Protein AF-A0A2I0TEZ6-F1 (afdb_monomer)

pLDDT: mean 75.36, std 12.77, range [30.42, 96.75]

Organism: NCBI:txid1758121

Foldseek 3Di:
DVPPLVVLVVVLVQLQDCVRQVPDWADFQDDPQGDIDTSNVCSVVSVLLDVLPDPVLLVQLVVVLVVLVVVLVVVVVVLVVVCVVVVVPPVPVVAVPPFWDVLLVVQFDDWDQDPPPRDTDGDHPDDPVVVVVLVVCVVVVLVVLLVVLVVVLVVLQVVLQVQLVVVSVVVVPDPPCPVVCVPDDSVVVSVVVSVVVLVVVLVVSLVVQLVVLLVSLVVVSDGGPLVSCLSSCVSSCVSNVCSVCVNVCCLAPPAQPQQDDVPDGDDDVVPTGGGHDHDDHDDCSRDVCVVVVVVVVVVVVVVVVVCCQVPPDDPDDDDDDSDPRCVSVVSVVVSVVSVVVSVVVVVVVVVVCVVDPPDDPVRVVVVVVVVVVVVVVVVVVVVVVVVVVVVVVVVVVVVVVVVVVVVVVVVVVVD

Secondary structure (DSSP, 8-state):
-TTHHHHHHHHHHHHH-TTTTTT-EEPPSSSSS---EEGGGGHHHHHHHHHHSSHHHHHHHHHHHHHHHHHHHHHHHHHHHHHHHTT-STHHHHHHHH-B-HHHHHH--EEEE-TTT-SEEEE----HHHHHHHHHHHHHHHHHHHHHHHHHHHHHHHHHHHHHHHHHHHTTT-TT-TTTTTT--HHHHHHHHHHHHHHHHHHHHHHHHHHHHHHHHHHH--SBHHHHHHHHHHHHHHHHHHHHHHHHHHHHHTTTTS-EETTEE-EETTTEEPP-------TTTS-TTHHHHHHHHHHHHHHHHHHIIIIISPPPPP---SS-THHHHHHHHHHHHHHHHHHHHHHHHHHHHHHS-SS-HHHHHHHHHHHHHHHHHHHHHHHHHHHHHHHHHHHHHHHHHHHHHHHHHHHHHH-

Structure (mmCIF, N/CA/C/O backbone):
data_AF-A0A2I0TEZ6-F1
#
_entry.id   AF-A0A2I0TEZ6-F1
#
loop_
_atom_site.group_PDB
_atom_site.id
_atom_site.type_symbol
_atom_site.label_atom_id
_atom_site.label_alt_id
_atom_site.label_comp_id
_atom_site.label_asym_id
_atom_site.label_entity_id
_atom_site.label_seq_id
_atom_site.pdbx_PDB_ins_code
_atom_site.Cartn_x
_atom_site.Cartn_y
_atom_site.Cartn_z
_atom_site.occupancy
_atom_site.B_iso_or_equiv
_atom_site.auth_seq_id
_atom_site.auth_comp_id
_atom_site.auth_asym_id
_atom_site.auth_atom_id
_atom_site.pdbx_PDB_model_num
ATOM 1 N N . MET A 1 1 ? 4.504 -18.136 -25.626 1.00 39.41 1 MET A N 1
ATOM 2 C CA . MET A 1 1 ? 4.531 -18.819 -24.311 1.00 39.41 1 MET A CA 1
ATOM 3 C C . MET A 1 1 ? 5.805 -19.628 -24.054 1.00 39.41 1 MET A C 1
ATOM 5 O O . MET A 1 1 ? 6.333 -19.492 -22.965 1.00 39.41 1 MET A O 1
ATOM 9 N N . LYS A 1 2 ? 6.341 -20.434 -24.994 1.00 30.42 2 LYS A N 1
ATOM 10 C CA . LYS A 1 2 ? 7.684 -21.059 -24.837 1.00 30.42 2 LYS A CA 1
ATOM 11 C C . LYS A 1 2 ? 8.853 -20.145 -25.248 1.00 30.42 2 LYS A C 1
ATOM 13 O O . LYS A 1 2 ? 9.979 -20.379 -24.837 1.00 30.42 2 LYS A O 1
ATOM 18 N N . THR A 1 3 ? 8.582 -19.123 -26.054 1.00 39.41 3 THR A N 1
ATOM 19 C CA . THR A 1 3 ? 9.558 -18.145 -26.561 1.00 39.41 3 THR A CA 1
ATOM 20 C C . THR A 1 3 ? 9.921 -17.075 -25.533 1.00 39.41 3 THR A C 1
ATOM 22 O O . THR A 1 3 ? 11.077 -16.682 -25.447 1.00 39.41 3 THR A O 1
ATOM 25 N N . ASP A 1 4 ? 8.972 -16.667 -24.692 1.00 44.84 4 ASP A N 1
ATOM 26 C CA . ASP A 1 4 ? 9.143 -15.486 -23.839 1.00 44.84 4 ASP A CA 1
ATOM 27 C C . ASP A 1 4 ? 10.112 -15.758 -22.674 1.00 44.84 4 ASP A C 1
ATOM 29 O O . ASP A 1 4 ? 10.991 -14.952 -22.401 1.00 44.84 4 ASP A O 1
ATOM 33 N N . THR A 1 5 ? 10.055 -16.940 -22.046 1.00 45.81 5 THR A N 1
ATOM 34 C CA . THR A 1 5 ? 10.984 -17.326 -20.960 1.00 45.81 5 THR A CA 1
ATOM 35 C C . THR A 1 5 ? 12.427 -17.510 -21.444 1.00 45.81 5 THR A C 1
ATOM 37 O O . THR A 1 5 ? 13.365 -17.312 -20.679 1.00 45.81 5 THR A O 1
ATOM 40 N N . VAL A 1 6 ? 12.617 -17.871 -22.718 1.00 49.09 6 VAL A N 1
ATOM 41 C CA . VAL A 1 6 ? 13.949 -18.008 -23.328 1.00 49.09 6 VAL A CA 1
ATOM 42 C C . VAL A 1 6 ? 14.551 -16.629 -23.617 1.00 49.09 6 VAL A C 1
ATOM 44 O O . VAL A 1 6 ? 15.747 -16.442 -23.422 1.00 49.09 6 VAL A O 1
ATOM 47 N N . GLN A 1 7 ? 13.725 -15.650 -23.999 1.00 49.97 7 GLN A N 1
ATOM 48 C CA . GLN A 1 7 ? 14.156 -14.296 -24.354 1.00 49.97 7 GLN A CA 1
ATOM 49 C C . GLN A 1 7 ? 14.719 -13.505 -23.155 1.00 49.97 7 GLN A C 1
ATOM 51 O O . GLN A 1 7 ? 15.742 -12.839 -23.287 1.00 49.97 7 GLN A O 1
ATOM 56 N N . TYR A 1 8 ? 14.101 -13.609 -21.971 1.00 53.34 8 TYR A N 1
ATOM 57 C CA . TYR A 1 8 ? 14.569 -12.902 -20.764 1.00 53.34 8 TYR A CA 1
ATOM 58 C C . TYR A 1 8 ? 15.867 -13.488 -20.185 1.00 53.34 8 TYR A C 1
ATOM 60 O O . TYR A 1 8 ? 16.736 -12.744 -19.730 1.00 53.34 8 TYR A O 1
ATOM 68 N N . PHE A 1 9 ? 16.038 -14.811 -20.261 1.00 58.56 9 PHE A N 1
ATOM 69 C CA . PHE A 1 9 ? 17.283 -15.476 -19.870 1.00 58.56 9 PHE A CA 1
ATOM 70 C C . PHE A 1 9 ? 18.438 -15.155 -20.832 1.00 58.56 9 PHE A C 1
ATOM 72 O O . PHE A 1 9 ? 19.590 -15.080 -20.406 1.00 58.56 9 PHE A O 1
ATOM 79 N N . LEU A 1 10 ? 18.135 -14.933 -22.117 1.00 66.62 10 LEU A N 1
ATOM 80 C CA . LEU A 1 10 ? 19.100 -14.425 -23.093 1.00 66.62 10 LEU A CA 1
ATOM 81 C C . LEU A 1 10 ? 19.558 -13.003 -22.745 1.00 66.62 10 LEU A C 1
ATOM 83 O O . LEU A 1 10 ? 20.757 -12.760 -22.741 1.00 66.62 10 LEU A O 1
ATOM 87 N N . LEU A 1 11 ? 18.644 -12.110 -22.350 1.00 71.69 11 LEU A N 1
ATOM 88 C CA . LEU A 1 11 ? 18.979 -10.716 -22.034 1.00 71.69 11 LEU A CA 1
ATOM 89 C C . LEU A 1 11 ? 19.955 -10.586 -20.853 1.00 71.69 11 LEU A C 1
ATOM 91 O O . LEU A 1 11 ? 20.944 -9.864 -20.946 1.00 71.69 11 LEU A O 1
ATOM 95 N N . SER A 1 12 ? 19.720 -11.304 -19.746 1.00 76.94 12 SER A N 1
ATOM 96 C CA . SER A 1 12 ? 20.651 -11.256 -18.605 1.00 76.94 12 SER A CA 1
ATOM 97 C C . SER A 1 12 ? 22.018 -11.845 -18.963 1.00 76.94 12 SER A C 1
ATOM 99 O O . SER A 1 12 ? 23.040 -11.347 -18.501 1.00 76.94 12 SER A O 1
ATOM 101 N N . LYS A 1 13 ? 22.054 -12.873 -19.822 1.00 81.19 13 LYS A N 1
ATOM 102 C CA . LYS A 1 13 ? 23.309 -13.444 -20.327 1.00 81.19 13 LYS A CA 1
ATOM 103 C C . LYS A 1 13 ? 24.059 -12.494 -21.252 1.00 81.19 13 LYS A C 1
ATOM 105 O O . LYS A 1 13 ? 25.275 -12.425 -21.152 1.00 81.19 13 LYS A O 1
ATOM 110 N N . GLU A 1 14 ? 23.358 -11.751 -22.103 1.00 83.44 14 GLU A N 1
ATOM 111 C CA . GLU A 1 14 ? 23.948 -10.725 -22.972 1.00 83.44 14 GLU A CA 1
ATOM 112 C C . GLU A 1 14 ? 24.551 -9.568 -22.160 1.00 83.44 14 GLU A C 1
ATOM 114 O O . GLU A 1 14 ? 25.626 -9.076 -22.502 1.00 83.44 14 GLU A O 1
ATOM 119 N N . ILE A 1 15 ? 23.907 -9.173 -21.053 1.00 82.88 15 ILE A N 1
ATOM 120 C CA . ILE A 1 15 ? 24.427 -8.152 -20.124 1.00 82.88 15 ILE A CA 1
ATOM 121 C C . ILE A 1 15 ? 25.719 -8.629 -19.446 1.00 82.88 15 ILE A C 1
ATOM 123 O O . ILE A 1 15 ? 26.658 -7.848 -19.308 1.00 82.88 15 ILE A O 1
ATOM 127 N N . CYS A 1 16 ? 25.769 -9.899 -19.040 1.00 85.06 16 CYS A N 1
ATOM 128 C CA . CYS A 1 16 ? 26.917 -10.498 -18.357 1.00 85.06 16 CYS A CA 1
ATOM 129 C C . CYS A 1 16 ? 28.063 -10.918 -19.293 1.00 85.06 16 CYS A C 1
ATOM 131 O O . CYS A 1 16 ? 29.166 -11.202 -18.822 1.00 85.06 16 CYS A O 1
ATOM 133 N N . ASP A 1 17 ? 27.824 -11.002 -20.605 1.00 87.69 17 ASP A N 1
ATOM 134 C CA . ASP A 1 17 ? 28.841 -11.421 -21.567 1.00 87.69 17 ASP A CA 1
ATOM 135 C C . ASP A 1 17 ? 29.902 -10.314 -21.744 1.00 87.69 17 ASP A C 1
ATOM 137 O O . ASP A 1 17 ? 29.575 -9.205 -22.185 1.00 87.69 17 ASP A O 1
ATOM 141 N N . PRO A 1 18 ? 31.191 -10.577 -21.450 1.00 87.19 18 PRO A N 1
ATOM 142 C CA . PRO A 1 18 ? 32.256 -9.598 -21.643 1.00 87.19 18 PRO A CA 1
ATOM 143 C C . PRO A 1 18 ? 32.417 -9.133 -23.095 1.00 87.19 18 PRO A C 1
ATOM 145 O O . PRO A 1 18 ? 32.870 -8.011 -23.308 1.00 87.19 18 PRO A O 1
ATOM 148 N N . ALA A 1 19 ? 32.055 -9.965 -24.076 1.00 87.38 19 ALA A N 1
ATOM 149 C CA . ALA A 1 19 ? 32.156 -9.631 -25.495 1.00 87.38 19 ALA A CA 1
ATOM 150 C C . ALA A 1 19 ? 30.988 -8.763 -25.994 1.00 87.38 19 ALA A C 1
ATOM 152 O O . ALA A 1 19 ? 31.121 -8.105 -27.018 1.00 87.38 19 ALA A O 1
ATOM 153 N N . ILE A 1 20 ? 29.854 -8.748 -25.283 1.00 85.00 20 ILE A N 1
ATOM 154 C CA . ILE A 1 20 ? 28.655 -7.986 -25.669 1.00 85.00 20 ILE A CA 1
ATOM 155 C C . ILE A 1 20 ? 28.424 -6.858 -24.657 1.00 85.00 20 ILE A C 1
ATOM 157 O O . ILE A 1 20 ? 28.676 -5.689 -24.946 1.00 85.00 20 ILE A O 1
ATOM 161 N N . GLY A 1 21 ? 28.020 -7.192 -23.429 1.00 82.50 21 GLY A N 1
ATOM 162 C CA . GLY A 1 21 ? 27.798 -6.229 -22.348 1.00 82.50 21 GLY A CA 1
ATOM 163 C C . GLY A 1 21 ? 29.066 -5.501 -21.888 1.00 82.50 21 GLY A C 1
ATOM 164 O O . GLY A 1 21 ? 28.985 -4.402 -21.334 1.00 82.50 21 GLY A O 1
ATOM 165 N N . GLY A 1 22 ? 30.251 -6.073 -22.120 1.00 85.50 22 GLY A N 1
ATOM 166 C CA . GLY A 1 22 ? 31.532 -5.425 -21.814 1.00 85.50 22 GLY A CA 1
ATOM 167 C C . GLY A 1 22 ? 31.963 -4.352 -22.822 1.00 85.50 22 GLY A C 1
ATOM 168 O O . GLY A 1 22 ? 32.727 -3.456 -22.445 1.00 85.50 22 GLY A O 1
ATOM 169 N N . GLU A 1 23 ? 31.469 -4.414 -24.062 1.00 89.31 23 GLU A N 1
ATOM 170 C CA . GLU A 1 23 ? 31.732 -3.422 -25.117 1.00 89.31 23 GLU A CA 1
ATOM 171 C C . GLU A 1 23 ? 30.743 -2.246 -25.081 1.00 89.31 23 GLU A C 1
ATOM 173 O O . GLU A 1 23 ? 31.069 -1.145 -25.529 1.00 89.31 23 GLU A O 1
ATOM 178 N N . ILE A 1 24 ? 29.554 -2.443 -24.502 1.00 87.56 24 ILE A N 1
ATOM 179 C CA . ILE A 1 24 ? 28.524 -1.406 -24.391 1.00 87.56 24 ILE A CA 1
ATOM 180 C C . ILE A 1 24 ? 28.882 -0.419 -23.269 1.00 87.56 24 ILE A C 1
ATOM 182 O O . ILE A 1 24 ? 28.867 -0.751 -22.078 1.00 87.56 24 ILE A O 1
ATOM 186 N N . ILE A 1 25 ? 29.173 0.822 -23.666 1.00 86.69 25 ILE A N 1
ATOM 187 C CA . ILE A 1 25 ? 29.480 1.941 -22.769 1.00 86.69 25 ILE A CA 1
ATOM 188 C C . ILE A 1 25 ? 28.219 2.785 -22.562 1.00 86.69 25 ILE A C 1
ATOM 190 O O . ILE A 1 25 ? 27.616 3.277 -23.514 1.00 86.69 25 ILE A O 1
ATOM 194 N N . MET A 1 26 ? 27.844 2.971 -21.301 1.00 83.56 26 MET A N 1
ATOM 195 C CA . MET A 1 26 ? 26.668 3.718 -20.874 1.00 83.56 26 MET A CA 1
ATOM 196 C C . MET A 1 26 ? 27.026 5.167 -20.537 1.00 83.56 26 MET A C 1
ATOM 198 O O . MET A 1 26 ? 28.130 5.474 -20.077 1.00 83.56 26 MET A O 1
ATOM 202 N N . CYS A 1 27 ? 26.066 6.070 -20.750 1.00 83.69 27 CYS A N 1
ATOM 203 C CA . CYS A 1 27 ? 26.224 7.483 -20.426 1.00 83.69 27 CYS A CA 1
ATOM 204 C C . CYS A 1 27 ? 26.381 7.711 -18.911 1.00 83.69 27 CYS A C 1
ATOM 206 O O . CYS A 1 27 ? 25.817 6.966 -18.099 1.00 83.69 27 CYS A O 1
ATOM 208 N N . PRO A 1 28 ? 27.104 8.773 -18.515 1.00 79.81 28 PRO A N 1
ATOM 209 C CA . PRO A 1 28 ? 27.238 9.149 -17.117 1.00 79.81 28 PRO A CA 1
ATOM 210 C C . PRO A 1 28 ? 25.883 9.524 -16.502 1.00 79.81 28 PRO A C 1
ATOM 212 O O . PRO A 1 28 ? 25.075 10.255 -17.085 1.00 79.81 28 PRO A O 1
ATOM 215 N N . LEU A 1 29 ? 25.659 9.052 -15.275 1.00 72.50 29 LEU A N 1
ATOM 216 C CA . LEU A 1 29 ? 24.417 9.256 -14.520 1.00 72.50 29 LEU A CA 1
ATOM 217 C C . LEU A 1 29 ? 24.323 10.644 -13.855 1.00 72.50 29 LEU A C 1
ATOM 219 O O . LEU A 1 29 ? 23.280 10.983 -13.297 1.00 72.50 29 LEU A O 1
ATOM 223 N N . CYS A 1 30 ? 25.376 11.462 -13.939 1.00 72.31 30 CYS A N 1
ATOM 224 C CA . CYS A 1 30 ? 25.409 12.813 -13.388 1.00 72.31 30 CYS A CA 1
ATOM 225 C C . CYS A 1 30 ? 25.976 13.844 -14.373 1.00 72.31 30 CYS A C 1
ATOM 227 O O . CYS A 1 30 ? 26.566 13.490 -15.392 1.00 72.31 30 CYS A O 1
ATOM 229 N N . ASP A 1 31 ? 25.727 15.126 -14.090 1.00 68.12 31 ASP A N 1
ATOM 230 C CA . ASP A 1 31 ? 26.044 16.236 -15.002 1.00 68.12 31 ASP A CA 1
ATOM 231 C C . ASP A 1 31 ? 27.494 16.716 -14.915 1.00 68.12 31 ASP A C 1
ATOM 233 O O . ASP A 1 31 ? 28.010 17.293 -15.870 1.00 68.12 31 ASP A O 1
ATOM 237 N N . ARG A 1 32 ? 28.148 16.513 -13.769 1.00 68.69 32 ARG A N 1
ATOM 238 C CA . ARG A 1 32 ? 29.547 16.883 -13.541 1.00 68.69 32 ARG A CA 1
ATOM 239 C C . ARG A 1 32 ? 30.248 15.725 -12.849 1.00 68.69 32 ARG A C 1
ATOM 241 O O . ARG A 1 32 ? 29.684 15.180 -11.911 1.00 68.69 32 ARG A O 1
ATOM 248 N N . GLU A 1 33 ? 31.445 15.387 -13.324 1.00 65.88 33 GLU A N 1
ATOM 249 C CA . GLU A 1 33 ? 32.362 14.437 -12.667 1.00 65.88 33 GLU A CA 1
ATOM 250 C C . GLU A 1 33 ? 31.819 13.003 -12.509 1.00 65.88 33 GLU A C 1
ATOM 252 O O . GLU A 1 33 ? 32.066 12.329 -11.516 1.00 65.88 33 GLU A O 1
ATOM 257 N N . CYS A 1 34 ? 31.108 12.502 -13.524 1.00 71.44 34 CYS A N 1
ATOM 258 C CA . CYS A 1 34 ? 30.817 11.072 -13.656 1.00 71.44 34 CYS A CA 1
ATOM 259 C C . CYS A 1 34 ? 31.596 10.469 -14.820 1.00 71.44 34 CYS A C 1
ATOM 261 O O . CYS A 1 34 ? 31.550 10.984 -15.939 1.00 71.44 34 CYS A O 1
ATOM 263 N N . GLU A 1 35 ? 32.238 9.330 -14.572 1.00 76.38 35 GLU A N 1
ATOM 264 C CA . GLU A 1 35 ? 32.833 8.517 -15.626 1.00 76.38 35 GLU A CA 1
ATOM 265 C C . GLU A 1 35 ? 31.766 7.734 -16.400 1.00 76.38 35 GLU A C 1
ATOM 267 O O . GLU A 1 35 ? 30.674 7.426 -15.906 1.00 76.38 35 GLU A O 1
ATOM 272 N N . TYR A 1 36 ? 32.100 7.401 -17.645 1.00 81.25 36 TYR A N 1
ATOM 273 C CA . TYR A 1 36 ? 31.344 6.429 -18.419 1.00 81.25 36 TYR A CA 1
ATOM 274 C C . TYR A 1 36 ? 31.514 5.044 -17.794 1.00 81.25 36 TYR A C 1
ATOM 276 O O . TYR A 1 36 ? 32.615 4.663 -17.400 1.00 81.25 36 TYR A O 1
ATOM 284 N N . TRP A 1 37 ? 30.436 4.270 -17.736 1.00 79.75 37 TRP A N 1
ATOM 285 C CA . TRP A 1 37 ? 30.437 2.950 -17.107 1.00 79.75 37 TRP A CA 1
ATOM 286 C C . TRP A 1 37 ? 30.036 1.871 -18.112 1.00 79.75 37 TRP A C 1
ATOM 288 O O . TRP A 1 37 ? 29.327 2.134 -19.081 1.00 79.75 37 TRP A O 1
ATOM 298 N N . ARG A 1 38 ? 30.531 0.647 -17.916 1.00 82.44 38 ARG A N 1
ATOM 299 C CA . ARG A 1 38 ? 30.249 -0.494 -18.804 1.00 82.44 38 ARG A CA 1
ATOM 300 C C . ARG A 1 38 ? 29.002 -1.229 -18.342 1.00 82.44 38 ARG A C 1
ATOM 302 O O . ARG A 1 38 ? 28.838 -1.429 -17.144 1.00 82.44 38 ARG A O 1
ATOM 309 N N . LEU A 1 39 ? 28.179 -1.708 -19.270 1.00 82.62 39 LEU A N 1
ATOM 310 C CA . LEU A 1 39 ? 26.930 -2.398 -18.932 1.00 82.62 39 LEU A CA 1
ATOM 311 C C . LEU A 1 39 ? 27.157 -3.682 -18.107 1.00 82.62 39 LEU A C 1
ATOM 313 O O . LEU A 1 39 ? 26.393 -3.958 -17.181 1.00 82.62 39 LEU A O 1
ATOM 317 N N . ASN A 1 40 ? 28.251 -4.407 -18.363 1.00 81.00 40 ASN A N 1
ATOM 318 C CA . ASN A 1 40 ? 28.609 -5.637 -17.642 1.00 81.00 40 ASN A CA 1
ATOM 319 C C . ASN A 1 40 ? 28.731 -5.460 -16.111 1.00 81.00 40 ASN A C 1
ATOM 321 O O . ASN A 1 40 ? 28.496 -6.396 -15.352 1.00 81.00 40 ASN A O 1
ATOM 325 N N . THR A 1 41 ? 29.008 -4.249 -15.608 1.00 78.50 41 THR A N 1
ATOM 326 C CA . THR A 1 41 ? 29.053 -4.013 -14.151 1.00 78.50 41 THR A CA 1
ATOM 327 C C . THR A 1 41 ? 27.693 -4.204 -13.468 1.00 78.50 41 THR A C 1
ATOM 329 O O . THR A 1 41 ? 27.635 -4.354 -12.252 1.00 78.50 41 THR A O 1
ATOM 332 N N . THR A 1 42 ? 26.598 -4.245 -14.235 1.00 76.00 42 THR A N 1
ATOM 333 C CA . THR A 1 42 ? 25.235 -4.482 -13.734 1.00 76.00 42 THR A CA 1
ATOM 334 C C . THR A 1 42 ? 24.769 -5.935 -13.847 1.00 76.00 42 THR A C 1
ATOM 336 O O . THR A 1 42 ? 23.617 -6.220 -13.523 1.00 76.00 42 THR A O 1
ATOM 339 N N . CYS A 1 43 ? 25.652 -6.859 -14.245 1.00 80.06 43 CYS A N 1
ATOM 340 C CA . CYS A 1 43 ? 25.346 -8.281 -14.423 1.00 80.06 43 CYS A CA 1
ATOM 341 C C . CYS A 1 43 ? 24.644 -8.905 -13.201 1.00 80.06 43 CYS A C 1
ATOM 343 O O . CYS A 1 43 ? 23.538 -9.425 -13.330 1.00 80.06 43 CYS A O 1
ATOM 345 N N . GLU A 1 44 ? 25.217 -8.768 -12.000 1.00 73.62 44 GLU A N 1
ATOM 346 C CA . GLU A 1 44 ? 24.653 -9.355 -10.773 1.00 73.62 44 GLU A CA 1
ATOM 347 C C . GLU A 1 44 ? 23.249 -8.796 -10.457 1.00 73.62 44 GLU A C 1
ATOM 349 O O . GLU A 1 44 ? 22.311 -9.531 -10.148 1.00 73.62 44 GLU A O 1
ATOM 354 N N . SER A 1 45 ? 23.069 -7.481 -10.610 1.00 71.38 45 SER A N 1
ATOM 355 C CA . SER A 1 45 ? 21.776 -6.810 -10.412 1.00 71.38 45 SER A CA 1
ATOM 356 C C . SER A 1 45 ? 20.720 -7.261 -11.435 1.00 71.38 45 SER A C 1
ATOM 358 O O . SER A 1 45 ? 19.541 -7.421 -11.098 1.00 71.38 45 SER A O 1
ATOM 360 N N . SER A 1 46 ? 21.137 -7.512 -12.681 1.00 72.94 46 SER A N 1
ATOM 361 C CA . SER A 1 46 ? 20.281 -8.051 -13.742 1.00 72.94 46 SER A CA 1
ATOM 362 C C . SER A 1 46 ? 19.832 -9.485 -13.444 1.00 72.94 46 SER A C 1
ATOM 364 O O . SER A 1 46 ? 18.649 -9.796 -13.598 1.00 72.94 46 SER A O 1
ATOM 366 N N . GLU A 1 47 ? 20.730 -10.345 -12.953 1.00 74.00 47 GLU A N 1
ATOM 367 C CA . GLU A 1 47 ? 20.385 -11.722 -12.574 1.00 74.00 47 GLU A CA 1
ATOM 368 C C . GLU A 1 47 ? 19.357 -11.761 -11.435 1.00 74.00 47 GLU A C 1
ATOM 370 O O . GLU A 1 47 ? 18.359 -12.485 -11.521 1.00 74.00 47 GLU A O 1
ATOM 375 N N . TYR A 1 48 ? 19.536 -10.929 -10.400 1.00 73.31 48 TYR A N 1
ATOM 376 C CA . TYR A 1 48 ? 18.538 -10.794 -9.335 1.00 73.31 48 TYR A CA 1
ATOM 377 C C . TYR A 1 48 ? 17.205 -10.265 -9.862 1.00 73.31 48 TYR A C 1
ATOM 379 O O . TYR A 1 48 ? 16.150 -10.778 -9.491 1.00 73.31 48 TYR A O 1
ATOM 387 N N . SER A 1 49 ? 17.229 -9.276 -10.755 1.00 70.62 49 SER A N 1
ATOM 388 C CA . SER A 1 49 ? 16.009 -8.720 -11.350 1.00 70.62 49 SER A CA 1
ATOM 389 C C . SER A 1 49 ? 15.228 -9.780 -12.133 1.00 70.62 49 SER A C 1
ATOM 391 O O . SER A 1 49 ? 14.006 -9.845 -12.014 1.00 70.62 49 SER A O 1
ATOM 393 N N . HIS A 1 50 ? 15.915 -10.675 -12.849 1.00 70.50 50 HIS A N 1
ATOM 394 C CA . HIS A 1 50 ? 15.292 -11.789 -13.568 1.00 70.50 50 HIS A CA 1
ATOM 395 C C . HIS A 1 50 ? 14.608 -12.809 -12.636 1.00 70.50 50 HIS A C 1
ATOM 397 O O . HIS A 1 50 ? 13.589 -13.400 -12.998 1.00 70.50 50 HIS A O 1
ATOM 403 N N . LEU A 1 51 ? 15.128 -13.026 -11.421 1.00 69.12 51 LEU A N 1
ATOM 404 C CA . LEU A 1 51 ? 14.479 -13.896 -10.431 1.00 69.12 51 LEU A CA 1
ATOM 405 C C . LEU A 1 51 ? 13.086 -13.366 -10.039 1.00 69.12 51 LEU A C 1
ATOM 407 O O . LEU A 1 51 ? 12.160 -14.156 -9.831 1.00 69.12 51 LEU A O 1
ATOM 411 N N . PHE A 1 52 ? 12.946 -12.040 -9.950 1.00 68.50 52 PHE A N 1
ATOM 412 C CA . PHE A 1 52 ? 11.730 -11.359 -9.499 1.00 68.50 52 PHE A CA 1
ATOM 413 C C . PHE A 1 52 ? 10.777 -10.964 -10.640 1.00 68.50 52 PHE A C 1
ATOM 415 O O . PHE A 1 52 ? 9.562 -10.962 -10.444 1.00 68.50 52 PHE A O 1
ATOM 422 N N . ASP A 1 53 ? 11.284 -10.677 -11.838 1.00 69.12 53 ASP A N 1
ATOM 423 C CA . ASP A 1 53 ? 10.479 -10.361 -13.025 1.00 69.12 53 ASP A CA 1
ATOM 424 C C . ASP A 1 53 ? 10.350 -11.586 -13.942 1.00 69.12 53 ASP A C 1
ATOM 426 O O . ASP A 1 53 ? 10.909 -11.654 -15.037 1.00 69.12 53 ASP A O 1
ATOM 430 N N . ASN A 1 54 ? 9.633 -12.604 -13.457 1.00 72.81 54 ASN A N 1
ATOM 431 C CA . ASN A 1 54 ? 9.390 -13.834 -14.203 1.00 72.81 54 ASN A CA 1
ATOM 432 C C . ASN A 1 54 ? 7.893 -14.054 -14.483 1.00 72.81 54 ASN A C 1
ATOM 434 O O . ASN A 1 54 ? 7.001 -13.461 -13.883 1.00 72.81 54 ASN A O 1
ATOM 438 N N . VAL A 1 55 ? 7.580 -14.975 -15.394 1.00 75.81 55 VAL A N 1
ATOM 439 C CA . VAL A 1 55 ? 6.178 -15.305 -15.713 1.00 75.81 55 VAL A CA 1
ATOM 440 C C . VAL A 1 55 ? 5.442 -15.918 -14.504 1.00 75.81 55 VAL A C 1
ATOM 442 O O . VAL A 1 55 ? 4.224 -15.799 -14.393 1.00 75.81 55 VAL A O 1
ATOM 445 N N . ALA A 1 56 ? 6.152 -16.545 -13.563 1.00 77.56 56 ALA A N 1
ATOM 446 C CA . ALA A 1 56 ? 5.551 -17.099 -12.352 1.00 77.56 56 ALA A CA 1
ATOM 447 C C . ALA A 1 56 ? 5.059 -16.015 -11.375 1.00 77.56 56 ALA A C 1
ATOM 449 O O . ALA A 1 56 ? 4.039 -16.232 -10.722 1.00 77.56 56 ALA A O 1
ATOM 450 N N . THR A 1 57 ? 5.692 -14.839 -11.308 1.00 75.81 57 THR A N 1
ATOM 451 C CA . THR A 1 57 ? 5.234 -13.731 -10.455 1.00 75.81 57 THR A CA 1
ATOM 452 C C . THR A 1 57 ? 3.919 -13.136 -10.953 1.00 75.81 57 THR A C 1
ATOM 454 O O . THR A 1 57 ? 3.091 -12.714 -10.146 1.00 75.81 57 THR A O 1
ATOM 457 N N . LEU A 1 58 ? 3.644 -13.225 -12.260 1.00 76.44 58 LEU A N 1
ATOM 458 C CA . LEU A 1 58 ? 2.339 -12.905 -12.845 1.00 76.44 58 LEU A CA 1
ATOM 459 C C . LEU A 1 58 ? 1.243 -13.863 -12.357 1.00 76.44 58 LEU A C 1
ATOM 461 O O . LEU A 1 58 ? 0.193 -13.413 -11.893 1.00 76.44 58 LEU A O 1
ATOM 465 N N . PHE A 1 59 ? 1.486 -15.176 -12.409 1.00 80.81 59 PHE A N 1
ATOM 466 C CA . PHE A 1 59 ? 0.542 -16.168 -11.878 1.00 80.81 59 PHE A CA 1
ATOM 467 C C . PHE A 1 59 ? 0.361 -16.028 -10.364 1.00 80.81 59 PHE A C 1
ATOM 469 O O . PHE A 1 59 ? -0.759 -16.124 -9.863 1.00 80.81 59 PHE A O 1
ATOM 476 N N . PHE A 1 60 ? 1.447 -15.748 -9.644 1.00 82.31 60 PHE A N 1
ATOM 477 C CA . PHE A 1 60 ? 1.420 -15.494 -8.211 1.00 82.31 60 PHE A CA 1
ATOM 478 C C . PHE A 1 60 ? 0.573 -14.263 -7.862 1.00 82.31 60 PHE A C 1
ATOM 480 O O . PHE A 1 60 ? -0.235 -14.336 -6.943 1.00 82.31 60 PHE A O 1
ATOM 487 N N . ALA A 1 61 ? 0.668 -13.163 -8.615 1.00 78.44 61 ALA A N 1
ATOM 488 C CA . ALA A 1 61 ? -0.158 -11.974 -8.390 1.00 78.44 61 ALA A CA 1
ATOM 489 C C . ALA A 1 61 ? -1.663 -12.259 -8.569 1.00 78.44 61 ALA A C 1
ATOM 491 O O . ALA A 1 61 ? -2.479 -11.810 -7.761 1.00 78.44 61 ALA A O 1
ATOM 492 N N . ILE A 1 62 ? -2.034 -13.051 -9.584 1.00 80.62 62 ILE A N 1
ATOM 493 C CA . ILE A 1 62 ? -3.424 -13.495 -9.794 1.00 80.62 62 ILE A CA 1
ATOM 494 C C . ILE A 1 62 ? -3.881 -14.380 -8.629 1.00 80.62 62 ILE A C 1
ATOM 496 O O . ILE A 1 62 ? -4.955 -14.160 -8.064 1.00 80.62 62 ILE A O 1
ATOM 500 N N . PHE A 1 63 ? -3.051 -15.350 -8.236 1.00 84.38 63 PHE A N 1
ATOM 501 C CA . PHE A 1 63 ? -3.324 -16.220 -7.096 1.00 84.38 63 PHE A CA 1
ATOM 502 C C . PHE A 1 63 ? -3.515 -15.418 -5.804 1.00 84.38 63 PHE A C 1
ATOM 504 O O . PHE A 1 63 ? -4.480 -15.663 -5.088 1.00 84.38 63 PHE A O 1
ATOM 511 N N . MET A 1 64 ? -2.661 -14.427 -5.531 1.00 84.31 64 MET A N 1
ATOM 512 C CA . MET A 1 64 ? -2.774 -13.559 -4.356 1.00 84.31 64 MET A CA 1
ATOM 513 C C . MET A 1 64 ? -4.070 -12.742 -4.368 1.00 84.31 64 MET A C 1
ATOM 515 O O . MET A 1 64 ? -4.708 -12.614 -3.326 1.00 84.31 64 MET A O 1
ATOM 519 N N . GLY A 1 65 ? -4.512 -12.253 -5.532 1.00 81.56 65 GLY A N 1
ATOM 520 C CA . GLY A 1 65 ? -5.810 -11.584 -5.668 1.00 81.56 65 GLY A CA 1
ATOM 521 C C . GLY A 1 65 ? -6.982 -12.488 -5.270 1.00 81.56 65 GLY A C 1
ATOM 522 O O . GLY A 1 65 ? -7.824 -12.096 -4.462 1.00 81.56 65 GLY A O 1
ATOM 523 N N . ILE A 1 66 ? -7.001 -13.729 -5.768 1.00 83.88 66 ILE A N 1
ATOM 524 C CA . ILE A 1 66 ? -8.015 -14.728 -5.392 1.00 83.88 66 ILE A CA 1
ATOM 525 C C . ILE A 1 66 ? -7.895 -15.073 -3.902 1.00 83.88 66 ILE A C 1
ATOM 527 O O . ILE A 1 66 ? -8.891 -15.080 -3.179 1.00 83.88 66 ILE A O 1
ATOM 531 N N . TRP A 1 67 ? -6.677 -15.311 -3.419 1.00 87.81 67 TRP A N 1
ATOM 532 C CA . TRP A 1 67 ? -6.405 -15.684 -2.036 1.00 87.81 67 TRP A CA 1
ATOM 533 C C . TRP A 1 67 ? -6.918 -14.640 -1.040 1.00 87.81 67 TRP A C 1
ATOM 535 O O . TRP A 1 67 ? -7.586 -15.022 -0.084 1.00 87.81 67 TRP A O 1
ATOM 545 N N . VAL A 1 68 ? -6.688 -13.341 -1.274 1.00 86.94 68 VAL A N 1
ATOM 546 C CA . VAL A 1 68 ? -7.172 -12.274 -0.377 1.00 86.94 68 VAL A CA 1
ATOM 547 C C . VAL A 1 68 ? -8.701 -12.286 -0.289 1.00 86.94 68 VAL A C 1
ATOM 549 O O . VAL A 1 68 ? -9.254 -12.183 0.806 1.00 86.94 68 VAL A O 1
ATOM 552 N N . THR A 1 69 ? -9.398 -12.463 -1.417 1.00 86.50 69 THR A N 1
ATOM 553 C CA . THR A 1 69 ? -10.869 -12.534 -1.412 1.00 86.50 69 THR A CA 1
ATOM 554 C C . THR A 1 69 ? -11.380 -13.756 -0.647 1.00 86.50 69 THR A C 1
ATOM 556 O O . THR A 1 69 ? -12.253 -13.622 0.210 1.00 86.50 69 THR A O 1
ATOM 559 N N . LEU A 1 70 ? -10.782 -14.933 -0.870 1.00 87.94 70 LEU A N 1
ATOM 560 C CA . LEU A 1 70 ? -11.124 -16.152 -0.136 1.00 87.94 70 LEU A CA 1
ATOM 561 C C . LEU A 1 70 ? -10.820 -16.020 1.359 1.00 87.94 70 LEU A C 1
ATOM 563 O O . LEU A 1 70 ? -11.619 -16.456 2.183 1.00 87.94 70 LEU A O 1
ATOM 567 N N . PHE A 1 71 ? -9.693 -15.404 1.717 1.00 89.56 71 PHE A N 1
ATOM 568 C CA . PHE A 1 71 ? -9.299 -15.172 3.101 1.00 89.56 71 PHE A CA 1
ATOM 569 C C . PHE A 1 71 ? -10.334 -14.319 3.841 1.00 89.56 71 PHE A C 1
ATOM 571 O O . PHE A 1 71 ? -10.776 -14.708 4.921 1.00 89.56 71 PHE A O 1
ATOM 578 N N . LEU A 1 72 ? -10.776 -13.205 3.250 1.00 88.25 72 LEU A N 1
ATOM 579 C CA . LEU A 1 72 ? -11.782 -12.331 3.861 1.00 88.25 72 LEU A CA 1
ATOM 580 C C . LEU A 1 72 ? -13.148 -13.018 3.987 1.00 88.25 72 LEU A C 1
ATOM 582 O O . LEU A 1 72 ? -13.801 -12.892 5.022 1.00 88.25 72 LEU A O 1
ATOM 586 N N . GLU A 1 73 ? -13.568 -13.797 2.988 1.00 89.12 73 GLU A N 1
ATOM 587 C CA . GLU A 1 73 ? -14.822 -14.558 3.055 1.00 89.12 73 GLU A CA 1
ATOM 588 C C . GLU A 1 73 ? -14.762 -15.696 4.090 1.00 89.12 73 GLU A C 1
ATOM 590 O O . GLU A 1 73 ? -15.696 -15.888 4.876 1.00 89.12 73 GLU A O 1
ATOM 595 N N . PHE A 1 74 ? -13.645 -16.425 4.179 1.00 93.19 74 PHE A N 1
ATOM 596 C CA . PHE A 1 74 ? -13.450 -17.425 5.231 1.00 93.19 74 PHE A CA 1
ATOM 597 C C . PHE A 1 74 ? -13.352 -16.795 6.620 1.00 93.19 74 PHE A C 1
ATOM 599 O O . PHE A 1 74 ? -13.878 -17.370 7.577 1.00 93.19 74 PHE A O 1
ATOM 606 N N . TRP A 1 75 ? -12.752 -15.609 6.739 1.00 91.88 75 TRP A N 1
ATOM 607 C CA . TRP A 1 75 ? -12.728 -14.851 7.985 1.00 91.88 75 TRP A CA 1
ATOM 608 C C . TRP A 1 75 ? -14.140 -14.466 8.432 1.00 91.88 75 TRP A C 1
ATOM 610 O O . TRP A 1 75 ? -14.510 -14.776 9.563 1.00 91.88 75 TRP A O 1
ATOM 620 N N . LYS A 1 76 ? -14.979 -13.914 7.542 1.00 88.94 76 LYS A N 1
ATOM 621 C CA . LYS A 1 76 ? -16.392 -13.613 7.846 1.00 88.94 76 LYS A CA 1
ATOM 622 C C . LYS A 1 76 ? -17.146 -14.853 8.330 1.00 88.94 76 LYS A C 1
ATOM 624 O O . LYS A 1 76 ? -17.849 -14.799 9.339 1.00 88.94 76 LYS A O 1
ATOM 629 N N . ARG A 1 77 ? -16.957 -16.001 7.665 1.00 91.44 77 ARG A N 1
ATOM 630 C CA . ARG A 1 77 ? -17.563 -17.281 8.080 1.00 91.44 77 ARG A CA 1
ATOM 631 C C . ARG A 1 77 ? -17.079 -17.736 9.458 1.00 91.44 77 ARG A C 1
ATOM 633 O O . ARG A 1 77 ? -17.882 -18.215 10.260 1.00 91.44 77 ARG A O 1
ATOM 640 N N . ARG A 1 78 ? -15.782 -17.601 9.749 1.00 91.12 78 ARG A N 1
ATOM 641 C CA . ARG A 1 78 ? -15.206 -17.948 11.057 1.00 91.12 78 ARG A CA 1
ATOM 642 C C . ARG A 1 78 ? -15.715 -17.014 12.151 1.00 91.12 78 ARG A C 1
ATOM 644 O O . ARG A 1 78 ? -16.114 -17.505 13.203 1.00 91.12 78 ARG A O 1
ATOM 651 N N . GLN A 1 79 ? -15.754 -15.712 11.884 1.00 89.12 79 GLN A N 1
ATOM 652 C CA . GLN A 1 79 ? -16.281 -14.697 12.789 1.00 89.12 79 GLN A CA 1
ATOM 653 C C . GLN A 1 79 ? -17.753 -14.961 13.123 1.00 89.12 79 GLN A C 1
ATOM 655 O O . GLN A 1 79 ? -18.118 -14.910 14.290 1.00 89.12 79 GLN A O 1
ATOM 660 N N . ALA A 1 80 ? -18.585 -15.323 12.140 1.00 86.94 80 ALA A N 1
ATOM 661 C CA . ALA A 1 80 ? -19.989 -15.667 12.376 1.00 86.94 80 ALA A CA 1
ATOM 662 C C . ALA A 1 80 ? -20.151 -16.892 13.293 1.00 86.94 80 ALA A C 1
ATOM 664 O O . ALA A 1 80 ? -20.978 -16.877 14.202 1.00 86.94 80 ALA A O 1
ATOM 665 N N . ARG A 1 81 ? -19.327 -17.934 13.104 1.00 89.12 81 ARG A N 1
ATOM 666 C CA . ARG A 1 81 ? -19.329 -19.105 13.994 1.00 89.12 81 ARG A CA 1
ATOM 667 C C . ARG A 1 81 ? -18.926 -18.728 15.423 1.00 89.12 81 ARG A C 1
ATOM 669 O O . ARG A 1 81 ? -19.598 -19.146 16.355 1.00 89.12 81 ARG A O 1
ATOM 676 N N . LEU A 1 82 ? -17.880 -17.915 15.588 1.00 89.88 82 LEU A N 1
ATOM 677 C CA . LEU A 1 82 ? -17.434 -17.443 16.904 1.00 89.88 82 LEU A CA 1
ATOM 678 C C . LEU A 1 82 ? -18.469 -16.527 17.573 1.00 89.88 82 LEU A C 1
ATOM 680 O O . LEU A 1 82 ? -18.692 -16.644 18.771 1.00 89.88 82 LEU A O 1
ATOM 684 N N . LYS A 1 83 ? -19.149 -15.666 16.802 1.00 85.56 83 LYS A N 1
ATOM 685 C CA . LYS A 1 83 ? -20.247 -14.814 17.293 1.00 85.56 83 LYS A CA 1
ATOM 686 C C . LYS A 1 83 ? -21.368 -15.660 17.909 1.00 85.56 83 LYS A C 1
ATOM 688 O O . LYS A 1 83 ? -21.921 -15.267 18.929 1.00 85.56 83 LYS A O 1
ATOM 693 N N . TYR A 1 84 ? -21.662 -16.820 17.320 1.00 86.56 84 TYR A N 1
ATOM 694 C CA . TYR A 1 84 ? -22.627 -17.778 17.861 1.00 86.56 84 TYR A CA 1
ATOM 695 C C . TYR A 1 84 ? -22.073 -18.569 19.059 1.00 86.56 84 TYR A C 1
ATOM 697 O O . TYR A 1 84 ? -22.709 -18.611 20.103 1.00 86.56 84 TYR A O 1
ATOM 705 N N . GLU A 1 85 ? -20.875 -19.158 18.943 1.00 90.88 85 GLU A N 1
ATOM 706 C CA . GLU A 1 85 ? -20.247 -19.961 20.013 1.00 90.88 85 GLU A CA 1
ATOM 707 C C . GLU A 1 85 ? -20.027 -19.167 21.312 1.00 90.88 85 GLU A C 1
ATOM 709 O O . GLU A 1 85 ? -20.054 -19.743 22.398 1.00 90.88 85 GLU A O 1
ATOM 714 N N . TRP A 1 86 ? -19.795 -17.858 21.206 1.00 90.12 86 TRP A N 1
ATOM 715 C CA . TRP A 1 86 ? -19.563 -16.966 22.345 1.00 90.12 86 TRP A CA 1
ATOM 716 C C . TRP A 1 86 ? -20.795 -16.171 22.785 1.00 90.12 86 TRP A C 1
ATOM 718 O O . TRP A 1 86 ? -20.655 -15.296 23.637 1.00 90.12 86 TRP A O 1
ATOM 728 N N . ASP A 1 87 ? -21.974 -16.470 22.232 1.00 85.94 87 ASP A N 1
ATOM 729 C CA . ASP A 1 87 ? -23.240 -15.826 22.604 1.00 85.94 87 ASP A CA 1
ATOM 730 C C . ASP A 1 87 ? -23.188 -14.286 22.483 1.00 85.94 87 ASP A C 1
ATOM 732 O O . ASP A 1 87 ? -23.495 -13.516 23.395 1.00 85.94 87 ASP A O 1
ATOM 736 N N . LEU A 1 88 ? -22.696 -13.821 21.330 1.00 81.69 88 LEU A N 1
ATOM 737 C CA . LEU A 1 88 ? -22.502 -12.403 20.996 1.00 81.69 88 LEU A CA 1
ATOM 738 C C . LEU A 1 88 ? -23.527 -11.905 19.962 1.00 81.69 88 LEU A C 1
ATOM 740 O O . LEU A 1 88 ? -23.312 -10.866 19.332 1.00 81.69 88 LEU A O 1
ATOM 744 N N . VAL A 1 89 ? -24.601 -12.664 19.722 1.00 74.31 89 VAL A N 1
ATOM 745 C CA . VAL A 1 89 ? -25.576 -12.382 18.657 1.00 74.31 89 VAL A CA 1
ATOM 746 C C . VAL A 1 89 ? -26.480 -11.202 19.012 1.00 74.31 89 VAL A C 1
ATOM 748 O O . VAL A 1 89 ? -26.585 -10.284 18.201 1.00 74.31 89 VAL A O 1
ATOM 751 N N . ASP A 1 90 ? -27.004 -11.169 20.237 1.00 64.94 90 ASP A N 1
ATOM 752 C CA . ASP A 1 90 ? -28.014 -10.194 20.689 1.00 64.94 90 ASP A CA 1
ATOM 753 C C . ASP A 1 90 ? -27.417 -8.883 21.244 1.00 64.94 90 ASP A C 1
ATOM 755 O O . ASP A 1 90 ? -28.103 -8.015 21.771 1.00 64.94 90 ASP A O 1
ATOM 759 N N . PHE A 1 91 ? -26.103 -8.708 21.115 1.00 59.91 91 PHE A N 1
ATOM 760 C CA . PHE A 1 91 ? -25.354 -7.626 21.756 1.00 59.91 91 PHE A CA 1
ATOM 761 C C . PHE A 1 91 ? -25.501 -6.245 21.083 1.00 59.91 91 PHE A C 1
ATOM 763 O O . PHE A 1 91 ? -25.183 -5.218 21.684 1.00 59.91 91 PHE A O 1
ATOM 770 N N . GLU A 1 92 ? -25.937 -6.202 19.823 1.00 54.47 92 GLU A N 1
ATOM 771 C CA . GLU A 1 92 ? -25.921 -4.991 18.987 1.00 54.47 92 GLU A CA 1
ATOM 772 C C . GLU A 1 92 ? -26.964 -3.942 19.424 1.00 54.47 92 GLU A C 1
ATOM 774 O O . GLU A 1 92 ? -26.697 -2.741 19.337 1.00 54.47 92 GLU A O 1
ATOM 779 N N . GLU A 1 93 ? -28.108 -4.382 19.959 1.00 52.72 93 GLU A N 1
ATOM 780 C CA . GLU A 1 93 ? -29.212 -3.504 20.374 1.00 52.72 93 GLU A CA 1
ATOM 781 C C . GLU A 1 93 ? -29.027 -2.935 21.794 1.00 52.72 93 GLU A C 1
ATOM 783 O O . GLU A 1 93 ? -29.344 -1.768 22.033 1.00 52.72 93 GLU A O 1
ATOM 788 N N . GLU A 1 94 ? -28.437 -3.700 22.721 1.00 50.62 94 GLU A N 1
ATOM 789 C CA . GLU A 1 94 ? -28.249 -3.266 24.115 1.00 50.62 94 GLU A CA 1
ATOM 790 C C . GLU A 1 94 ? -27.098 -2.253 24.280 1.00 50.62 94 GLU A C 1
ATOM 792 O O . GLU A 1 94 ? -27.192 -1.305 25.064 1.00 50.62 94 GLU A O 1
ATOM 797 N N . GLN A 1 95 ? -25.996 -2.390 23.530 1.00 52.94 95 GLN A N 1
ATOM 798 C CA . GLN A 1 95 ? -24.809 -1.548 23.740 1.00 52.94 95 GLN A CA 1
ATOM 799 C C . GLN A 1 95 ? -24.852 -0.163 23.090 1.00 52.94 95 GLN A C 1
ATOM 801 O O . GLN A 1 95 ? -24.276 0.776 23.650 1.00 52.94 95 GLN A O 1
ATOM 806 N N . GLN A 1 96 ? -25.524 0.004 21.944 1.00 54.69 96 GLN A N 1
ATOM 807 C CA . GLN A 1 96 ? -25.661 1.331 21.324 1.00 54.69 96 GLN A CA 1
ATOM 808 C C . GLN A 1 96 ? -26.427 2.314 22.222 1.00 54.69 96 GLN A C 1
ATOM 810 O O . GLN A 1 96 ? -26.232 3.525 22.102 1.00 54.69 96 GLN A O 1
ATOM 815 N N . GLN A 1 97 ? -27.256 1.800 23.135 1.00 52.03 97 GLN A N 1
ATOM 816 C CA . GLN A 1 97 ? -28.054 2.598 24.062 1.00 52.03 97 GLN A CA 1
ATOM 817 C C . GLN A 1 97 ? -27.323 2.897 25.385 1.00 52.03 97 GLN A C 1
ATOM 819 O O . GLN A 1 97 ? -27.523 3.969 25.947 1.00 52.03 97 GLN A O 1
ATOM 824 N N . LEU A 1 98 ? -26.434 2.011 25.862 1.00 55.72 98 LEU A N 1
ATOM 825 C CA . LEU A 1 98 ? -25.857 2.093 27.217 1.00 55.72 98 LEU A CA 1
ATOM 826 C C . LEU A 1 98 ? -24.450 2.722 27.319 1.00 55.72 98 LEU A C 1
ATOM 828 O O . LEU A 1 98 ? -24.019 3.040 28.425 1.00 55.72 98 LEU A O 1
ATOM 832 N N . GLN A 1 99 ? -23.713 2.921 26.217 1.00 63.03 99 GLN A N 1
ATOM 833 C CA . GLN A 1 99 ? -22.325 3.430 26.253 1.00 63.03 99 GLN A CA 1
ATOM 834 C C . GLN A 1 99 ? -22.154 4.837 25.654 1.00 63.03 99 GLN A C 1
ATOM 836 O O . GLN A 1 99 ? -21.422 5.042 24.676 1.00 63.03 99 GLN A O 1
ATOM 841 N N . LEU A 1 100 ? -22.812 5.831 26.253 1.00 69.81 100 LEU A N 1
ATOM 842 C CA . LEU A 1 100 ? -22.506 7.241 25.992 1.00 69.81 100 LEU A CA 1
ATOM 843 C C . LEU A 1 100 ? -21.153 7.613 26.617 1.00 69.81 100 LEU A C 1
ATOM 845 O O . LEU A 1 100 ? -20.849 7.248 27.752 1.00 69.81 100 LEU A O 1
ATOM 849 N N . ARG A 1 101 ? -20.314 8.339 25.866 1.00 80.69 101 ARG A N 1
ATOM 850 C CA . ARG A 1 101 ? -19.025 8.819 26.388 1.00 80.69 101 ARG A CA 1
ATOM 851 C C . ARG A 1 101 ? -19.288 9.941 27.410 1.00 80.69 101 ARG A C 1
ATOM 853 O O . ARG A 1 101 ? -19.986 10.894 27.060 1.00 80.69 101 ARG A O 1
ATOM 860 N N . PRO A 1 102 ? -18.671 9.932 28.608 1.00 81.19 102 PRO A N 1
ATOM 861 C CA . PRO A 1 102 ? -18.892 10.971 29.625 1.00 81.19 102 PRO A CA 1
ATOM 862 C C . PRO A 1 102 ? -18.620 12.401 29.127 1.00 81.19 102 PRO A C 1
ATOM 864 O O . PRO A 1 102 ? -19.305 13.354 29.489 1.00 81.19 102 PRO A O 1
ATOM 867 N N . GLU A 1 103 ? -17.642 12.564 28.233 1.00 79.19 103 GLU A N 1
ATOM 868 C CA . GLU A 1 103 ? -17.327 13.855 27.612 1.00 79.19 103 GLU A CA 1
ATOM 869 C C . GLU A 1 103 ? -18.425 14.371 26.675 1.00 79.19 103 GLU A C 1
ATOM 871 O O . GLU A 1 103 ? -18.579 15.584 26.513 1.00 79.19 103 GLU A O 1
ATOM 876 N N . TYR A 1 104 ? -19.174 13.462 26.045 1.00 78.88 104 TYR A N 1
ATOM 877 C CA . TYR A 1 104 ? -20.318 13.816 25.215 1.00 78.88 104 TYR A CA 1
ATOM 878 C C . TYR A 1 104 ? -21.452 14.345 26.099 1.00 78.88 104 TYR A C 1
ATOM 880 O O . TYR A 1 104 ? -21.994 15.414 25.823 1.00 78.88 104 TYR A O 1
ATOM 888 N N . GLU A 1 105 ? -21.747 13.665 27.209 1.00 76.00 105 GLU A N 1
ATOM 889 C CA . GLU A 1 105 ? -22.769 14.090 28.173 1.00 76.00 105 GLU A CA 1
ATOM 890 C C . GLU A 1 105 ? -22.428 15.435 28.823 1.00 76.00 105 GLU A C 1
ATOM 892 O O . GLU A 1 105 ? -23.282 16.315 28.898 1.00 76.00 105 GLU A O 1
ATOM 897 N N . ALA A 1 106 ? -21.162 15.644 29.201 1.00 78.69 106 ALA A N 1
ATOM 898 C CA . ALA A 1 106 ? -20.705 16.894 29.807 1.00 78.69 106 ALA A CA 1
ATOM 899 C C . ALA A 1 106 ? -20.815 18.109 28.863 1.00 78.69 106 ALA A C 1
ATOM 901 O O . ALA A 1 106 ? -21.051 19.230 29.313 1.00 78.69 106 ALA A O 1
ATOM 902 N N . LYS A 1 107 ? -20.641 17.910 27.549 1.00 74.50 107 LYS A N 1
ATOM 903 C CA . LYS A 1 107 ? -20.691 18.988 26.542 1.00 74.50 107 LYS A CA 1
ATOM 904 C C . LYS A 1 107 ? -22.102 19.237 25.986 1.00 74.50 107 LYS A C 1
ATOM 906 O O . LYS A 1 107 ? -22.323 20.272 25.351 1.00 74.50 107 LYS A O 1
ATOM 911 N N . CYS A 1 108 ? -23.058 18.328 26.193 1.00 74.00 108 CYS A N 1
ATOM 912 C CA . CYS A 1 108 ? -24.409 18.421 25.632 1.00 74.00 108 CYS A CA 1
ATOM 913 C C . CYS A 1 108 ? -25.418 19.019 26.623 1.00 74.00 108 CYS A C 1
ATOM 915 O O . CYS A 1 108 ? -25.640 18.490 27.703 1.00 74.00 108 CYS A O 1
ATOM 917 N N . THR A 1 109 ? -26.095 20.105 26.230 1.00 68.06 109 THR A N 1
ATOM 918 C CA . THR A 1 109 ? -27.069 20.809 27.094 1.00 68.06 109 THR A CA 1
ATOM 919 C C . THR A 1 109 ? -28.525 20.664 26.632 1.00 68.06 109 THR A C 1
ATOM 921 O O . THR A 1 109 ? -29.443 20.947 27.399 1.00 68.06 109 THR A O 1
ATOM 924 N N . GLN A 1 110 ? -28.778 20.262 25.378 1.00 70.12 110 GLN A N 1
ATOM 925 C CA . GLN A 1 110 ? -30.141 20.165 24.838 1.00 70.12 110 GLN A CA 1
ATOM 926 C C . GLN A 1 110 ? -30.733 18.777 25.066 1.00 70.12 110 GLN A C 1
ATOM 928 O O . GLN A 1 110 ? -30.096 17.780 24.752 1.00 70.12 110 GLN A O 1
ATOM 933 N N . LYS A 1 111 ? -31.975 18.718 25.554 1.00 76.00 111 LYS A N 1
ATOM 934 C CA . LYS A 1 111 ? -32.735 17.472 25.700 1.00 76.00 111 LYS A CA 1
ATOM 935 C C . LYS A 1 111 ? -33.616 17.256 24.471 1.00 76.0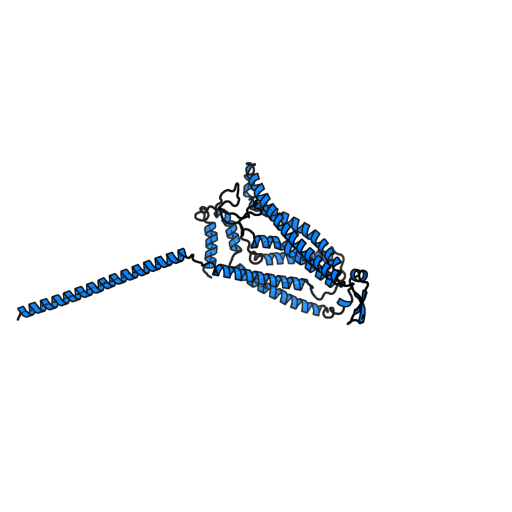0 111 LYS A C 1
ATOM 937 O O . LYS A 1 111 ? -34.366 18.154 24.090 1.00 76.00 111 LYS A O 1
ATOM 942 N N . LYS A 1 112 ? -33.550 16.074 23.867 1.00 78.19 112 LYS A N 1
ATOM 943 C CA . LYS A 1 112 ? -34.426 15.637 22.776 1.00 78.19 112 LYS A CA 1
ATOM 944 C C . LYS A 1 112 ? -35.011 14.278 23.146 1.00 78.19 112 LYS A C 1
ATOM 946 O O . LYS A 1 112 ? -34.278 13.387 23.553 1.00 78.19 112 LYS A O 1
ATOM 951 N N . LYS A 1 113 ? -36.327 14.114 23.001 1.00 77.94 113 LYS A N 1
ATOM 952 C CA . LYS A 1 113 ? -36.975 12.814 23.217 1.00 77.94 113 LYS A CA 1
ATOM 953 C C . LYS A 1 113 ? -36.599 11.871 22.073 1.00 77.94 113 LYS A C 1
ATOM 955 O O . LYS A 1 113 ? -36.787 12.233 20.907 1.00 77.94 113 LYS A O 1
ATOM 960 N N . ASN A 1 114 ? -36.054 10.702 22.391 1.00 75.56 114 ASN A N 1
ATOM 961 C CA . ASN A 1 114 ? -35.754 9.691 21.385 1.00 75.56 114 ASN A CA 1
ATOM 962 C C . ASN A 1 114 ? -37.072 9.052 20.898 1.00 75.56 114 ASN A C 1
ATOM 964 O O . ASN A 1 114 ? -37.891 8.653 21.728 1.00 75.56 114 ASN A O 1
ATOM 968 N N . PRO A 1 115 ? -37.321 8.969 19.577 1.00 77.81 115 PRO A N 1
ATOM 969 C CA . PRO A 1 115 ? -38.528 8.340 19.041 1.00 77.81 115 PRO A CA 1
ATOM 970 C C . PRO A 1 115 ? -38.651 6.842 19.365 1.00 77.81 115 PRO A C 1
ATOM 972 O O . PRO A 1 115 ? -39.769 6.338 19.372 1.00 77.81 115 PRO A O 1
ATOM 975 N N . VAL A 1 116 ? -37.538 6.148 19.634 1.00 75.12 116 VAL A N 1
ATOM 976 C CA . VAL A 1 116 ? -37.506 4.698 19.892 1.00 75.12 116 VAL A CA 1
ATOM 977 C C . VAL A 1 116 ? -37.611 4.397 21.386 1.00 75.12 116 VAL A C 1
ATOM 979 O O . VAL A 1 116 ? -38.559 3.749 21.812 1.00 75.12 116 VAL A O 1
ATOM 982 N N . THR A 1 117 ? -36.681 4.904 22.198 1.00 71.00 117 THR A N 1
ATOM 983 C CA . THR A 1 117 ? -36.637 4.609 23.644 1.00 71.00 117 THR A CA 1
ATOM 984 C C . THR A 1 117 ? -37.628 5.443 24.456 1.00 71.00 117 THR A C 1
ATOM 986 O O . THR A 1 117 ? -37.884 5.148 25.615 1.00 71.00 117 THR A O 1
ATOM 989 N N . GLN A 1 118 ? -38.199 6.500 23.866 1.00 75.31 118 GLN A N 1
ATOM 990 C CA . GLN A 1 118 ? -39.043 7.499 24.536 1.00 75.31 118 GLN A CA 1
ATOM 991 C C . GLN A 1 118 ? -38.394 8.234 25.720 1.00 75.31 118 GLN A C 1
ATOM 993 O O . GLN A 1 118 ? -39.053 9.061 26.358 1.00 75.31 118 GLN A O 1
ATOM 998 N N . GLU A 1 119 ? -37.107 8.026 25.968 1.00 76.50 119 GLU A N 1
ATOM 999 C CA . GLU A 1 119 ? -36.359 8.713 27.012 1.00 76.50 119 GLU A CA 1
ATOM 1000 C C . GLU A 1 119 ? -35.857 10.085 26.535 1.00 76.50 119 GLU A C 1
ATOM 1002 O O . GLU A 1 119 ? -35.728 10.368 25.336 1.00 76.50 119 GLU A O 1
ATOM 1007 N N . LEU A 1 120 ? -35.624 10.988 27.493 1.00 74.25 120 LEU A N 1
ATOM 1008 C CA . LEU A 1 120 ? -35.045 12.305 27.234 1.00 74.25 120 LEU A CA 1
ATOM 1009 C C . LEU A 1 120 ? -33.526 12.173 27.118 1.00 74.25 120 LEU A C 1
ATOM 1011 O O . LEU A 1 120 ? -32.829 12.109 28.126 1.00 74.25 120 LEU A O 1
ATOM 1015 N N . GLU A 1 121 ? -33.017 12.200 25.892 1.00 72.06 121 GLU A N 1
ATOM 1016 C CA . GLU A 1 121 ? -31.586 12.100 25.617 1.00 72.06 121 GLU A CA 1
ATOM 1017 C C . GLU A 1 121 ? -30.942 13.482 25.477 1.00 72.06 121 GLU A C 1
ATOM 1019 O O . GLU A 1 121 ? -31.537 14.421 24.935 1.00 72.06 121 GLU A O 1
ATOM 1024 N N . LEU A 1 122 ? -29.696 13.609 25.937 1.00 70.75 122 LEU A N 1
ATOM 1025 C CA . LEU A 1 122 ? -28.881 14.799 25.707 1.00 70.75 122 LEU A CA 1
ATOM 1026 C C . LEU A 1 122 ? -28.296 14.759 24.291 1.00 70.75 122 LEU A C 1
ATOM 1028 O O . LEU A 1 122 ? -27.620 13.810 23.895 1.00 70.75 122 LEU A O 1
ATOM 1032 N N . VAL A 1 123 ? -28.547 15.806 23.512 1.00 70.88 123 VAL A N 1
ATOM 1033 C CA . VAL A 1 123 ? -28.079 15.940 22.132 1.00 70.88 123 VAL A CA 1
ATOM 1034 C C . VAL A 1 123 ? -27.223 17.194 22.002 1.00 70.88 123 VAL A C 1
ATOM 1036 O O . VAL A 1 123 ? -27.541 18.255 22.549 1.00 70.88 123 VAL A O 1
ATOM 1039 N N . ALA A 1 124 ? -26.124 17.081 21.256 1.00 67.38 124 ALA A N 1
ATOM 1040 C CA . ALA A 1 124 ? -25.280 18.219 20.927 1.00 67.38 124 ALA A CA 1
ATOM 1041 C C . ALA A 1 124 ? -26.072 19.264 20.122 1.00 67.38 124 ALA A C 1
ATOM 1043 O O . ALA A 1 124 ? -26.809 18.931 19.191 1.00 67.38 124 ALA A O 1
ATOM 1044 N N . LYS A 1 125 ? -25.895 20.553 20.440 1.00 64.06 125 LYS A N 1
ATOM 1045 C CA . LYS A 1 125 ? -26.542 21.650 19.707 1.00 64.06 125 LYS A CA 1
ATOM 1046 C C . LYS A 1 125 ? -25.958 21.743 18.292 1.00 64.06 125 LYS A C 1
ATOM 1048 O O . LYS A 1 125 ? -24.907 22.348 18.077 1.00 64.06 125 LYS A O 1
ATOM 1053 N N . LYS A 1 126 ? -26.649 21.159 17.314 1.00 60.09 126 LYS A N 1
ATOM 1054 C CA . LYS A 1 126 ? -26.268 21.212 15.897 1.00 60.09 126 LYS A CA 1
ATOM 1055 C C . LYS A 1 126 ? -26.641 22.565 15.294 1.00 60.09 126 LYS A C 1
ATOM 1057 O O . LYS A 1 126 ? -27.778 22.791 14.893 1.00 60.09 126 LYS A O 1
ATOM 1062 N N . ARG A 1 127 ? -25.688 23.502 15.261 1.00 58.44 127 ARG A N 1
ATOM 1063 C CA . ARG A 1 127 ? -25.804 24.724 14.448 1.00 58.44 127 ARG A CA 1
ATOM 1064 C C . ARG A 1 127 ? -25.226 24.405 13.069 1.00 58.44 127 ARG A C 1
ATOM 1066 O O . ARG A 1 127 ? -24.043 24.092 12.976 1.00 58.44 127 ARG A O 1
ATOM 1073 N N . 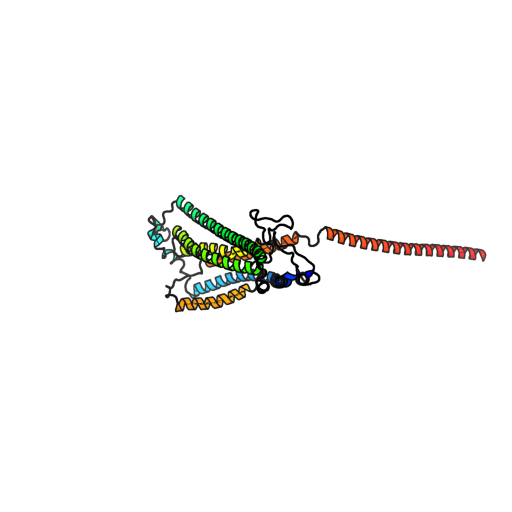THR A 1 128 ? -26.032 24.505 12.016 1.00 55.69 128 THR A N 1
ATOM 1074 C CA . THR A 1 128 ? -25.682 24.109 10.636 1.00 55.69 128 THR A CA 1
ATOM 1075 C C . THR A 1 128 ? -24.367 24.717 10.133 1.00 55.69 128 THR A C 1
ATOM 1077 O O . THR A 1 128 ? -23.578 24.021 9.500 1.00 55.69 128 THR A O 1
ATOM 1080 N N . LEU A 1 129 ? -24.070 25.976 10.483 1.00 54.50 129 LEU A N 1
ATOM 1081 C CA . LEU A 1 129 ? -22.809 26.654 10.133 1.00 54.50 129 LEU A CA 1
ATOM 1082 C C . LEU A 1 129 ? -21.577 26.049 10.842 1.00 54.50 129 LEU A C 1
ATOM 1084 O O . LEU A 1 129 ? -20.493 25.967 10.276 1.00 54.50 129 LEU A O 1
ATOM 1088 N N . HIS A 1 130 ? -21.748 25.602 12.085 1.00 63.31 130 HIS A N 1
ATOM 1089 C CA . HIS A 1 130 ? -20.685 25.016 12.901 1.00 63.31 130 HIS A CA 1
ATOM 1090 C C . HIS A 1 130 ? -20.409 23.553 12.517 1.00 63.31 130 HIS A C 1
ATOM 1092 O O . HIS A 1 130 ? -19.265 23.117 12.578 1.00 63.31 130 HIS A O 1
ATOM 1098 N N . GLU A 1 131 ? -21.419 22.803 12.061 1.00 66.06 131 GLU A N 1
ATOM 1099 C CA . GLU A 1 131 ? -21.221 21.458 11.494 1.00 66.06 131 GLU A CA 1
ATOM 1100 C C . GLU A 1 131 ? -20.445 21.497 10.170 1.00 66.06 131 GLU A C 1
ATOM 1102 O O . GLU A 1 131 ? -19.481 20.750 10.014 1.00 66.06 131 GLU A O 1
ATOM 1107 N N . HIS A 1 132 ? -20.791 22.409 9.253 1.00 63.81 132 HIS A N 1
ATOM 11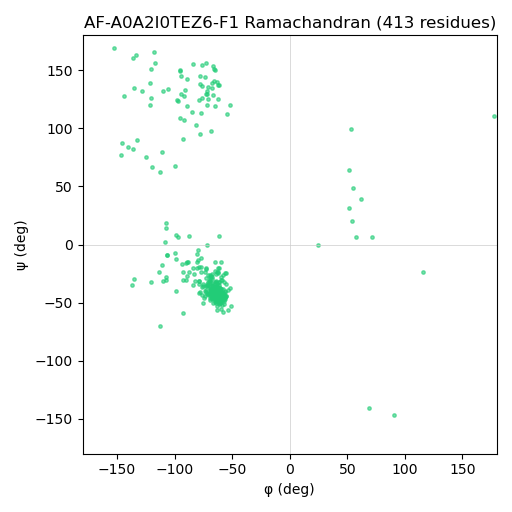08 C CA . HIS A 1 132 ? -20.044 22.568 7.998 1.00 63.81 132 HIS A CA 1
ATOM 1109 C C . HIS A 1 132 ? -18.621 23.083 8.250 1.00 63.81 132 HIS A C 1
ATOM 1111 O O . HIS A 1 132 ? -17.681 22.589 7.635 1.00 63.81 132 HIS A O 1
ATOM 1117 N N . GLY A 1 133 ? -18.439 24.007 9.202 1.00 70.31 133 GLY A N 1
ATOM 1118 C CA . GLY A 1 133 ? -17.113 24.472 9.617 1.00 70.31 133 GLY A CA 1
ATOM 1119 C C . GLY A 1 133 ? -16.246 23.363 10.221 1.00 70.31 133 GLY A C 1
ATOM 1120 O O . GLY A 1 133 ? -15.064 23.272 9.905 1.00 70.31 133 GLY A O 1
ATOM 1121 N N . LYS A 1 134 ? -16.823 22.468 11.033 1.00 71.12 134 LYS A N 1
ATOM 1122 C CA . LYS A 1 134 ? -16.112 21.303 11.584 1.00 71.12 134 LYS A CA 1
ATOM 1123 C C . LYS A 1 134 ? -15.721 20.292 10.514 1.00 71.12 134 LYS A C 1
ATOM 1125 O O . LYS A 1 134 ? -14.578 19.845 10.504 1.00 71.12 134 LYS A O 1
ATOM 1130 N N . LEU A 1 135 ? -16.637 19.963 9.603 1.00 71.00 135 LEU A N 1
ATOM 1131 C CA . LEU A 1 135 ? -16.358 19.054 8.491 1.00 71.00 135 LEU A CA 1
ATOM 1132 C C . LEU A 1 135 ? -15.275 19.626 7.567 1.00 71.00 135 LEU A C 1
ATOM 1134 O O . LEU A 1 135 ? -14.348 18.914 7.189 1.00 71.00 135 LEU A O 1
ATOM 1138 N N . PHE A 1 136 ? -15.351 20.925 7.273 1.00 75.81 136 PHE A N 1
ATOM 1139 C CA . PHE A 1 136 ? -14.343 21.636 6.497 1.00 75.81 136 PHE A CA 1
ATOM 1140 C C . PHE A 1 136 ? -12.980 21.637 7.197 1.00 75.81 136 PHE A C 1
ATOM 1142 O O . PHE A 1 136 ? -11.987 21.302 6.568 1.00 75.81 136 PHE A O 1
ATOM 1149 N N . MET A 1 137 ? -12.914 21.923 8.500 1.00 69.94 137 MET A N 1
ATOM 1150 C CA . MET A 1 137 ? -11.659 21.876 9.264 1.00 69.94 137 MET A CA 1
ATOM 1151 C C . MET A 1 137 ? -11.059 20.467 9.329 1.00 69.94 137 MET A C 1
ATOM 1153 O O . MET A 1 137 ? -9.843 20.323 9.239 1.00 69.94 137 MET A O 1
ATOM 1157 N N . CYS A 1 138 ? -11.888 19.426 9.425 1.00 70.75 138 CYS A N 1
ATOM 1158 C CA . CYS A 1 138 ? -11.415 18.042 9.374 1.00 70.75 138 CYS A CA 1
ATOM 1159 C C . CYS A 1 138 ? -10.867 17.694 7.983 1.00 70.75 138 CYS A C 1
ATOM 1161 O O . CYS A 1 138 ? -9.788 17.118 7.878 1.00 70.75 138 CYS A O 1
ATOM 1163 N N . TYR A 1 139 ? -11.563 18.097 6.917 1.00 74.88 139 TYR A N 1
ATOM 1164 C CA . TYR A 1 139 ? -11.124 17.878 5.538 1.00 74.88 139 TYR A CA 1
ATOM 1165 C C . TYR A 1 139 ? -9.842 18.655 5.202 1.00 74.88 139 TYR A C 1
ATOM 1167 O O . TYR A 1 139 ? -8.888 18.081 4.686 1.00 74.88 139 TYR A O 1
ATOM 1175 N N . MET A 1 140 ? -9.779 19.939 5.563 1.00 76.56 140 MET A N 1
ATOM 1176 C CA . MET A 1 140 ? -8.597 20.785 5.381 1.00 76.56 140 MET A CA 1
ATOM 1177 C C . MET A 1 140 ? -7.421 20.311 6.230 1.00 76.56 140 MET A C 1
ATOM 1179 O O . MET A 1 140 ? -6.290 20.349 5.758 1.00 76.56 140 MET A O 1
ATOM 1183 N N . GLY A 1 141 ? -7.681 19.817 7.444 1.00 73.62 141 GLY A N 1
ATOM 1184 C CA . GLY A 1 141 ? -6.680 19.149 8.266 1.00 73.62 141 GLY A CA 1
ATOM 1185 C C . GLY A 1 141 ? -6.096 17.954 7.523 1.00 73.62 141 GLY A C 1
ATOM 1186 O O . GLY A 1 141 ? -4.900 17.929 7.261 1.00 73.62 141 GLY A O 1
ATOM 1187 N N . ILE A 1 142 ? -6.935 17.001 7.109 1.00 73.81 142 ILE A N 1
ATOM 1188 C CA . ILE A 1 142 ? -6.490 15.803 6.379 1.00 73.81 142 ILE A CA 1
ATOM 1189 C C . ILE A 1 142 ? -5.705 16.177 5.110 1.00 73.81 142 ILE A C 1
ATOM 1191 O O . ILE A 1 142 ? -4.630 15.627 4.884 1.00 73.81 142 ILE A O 1
ATOM 1195 N N . LEU A 1 143 ? -6.178 17.143 4.316 1.00 76.06 143 LEU A N 1
ATOM 1196 C CA . LEU A 1 143 ? -5.475 17.606 3.114 1.00 76.06 143 LEU A CA 1
ATOM 1197 C C . LEU A 1 143 ? -4.121 18.256 3.418 1.00 76.06 143 LEU A C 1
ATOM 1199 O O . LEU A 1 143 ? -3.131 17.943 2.755 1.00 76.06 143 LEU A O 1
ATOM 1203 N N . ALA A 1 144 ? -4.057 19.137 4.418 1.00 73.94 144 ALA A N 1
ATOM 1204 C CA . ALA A 1 144 ? -2.807 19.758 4.842 1.00 73.94 144 ALA A CA 1
ATOM 1205 C C . ALA A 1 144 ? -1.801 18.696 5.313 1.00 73.94 144 ALA A C 1
ATOM 1207 O O . ALA A 1 144 ? -0.624 18.763 4.963 1.00 73.94 144 ALA A O 1
ATOM 1208 N N . TRP A 1 145 ? -2.257 17.660 6.018 1.00 71.69 145 TRP A N 1
ATOM 1209 C CA . TRP A 1 145 ? -1.398 16.567 6.474 1.00 71.69 145 TRP A CA 1
ATOM 1210 C C . TRP A 1 145 ? -0.909 15.677 5.335 1.00 71.69 145 TRP A C 1
ATOM 1212 O O . TRP A 1 145 ? 0.280 15.380 5.276 1.00 71.69 145 TRP A O 1
ATOM 1222 N N . VAL A 1 146 ? -1.772 15.327 4.377 1.00 73.38 146 VAL A N 1
ATOM 1223 C CA . VAL A 1 146 ? -1.341 14.624 3.157 1.00 73.38 146 VAL A CA 1
ATOM 1224 C C . VAL A 1 146 ? -0.292 15.450 2.407 1.00 73.38 146 VAL A C 1
ATOM 1226 O O . VAL A 1 146 ? 0.727 14.907 1.980 1.00 73.38 146 VAL A O 1
ATOM 1229 N N . SER A 1 147 ? -0.476 16.771 2.315 1.00 75.50 147 SER A N 1
ATOM 1230 C CA . SER A 1 147 ? 0.512 17.660 1.694 1.00 75.50 147 SER A CA 1
ATOM 1231 C C . SER A 1 147 ? 1.848 17.691 2.450 1.00 75.50 147 SER A C 1
ATOM 1233 O O . SER A 1 147 ? 2.902 17.713 1.818 1.00 75.50 147 SER A O 1
ATOM 1235 N N . LEU A 1 148 ? 1.826 17.604 3.786 1.00 75.62 148 LEU A N 1
ATOM 1236 C CA . LEU A 1 148 ? 3.025 17.570 4.626 1.00 75.62 148 LEU A CA 1
ATOM 1237 C C . LEU A 1 148 ? 3.810 16.261 4.456 1.00 75.62 148 LEU A C 1
ATOM 1239 O O . LEU A 1 148 ? 5.039 16.290 4.398 1.00 75.62 148 LEU A O 1
ATOM 1243 N N . ILE A 1 149 ? 3.123 15.125 4.290 1.00 75.31 149 ILE A N 1
ATOM 1244 C CA . ILE A 1 149 ? 3.774 13.849 3.951 1.00 75.31 149 ILE A CA 1
ATOM 1245 C C . ILE A 1 149 ? 4.438 13.946 2.577 1.00 75.31 149 ILE A C 1
ATOM 1247 O O . ILE A 1 149 ? 5.611 13.605 2.440 1.00 75.31 149 ILE A O 1
ATOM 1251 N N . ILE A 1 150 ? 3.722 14.452 1.568 1.00 75.69 150 ILE A N 1
ATOM 1252 C CA . ILE A 1 150 ? 4.270 14.614 0.214 1.00 75.69 150 ILE A CA 1
ATOM 1253 C C . ILE A 1 150 ? 5.493 15.542 0.243 1.00 75.69 150 ILE A C 1
ATOM 1255 O O . ILE A 1 150 ? 6.517 15.225 -0.358 1.00 75.69 150 ILE A O 1
ATOM 1259 N N . ALA A 1 151 ? 5.434 16.639 1.001 1.00 77.88 151 ALA A N 1
ATOM 1260 C CA . ALA A 1 151 ? 6.570 17.534 1.201 1.00 77.88 151 ALA A CA 1
ATOM 1261 C C . ALA A 1 151 ? 7.753 16.829 1.888 1.00 77.88 151 ALA A C 1
ATOM 1263 O O . ALA A 1 151 ? 8.893 17.004 1.463 1.00 77.88 151 ALA A O 1
ATOM 1264 N N . SER A 1 152 ? 7.499 15.991 2.900 1.00 73.06 152 SER A N 1
ATOM 1265 C CA . SER A 1 152 ? 8.549 15.208 3.568 1.00 73.06 152 SER A CA 1
ATOM 1266 C C . SER A 1 152 ? 9.204 14.185 2.631 1.00 73.06 152 SER A C 1
ATOM 1268 O O . SER A 1 152 ? 10.424 14.035 2.638 1.00 73.06 152 SER A O 1
ATOM 1270 N N . MET A 1 153 ? 8.426 13.559 1.743 1.00 73.56 153 MET A N 1
ATOM 1271 C CA . MET A 1 153 ? 8.939 12.651 0.718 1.00 73.56 153 MET A CA 1
ATOM 1272 C C . MET A 1 153 ? 9.826 13.398 -0.286 1.00 73.56 153 MET A C 1
ATOM 1274 O O . MET A 1 153 ? 10.924 12.941 -0.600 1.00 73.56 153 MET A O 1
ATOM 1278 N N . ILE A 1 154 ? 9.391 14.579 -0.742 1.00 76.12 154 ILE A N 1
ATOM 1279 C CA . ILE A 1 154 ? 10.198 15.454 -1.605 1.00 76.12 154 ILE A CA 1
ATOM 1280 C C . ILE A 1 154 ? 11.493 15.862 -0.890 1.00 76.12 154 ILE A C 1
ATOM 1282 O O . ILE A 1 154 ? 12.556 15.828 -1.503 1.00 76.12 154 ILE A O 1
ATOM 1286 N N . ALA A 1 155 ? 11.444 16.176 0.407 1.00 71.44 155 ALA A N 1
ATOM 1287 C CA . ALA A 1 155 ? 12.630 16.525 1.187 1.00 71.44 155 ALA A CA 1
ATOM 1288 C C . ALA A 1 155 ? 13.649 15.373 1.263 1.00 71.44 155 ALA A C 1
ATOM 1290 O O . ALA A 1 155 ? 14.843 15.613 1.091 1.00 71.44 155 ALA A O 1
ATOM 1291 N N . VAL A 1 156 ? 13.202 14.124 1.442 1.00 71.94 156 VAL A N 1
ATOM 1292 C CA . VAL A 1 156 ? 14.084 12.939 1.411 1.00 71.94 156 VAL A CA 1
ATOM 1293 C C . VAL A 1 156 ? 14.707 12.742 0.025 1.00 71.94 156 VAL A C 1
ATOM 1295 O O . VAL A 1 156 ? 15.891 12.419 -0.079 1.00 71.94 156 VAL A O 1
ATOM 1298 N N . ILE A 1 157 ? 13.947 12.976 -1.048 1.00 71.44 157 ILE A N 1
ATOM 1299 C CA . ILE A 1 157 ? 14.458 12.898 -2.425 1.00 71.44 157 ILE A CA 1
ATOM 1300 C C . ILE A 1 157 ? 15.533 13.965 -2.656 1.00 71.44 157 ILE A C 1
ATOM 1302 O O . ILE A 1 157 ? 16.616 13.650 -3.143 1.00 71.44 157 ILE A O 1
ATOM 1306 N N . VAL A 1 158 ? 15.266 15.211 -2.256 1.00 73.00 158 VAL A N 1
ATOM 1307 C CA . VAL A 1 158 ? 16.230 16.315 -2.361 1.00 73.00 158 VAL A CA 1
ATOM 1308 C C . VAL A 1 158 ? 17.478 16.032 -1.525 1.00 73.00 158 VAL A C 1
ATOM 1310 O O . VAL A 1 158 ? 18.586 16.249 -2.009 1.00 73.00 158 VAL A O 1
ATOM 1313 N N . TYR A 1 159 ? 17.328 15.490 -0.313 1.00 73.56 159 TYR A N 1
ATOM 1314 C CA . TYR A 1 159 ? 18.456 15.056 0.513 1.00 73.56 159 TYR A CA 1
ATOM 1315 C C . TYR A 1 159 ? 19.311 14.011 -0.211 1.00 73.56 159 TYR A C 1
ATOM 1317 O O . TYR A 1 159 ? 20.529 14.153 -0.275 1.00 73.56 159 TYR A O 1
ATOM 1325 N N . ARG A 1 160 ? 18.688 12.990 -0.808 1.00 69.12 160 ARG A N 1
ATOM 1326 C CA . ARG A 1 160 ? 19.403 11.931 -1.530 1.00 69.12 160 ARG A CA 1
ATOM 1327 C C . ARG A 1 160 ? 20.193 12.482 -2.721 1.00 69.12 160 ARG A C 1
ATOM 1329 O O . ARG A 1 160 ? 21.354 12.119 -2.890 1.00 69.12 160 ARG A O 1
ATOM 1336 N N . LEU A 1 161 ? 19.598 13.406 -3.478 1.00 67.94 161 LEU A N 1
ATOM 1337 C CA . LEU A 1 161 ? 20.267 14.104 -4.582 1.00 67.94 161 LEU A CA 1
ATOM 1338 C C . LEU A 1 161 ? 21.436 14.973 -4.087 1.00 67.94 161 LEU A C 1
ATOM 1340 O O . LEU A 1 161 ? 22.509 14.967 -4.688 1.00 67.94 161 LEU A O 1
ATOM 1344 N N . ALA A 1 162 ? 21.255 15.683 -2.971 1.00 70.00 162 ALA A N 1
ATOM 1345 C CA . ALA A 1 162 ? 22.288 16.532 -2.383 1.00 70.00 162 ALA A CA 1
ATOM 1346 C C . ALA A 1 162 ? 23.474 15.723 -1.832 1.00 70.00 162 ALA A C 1
ATOM 1348 O O . ALA A 1 162 ? 24.623 16.100 -2.048 1.00 70.00 162 ALA A O 1
ATOM 1349 N N . VAL A 1 163 ? 23.216 14.598 -1.158 1.00 69.19 163 VAL A N 1
ATOM 1350 C CA . VAL A 1 163 ? 24.267 13.713 -0.630 1.00 69.19 163 VAL A CA 1
ATOM 1351 C C . VAL A 1 163 ? 25.027 13.026 -1.753 1.00 69.19 163 VAL A C 1
ATOM 1353 O O . VAL A 1 163 ? 26.247 12.944 -1.677 1.00 69.19 163 VAL A O 1
ATOM 1356 N N . TYR A 1 164 ? 24.340 12.576 -2.804 1.00 66.31 164 TYR A N 1
ATOM 1357 C CA . TYR A 1 164 ? 25.001 12.010 -3.977 1.00 66.31 164 TYR A CA 1
ATOM 1358 C C . TYR A 1 164 ? 25.967 13.020 -4.618 1.00 66.31 164 TYR A C 1
ATOM 1360 O O . TYR A 1 164 ? 27.126 12.691 -4.861 1.00 66.31 164 TYR A O 1
ATOM 1368 N N . ALA A 1 165 ? 25.528 14.272 -4.795 1.00 64.50 165 ALA A N 1
ATOM 1369 C CA . ALA A 1 165 ? 26.381 15.345 -5.303 1.00 64.50 165 ALA A CA 1
ATOM 1370 C C . ALA A 1 165 ? 27.559 15.668 -4.361 1.00 64.50 165 ALA A C 1
ATOM 1372 O O . ALA A 1 165 ? 28.683 15.856 -4.819 1.00 64.50 165 ALA A O 1
ATOM 1373 N N . ALA A 1 166 ? 27.329 15.692 -3.044 1.00 66.88 166 ALA A N 1
ATOM 1374 C CA . ALA A 1 166 ? 28.382 15.941 -2.060 1.00 66.88 166 ALA A CA 1
ATOM 1375 C C . ALA A 1 166 ? 29.430 14.814 -2.027 1.00 66.88 166 ALA A C 1
ATOM 1377 O O . ALA A 1 166 ? 30.624 15.099 -1.987 1.00 66.88 166 ALA A O 1
ATOM 1378 N N . PHE A 1 167 ? 29.007 13.547 -2.090 1.00 64.75 167 PHE A N 1
ATOM 1379 C CA . PHE A 1 167 ? 29.916 12.397 -2.148 1.00 64.75 167 PHE A CA 1
ATOM 1380 C C . PHE A 1 167 ? 30.736 12.364 -3.439 1.00 64.75 167 PHE A C 1
ATOM 1382 O O . PHE A 1 167 ? 31.918 12.036 -3.369 1.00 64.75 167 PHE A O 1
ATOM 1389 N N . ALA A 1 168 ? 30.149 12.751 -4.578 1.00 60.94 168 ALA A N 1
ATOM 1390 C CA . ALA A 1 168 ? 30.887 12.898 -5.833 1.00 60.94 168 ALA A CA 1
ATOM 1391 C C . ALA A 1 168 ? 32.037 13.913 -5.686 1.00 60.94 168 ALA A C 1
ATOM 1393 O O . ALA A 1 168 ? 33.175 13.582 -5.993 1.00 60.94 168 ALA A O 1
ATOM 1394 N N . SER A 1 169 ? 31.776 15.080 -5.079 1.00 63.22 169 SER A N 1
ATOM 1395 C CA . SER A 1 169 ? 32.817 16.095 -4.834 1.00 63.22 169 SER A CA 1
ATOM 1396 C C . SER A 1 169 ? 33.846 15.714 -3.756 1.00 63.22 169 SER A C 1
ATOM 1398 O O . SER A 1 169 ? 34.973 16.196 -3.758 1.00 63.22 169 SER A O 1
ATOM 1400 N N . LEU A 1 170 ? 33.479 14.855 -2.797 1.00 58.19 170 LEU A N 1
ATOM 1401 C CA . LEU A 1 170 ? 34.369 14.427 -1.706 1.00 58.19 170 LEU A CA 1
ATOM 1402 C C . LEU A 1 170 ? 35.373 13.363 -2.156 1.00 58.19 170 LEU A C 1
ATOM 1404 O O . LEU A 1 170 ? 36.491 13.337 -1.644 1.00 58.19 170 LEU A O 1
ATOM 1408 N N . MET A 1 171 ? 34.993 12.521 -3.123 1.00 54.78 171 MET A N 1
ATOM 1409 C CA . MET A 1 171 ? 35.896 11.549 -3.750 1.00 54.78 171 MET A CA 1
ATOM 1410 C C . MET A 1 171 ? 37.070 12.218 -4.482 1.00 54.78 171 MET A C 1
ATOM 1412 O O . MET A 1 171 ? 38.101 11.582 -4.670 1.00 54.78 171 MET A O 1
ATOM 1416 N N . GLU A 1 172 ? 36.945 13.498 -4.839 1.00 53.12 172 GLU A N 1
ATOM 1417 C CA . GLU A 1 172 ? 37.993 14.268 -5.512 1.00 53.12 172 GLU A CA 1
ATOM 1418 C C . GLU A 1 172 ? 39.163 14.647 -4.576 1.00 53.12 172 GLU A C 1
ATOM 1420 O O . GLU A 1 172 ? 40.280 14.865 -5.038 1.00 53.12 172 GLU A O 1
ATOM 1425 N N . ASN A 1 173 ? 38.955 14.699 -3.250 1.00 50.84 173 ASN A N 1
ATOM 1426 C CA . ASN A 1 173 ? 39.902 15.354 -2.331 1.00 50.84 173 ASN A CA 1
ATOM 1427 C C . ASN A 1 173 ? 40.743 14.395 -1.460 1.00 50.84 173 ASN A C 1
ATOM 1429 O O . ASN A 1 173 ? 41.672 14.826 -0.777 1.00 50.84 173 ASN A O 1
ATOM 1433 N N . THR A 1 174 ? 40.451 13.091 -1.454 1.00 47.22 174 THR A N 1
ATOM 1434 C CA . THR A 1 174 ? 41.167 12.109 -0.617 1.00 47.22 174 THR A CA 1
ATOM 1435 C C . THR A 1 174 ? 41.585 10.868 -1.401 1.00 47.22 174 THR A C 1
ATOM 1437 O O . THR A 1 174 ? 40.933 9.829 -1.391 1.00 47.22 174 THR A O 1
ATOM 1440 N N . GLN A 1 175 ? 42.786 10.940 -1.975 1.00 52.81 175 GLN A N 1
ATOM 1441 C CA . GLN A 1 175 ? 43.537 9.839 -2.602 1.00 52.81 175 GLN A CA 1
ATOM 1442 C C . GLN A 1 175 ? 43.900 8.677 -1.637 1.00 52.81 175 GLN A C 1
ATOM 1444 O O . GLN A 1 175 ? 44.658 7.784 -1.995 1.00 52.81 175 GLN A O 1
ATOM 1449 N N . SER A 1 176 ? 43.395 8.677 -0.396 1.00 43.44 176 SER A N 1
ATOM 1450 C CA . SER A 1 176 ? 43.747 7.731 0.676 1.00 43.44 176 SER A CA 1
ATOM 1451 C C . SER A 1 176 ? 42.652 6.714 1.032 1.00 43.44 176 SER A C 1
ATOM 1453 O O . SER A 1 176 ? 42.852 5.897 1.930 1.00 43.44 176 SER A O 1
ATOM 1455 N N . LEU A 1 177 ? 41.503 6.726 0.345 1.00 48.09 177 LEU A N 1
ATOM 1456 C CA . LEU A 1 177 ? 40.356 5.851 0.642 1.00 48.09 177 LEU A CA 1
ATOM 1457 C C . LEU A 1 177 ? 40.136 4.717 -0.380 1.00 48.09 177 LEU A C 1
ATOM 1459 O O . LEU A 1 177 ? 39.079 4.086 -0.379 1.00 48.09 177 LEU A O 1
ATOM 1463 N N . GLU A 1 178 ? 41.143 4.378 -1.193 1.00 50.81 178 GLU A N 1
ATOM 1464 C CA . GLU A 1 178 ? 41.078 3.236 -2.127 1.00 50.81 178 GLU A CA 1
ATOM 1465 C C . GLU A 1 178 ? 40.822 1.893 -1.416 1.00 50.81 178 GLU A C 1
ATOM 1467 O O . GLU A 1 178 ? 40.121 1.040 -1.956 1.00 50.81 178 GLU A O 1
ATOM 1472 N N . SER A 1 179 ? 41.278 1.725 -0.169 1.00 44.09 179 SER A N 1
ATOM 1473 C CA . SER A 1 179 ? 41.138 0.468 0.594 1.00 44.09 179 SER A CA 1
ATOM 1474 C C . SER A 1 179 ? 39.704 0.173 1.089 1.00 44.09 179 SER A C 1
ATOM 1476 O O . SER A 1 179 ? 39.364 -0.980 1.344 1.00 44.09 179 SER A O 1
ATOM 1478 N N . ILE A 1 180 ? 38.821 1.180 1.181 1.00 47.59 180 ILE A N 1
ATOM 1479 C CA . ILE A 1 180 ? 37.410 1.014 1.618 1.00 47.59 180 ILE A CA 1
ATOM 1480 C C . ILE A 1 180 ? 36.427 1.135 0.428 1.00 47.59 180 ILE A C 1
ATOM 1482 O O . ILE A 1 180 ? 35.245 0.801 0.539 1.00 47.59 180 ILE A O 1
ATOM 1486 N N . SER A 1 181 ? 36.928 1.540 -0.745 1.00 45.78 181 SER A N 1
ATOM 1487 C CA . SER A 1 181 ? 36.145 1.775 -1.968 1.00 45.78 181 SER A CA 1
ATOM 1488 C C . SER A 1 181 ? 35.437 0.530 -2.524 1.00 45.78 181 SER A C 1
ATOM 1490 O O . SER A 1 181 ? 34.397 0.653 -3.167 1.00 45.78 181 SER A O 1
ATOM 1492 N N . GLY A 1 182 ? 35.943 -0.674 -2.230 1.00 50.31 182 GLY A N 1
ATOM 1493 C CA . GLY A 1 182 ? 35.347 -1.930 -2.695 1.00 50.31 182 GLY A CA 1
ATOM 1494 C C . GLY A 1 182 ? 34.040 -2.318 -1.992 1.00 50.31 182 GLY A C 1
ATOM 1495 O O . GLY A 1 182 ? 33.271 -3.100 -2.542 1.00 50.31 182 GLY A O 1
ATOM 1496 N N . LEU A 1 183 ? 33.768 -1.781 -0.794 1.00 42.44 183 LEU A N 1
ATOM 1497 C CA . LEU A 1 183 ? 32.592 -2.151 0.012 1.00 42.44 183 LEU A CA 1
ATOM 1498 C C . LEU A 1 183 ? 31.511 -1.058 0.047 1.00 42.44 183 LEU A C 1
ATOM 1500 O O . LEU A 1 183 ? 30.328 -1.360 0.190 1.00 42.44 183 LEU A O 1
ATOM 1504 N N . LEU A 1 184 ? 31.891 0.214 -0.093 1.00 48.09 184 LEU A N 1
ATOM 1505 C CA . LEU A 1 184 ? 30.971 1.354 -0.065 1.00 48.09 184 LEU A CA 1
ATOM 1506 C C . LEU A 1 184 ? 30.867 1.979 -1.454 1.00 48.09 184 LEU A C 1
ATOM 1508 O O . LEU A 1 184 ? 31.458 3.021 -1.729 1.00 48.09 184 LEU A O 1
ATOM 1512 N N . THR A 1 185 ? 30.066 1.371 -2.333 1.00 58.81 185 THR A N 1
ATOM 1513 C CA . THR A 1 185 ? 29.659 2.082 -3.546 1.00 58.81 185 THR A CA 1
ATOM 1514 C C . THR A 1 185 ? 28.825 3.310 -3.141 1.00 58.81 185 THR A C 1
ATOM 1516 O O . THR A 1 185 ? 27.987 3.221 -2.233 1.00 58.81 185 THR A O 1
ATOM 1519 N N . PRO A 1 186 ? 28.995 4.471 -3.801 1.00 58.25 186 PRO A N 1
ATOM 1520 C CA . PRO A 1 186 ? 28.226 5.682 -3.495 1.00 58.25 186 PRO A CA 1
ATOM 1521 C C . PRO A 1 186 ? 26.711 5.455 -3.625 1.00 58.25 186 PRO A C 1
ATOM 1523 O O . PRO A 1 186 ? 25.912 6.084 -2.931 1.00 58.25 186 PRO A O 1
ATOM 1526 N N . GLN A 1 187 ? 26.299 4.491 -4.450 1.00 57.91 187 GLN A N 1
ATOM 1527 C CA . GLN A 1 187 ? 24.910 4.059 -4.597 1.00 57.91 187 GLN A CA 1
ATOM 1528 C C . GLN A 1 187 ? 24.386 3.291 -3.371 1.00 57.91 187 GLN A C 1
ATOM 1530 O O . GLN A 1 187 ? 23.271 3.559 -2.920 1.00 57.91 187 GLN A O 1
ATOM 1535 N N . LEU A 1 188 ? 25.173 2.377 -2.791 1.00 62.75 188 LEU A N 1
ATOM 1536 C CA . LEU A 1 188 ? 24.788 1.664 -1.567 1.00 62.75 188 LEU A CA 1
ATOM 1537 C C . LEU A 1 188 ? 24.796 2.598 -0.353 1.00 62.75 188 LEU A C 1
ATOM 1539 O O . LEU A 1 188 ? 23.849 2.588 0.431 1.00 62.75 188 LEU A O 1
ATOM 1543 N N . ALA A 1 189 ? 25.803 3.465 -0.232 1.00 63.34 189 ALA A N 1
ATOM 1544 C CA . ALA A 1 189 ? 25.896 4.421 0.869 1.00 63.34 189 ALA A CA 1
ATOM 1545 C C . ALA A 1 189 ? 24.717 5.414 0.880 1.00 63.34 189 ALA A C 1
ATOM 1547 O O . ALA A 1 189 ? 24.076 5.609 1.917 1.00 63.34 189 ALA A O 1
ATOM 1548 N N . THR A 1 190 ? 24.378 6.002 -0.274 1.00 67.31 190 THR A N 1
ATOM 1549 C CA . THR A 1 190 ? 23.225 6.916 -0.411 1.00 67.31 190 THR A CA 1
ATOM 1550 C C . THR A 1 190 ? 21.882 6.206 -0.223 1.00 67.31 190 THR A C 1
ATOM 1552 O O . THR A 1 190 ? 20.963 6.780 0.353 1.00 67.31 190 THR A O 1
ATOM 1555 N N . SER A 1 191 ? 21.759 4.949 -0.658 1.00 69.25 191 SER A N 1
ATOM 1556 C CA . SER A 1 191 ? 20.571 4.108 -0.446 1.00 69.25 191 SER A CA 1
ATOM 1557 C C . SER A 1 191 ? 20.323 3.804 1.036 1.00 69.25 191 SER A C 1
ATOM 1559 O O . SER A 1 191 ? 19.221 4.028 1.549 1.00 69.25 191 SER A O 1
ATOM 1561 N N . VAL A 1 192 ? 21.352 3.332 1.747 1.00 72.75 192 VAL A N 1
ATOM 1562 C CA . VAL A 1 192 ? 21.246 2.927 3.155 1.00 72.75 192 VAL A CA 1
ATOM 1563 C C . VAL A 1 192 ? 20.983 4.141 4.045 1.00 72.75 192 VAL A C 1
ATOM 1565 O O . VAL A 1 192 ? 20.056 4.123 4.853 1.00 72.75 192 VAL A O 1
ATOM 1568 N N . THR A 1 193 ? 21.734 5.231 3.858 1.00 74.44 193 THR A N 1
ATOM 1569 C CA . THR A 1 193 ? 21.545 6.473 4.631 1.00 74.44 193 THR A CA 1
ATOM 1570 C C . THR A 1 193 ? 20.174 7.107 4.395 1.00 74.44 193 THR A C 1
ATOM 1572 O O . THR A 1 193 ? 19.510 7.490 5.360 1.00 74.44 193 THR A O 1
ATOM 1575 N N . ALA A 1 194 ? 19.694 7.146 3.146 1.00 72.06 194 ALA A N 1
ATOM 1576 C CA . ALA A 1 194 ? 18.347 7.623 2.836 1.00 72.06 194 ALA A CA 1
ATOM 1577 C C . ALA A 1 194 ? 17.261 6.738 3.467 1.00 72.06 194 ALA A C 1
ATOM 1579 O O . ALA A 1 194 ? 16.272 7.261 3.977 1.00 72.06 194 ALA A O 1
ATOM 1580 N N . SER A 1 195 ? 17.455 5.416 3.489 1.00 74.75 195 SER A N 1
ATOM 1581 C CA . SER A 1 195 ? 16.514 4.477 4.114 1.00 74.75 195 SER A CA 1
ATOM 1582 C C . SER A 1 195 ? 16.434 4.675 5.632 1.00 74.75 195 SER A C 1
ATOM 1584 O O . SER A 1 195 ? 15.336 4.735 6.186 1.00 74.75 195 SER A O 1
ATOM 1586 N N . CYS A 1 196 ? 17.577 4.865 6.299 1.00 78.00 196 CYS A N 1
ATOM 1587 C CA . CYS A 1 196 ? 17.636 5.165 7.732 1.00 78.00 196 CYS A CA 1
ATOM 1588 C C . CYS A 1 196 ? 16.978 6.510 8.073 1.00 78.00 196 CYS A C 1
ATOM 1590 O O . CYS A 1 196 ? 16.206 6.594 9.026 1.00 78.00 196 CYS A O 1
ATOM 1592 N N . LEU A 1 197 ? 17.237 7.561 7.291 1.00 77.94 197 LEU A N 1
ATOM 1593 C CA . LEU A 1 197 ? 16.606 8.865 7.509 1.00 77.94 197 LEU A CA 1
ATOM 1594 C C . LEU A 1 197 ? 15.106 8.830 7.255 1.00 77.94 197 LEU A C 1
ATOM 1596 O O . LEU A 1 197 ? 14.347 9.387 8.043 1.00 77.94 197 LEU A O 1
ATOM 1600 N N . ASN A 1 198 ? 14.671 8.133 6.206 1.00 75.31 198 ASN A N 1
ATOM 1601 C CA . ASN A 1 198 ? 13.256 7.918 5.949 1.00 75.31 198 ASN A CA 1
ATOM 1602 C C . ASN A 1 198 ? 12.586 7.202 7.134 1.00 75.31 198 ASN A C 1
ATOM 1604 O O . ASN A 1 198 ? 11.525 7.622 7.580 1.00 75.31 198 ASN A O 1
ATOM 1608 N N . PHE A 1 199 ? 13.233 6.186 7.712 1.00 76.94 199 PHE A N 1
ATOM 1609 C CA . PHE A 1 199 ? 12.739 5.513 8.915 1.00 76.94 199 PHE A CA 1
ATOM 1610 C C . PHE A 1 199 ? 12.620 6.461 10.122 1.00 76.94 199 PHE A C 1
ATOM 1612 O O . PHE A 1 199 ? 11.572 6.496 10.769 1.00 76.94 199 PHE A O 1
ATOM 1619 N N . VAL A 1 200 ? 13.645 7.276 10.398 1.00 83.25 200 VAL A N 1
ATOM 1620 C CA . VAL A 1 200 ? 13.618 8.265 11.493 1.00 83.25 200 VAL A CA 1
ATOM 1621 C C . VAL A 1 200 ? 12.504 9.291 11.286 1.00 83.25 200 VAL A C 1
ATOM 1623 O O . VAL A 1 200 ? 11.754 9.582 12.218 1.00 83.25 200 VAL A O 1
ATOM 1626 N N . ILE A 1 201 ? 12.357 9.806 10.062 1.00 78.25 201 ILE A N 1
ATOM 1627 C CA . ILE A 1 201 ? 11.285 10.739 9.708 1.00 78.25 201 ILE A CA 1
ATOM 1628 C C . ILE A 1 201 ? 9.934 10.082 9.961 1.00 78.25 201 ILE A C 1
ATOM 1630 O O . ILE A 1 201 ? 9.123 10.679 10.658 1.00 78.25 201 ILE A O 1
ATOM 1634 N N . ILE A 1 202 ? 9.715 8.850 9.487 1.00 77.94 202 ILE A N 1
ATOM 1635 C CA . ILE A 1 202 ? 8.468 8.102 9.704 1.00 77.94 202 ILE A CA 1
ATOM 1636 C C . ILE A 1 202 ? 8.167 7.945 11.199 1.00 77.94 202 ILE A C 1
ATOM 1638 O O . ILE A 1 202 ? 7.023 8.149 11.602 1.00 77.94 202 ILE A O 1
ATOM 1642 N N . MET A 1 203 ? 9.162 7.633 12.034 1.00 82.31 203 MET A N 1
ATOM 1643 C CA . MET A 1 203 ? 8.970 7.522 13.485 1.00 82.31 203 MET A CA 1
ATOM 1644 C C . MET A 1 203 ? 8.546 8.847 14.128 1.00 82.31 203 MET A C 1
ATOM 1646 O O . MET A 1 203 ? 7.576 8.875 14.887 1.00 82.31 203 MET A O 1
ATOM 1650 N N . ILE A 1 204 ? 9.250 9.940 13.816 1.00 83.88 204 ILE A N 1
ATOM 1651 C CA . ILE A 1 204 ? 8.949 11.279 14.349 1.00 83.88 204 ILE A CA 1
ATOM 1652 C C . ILE A 1 204 ? 7.549 11.706 13.922 1.00 83.88 204 ILE A C 1
ATOM 1654 O O . ILE A 1 204 ? 6.739 12.148 14.734 1.00 83.88 204 ILE A O 1
ATOM 1658 N N . LEU A 1 205 ? 7.264 11.538 12.637 1.00 78.31 205 LEU A N 1
ATOM 1659 C CA . LEU A 1 205 ? 5.971 11.787 12.040 1.00 78.31 205 LEU A CA 1
ATOM 1660 C C . LEU A 1 205 ? 4.880 11.019 12.794 1.00 78.31 205 LEU A C 1
ATOM 1662 O O . LEU A 1 205 ? 3.977 11.650 13.339 1.00 78.31 205 LEU A O 1
ATOM 1666 N N . ASN A 1 206 ? 4.988 9.691 12.917 1.00 80.25 206 ASN A N 1
ATOM 1667 C CA . ASN A 1 206 ? 3.991 8.853 13.594 1.00 80.25 206 ASN A CA 1
ATOM 1668 C C . ASN A 1 206 ? 3.670 9.333 15.020 1.00 80.25 206 ASN A C 1
ATOM 1670 O O . ASN A 1 206 ? 2.499 9.348 15.400 1.00 80.25 206 ASN A O 1
ATOM 1674 N N . PHE A 1 207 ? 4.678 9.790 15.773 1.00 84.06 207 PHE A N 1
ATOM 1675 C CA . PHE A 1 207 ? 4.480 10.362 17.107 1.00 84.06 207 PHE A CA 1
ATOM 1676 C C . PHE A 1 207 ? 3.583 11.610 17.091 1.00 84.06 207 PHE A C 1
ATOM 1678 O O . PHE A 1 207 ? 2.666 11.733 17.906 1.00 84.06 207 PHE A O 1
ATOM 1685 N N . PHE A 1 208 ? 3.810 12.536 16.155 1.00 81.81 208 PHE A N 1
ATOM 1686 C CA . PHE A 1 208 ? 2.953 13.715 16.014 1.00 81.81 208 PHE A CA 1
ATOM 1687 C C . PHE A 1 208 ? 1.539 13.334 15.563 1.00 81.81 208 PHE A C 1
ATOM 1689 O O . PHE A 1 208 ? 0.560 13.876 16.081 1.00 81.81 208 PHE A O 1
ATOM 1696 N N . TYR A 1 209 ? 1.418 12.376 14.643 1.00 78.69 209 TYR A N 1
ATOM 1697 C CA . TYR A 1 209 ? 0.126 11.996 14.074 1.00 78.69 209 TYR A CA 1
ATOM 1698 C C . TYR A 1 209 ? -0.828 11.377 15.079 1.00 78.69 209 TYR A C 1
ATOM 1700 O O . TYR A 1 209 ? -2.008 11.717 15.058 1.00 78.69 209 TYR A O 1
ATOM 1708 N N . GLU A 1 210 ? -0.337 10.541 15.990 1.00 82.81 210 GLU A N 1
ATOM 1709 C CA . GLU A 1 210 ? -1.167 9.986 17.060 1.00 82.81 210 GLU A CA 1
ATOM 1710 C C . GLU A 1 210 ? -1.790 11.106 17.910 1.00 82.81 210 GLU A C 1
ATOM 1712 O O . GLU A 1 210 ? -3.003 11.147 18.122 1.00 82.81 210 GLU A O 1
ATOM 1717 N N . ARG A 1 211 ? -0.978 12.090 18.317 1.00 85.81 211 ARG A N 1
ATOM 1718 C CA . ARG A 1 211 ? -1.437 13.226 19.131 1.00 85.81 211 ARG A CA 1
ATOM 1719 C C . ARG A 1 211 ? -2.474 14.078 18.411 1.00 85.81 211 ARG A C 1
ATOM 1721 O O . ARG A 1 211 ? -3.473 14.476 19.009 1.00 85.81 211 ARG A O 1
ATOM 1728 N N . ILE A 1 212 ? -2.249 14.349 17.131 1.00 82.12 212 ILE A N 1
ATOM 1729 C CA . ILE A 1 212 ? -3.142 15.184 16.328 1.00 82.12 212 ILE A CA 1
ATOM 1730 C C . ILE A 1 212 ? -4.447 14.450 16.010 1.00 82.12 212 ILE A C 1
ATOM 1732 O O . ILE A 1 212 ? -5.515 15.056 16.080 1.00 82.12 212 ILE A O 1
ATOM 1736 N N . ALA A 1 213 ? -4.393 13.154 15.694 1.00 83.75 213 ALA A N 1
ATOM 1737 C CA . ALA A 1 213 ? -5.581 12.362 15.389 1.00 83.75 213 ALA A CA 1
ATOM 1738 C C . ALA A 1 213 ? -6.540 12.295 16.589 1.00 83.75 213 ALA A C 1
ATOM 1740 O O . ALA A 1 213 ? -7.753 12.448 16.409 1.00 83.75 213 ALA A O 1
ATOM 1741 N N . ILE A 1 214 ? -5.998 12.158 17.804 1.00 87.62 214 ILE A N 1
ATOM 1742 C CA . ILE A 1 214 ? -6.763 12.242 19.056 1.00 87.62 214 ILE A CA 1
ATOM 1743 C C . ILE A 1 214 ? -7.404 13.627 19.186 1.00 87.62 214 ILE A C 1
ATOM 1745 O O . ILE A 1 214 ? -8.622 13.726 19.329 1.00 87.62 214 ILE A O 1
ATOM 1749 N N . TRP A 1 215 ? -6.614 14.697 19.034 1.00 85.50 215 TRP A N 1
ATOM 1750 C CA . TRP A 1 215 ? -7.106 16.072 19.157 1.00 85.50 215 TRP A CA 1
ATOM 1751 C C . TRP A 1 215 ? -8.258 16.383 18.188 1.00 85.50 215 TRP A C 1
ATOM 1753 O O . TRP A 1 215 ? -9.295 16.899 18.604 1.00 85.50 215 TRP A O 1
ATOM 1763 N N . ILE A 1 216 ? -8.124 16.015 16.909 1.00 81.25 216 ILE A N 1
ATOM 1764 C CA . ILE A 1 216 ? -9.182 16.205 15.902 1.00 81.25 216 ILE A CA 1
ATOM 1765 C C . ILE A 1 216 ? -10.433 15.407 16.281 1.00 81.25 216 ILE A C 1
ATOM 1767 O O . ILE A 1 216 ? -11.549 15.923 16.216 1.00 81.25 216 ILE A O 1
ATOM 1771 N N . THR A 1 217 ? -10.268 14.151 16.695 1.00 85.06 217 THR A N 1
ATOM 1772 C CA . THR A 1 217 ? -11.409 13.281 17.008 1.00 85.06 217 THR A CA 1
ATOM 1773 C C . THR A 1 217 ? -12.142 13.746 18.274 1.00 85.06 217 THR A C 1
ATOM 1775 O O . THR A 1 217 ? -13.372 13.698 18.328 1.00 85.06 217 THR A O 1
ATOM 1778 N N . ASP A 1 218 ? -11.435 14.313 19.253 1.00 85.00 218 ASP A N 1
ATOM 1779 C CA . ASP A 1 218 ? -12.053 14.941 20.426 1.00 85.00 218 ASP A CA 1
ATOM 1780 C C . ASP A 1 218 ? -12.811 16.241 20.078 1.00 85.00 218 ASP A C 1
ATOM 1782 O O . ASP A 1 218 ? -13.812 16.571 20.729 1.00 85.00 218 ASP A O 1
ATOM 1786 N N . MET A 1 219 ? -12.404 16.967 19.025 1.00 81.06 219 MET A N 1
ATOM 1787 C CA . MET A 1 219 ? -13.153 18.122 18.498 1.00 81.06 219 MET A CA 1
ATOM 1788 C C . MET A 1 219 ? -14.437 17.726 17.750 1.00 81.06 219 MET A C 1
ATOM 1790 O O . MET A 1 219 ? -15.412 18.496 17.735 1.00 81.06 219 MET A O 1
ATOM 1794 N N . GLU A 1 220 ? -14.464 16.538 17.139 1.00 77.94 220 GLU A N 1
ATOM 1795 C CA . GLU A 1 220 ? -15.648 15.995 16.461 1.00 77.94 220 GLU A CA 1
ATOM 1796 C C . GLU A 1 220 ? -16.778 15.661 17.451 1.00 77.94 220 GLU A C 1
ATOM 1798 O O . GLU A 1 220 ? -17.944 15.765 17.077 1.00 77.94 220 GLU A O 1
ATOM 1803 N N . ILE A 1 221 ? -16.448 15.389 18.723 1.00 81.12 221 ILE A N 1
ATOM 1804 C CA . ILE A 1 221 ? -17.388 15.050 19.812 1.00 81.12 221 ILE A CA 1
ATOM 1805 C C . ILE A 1 221 ? -18.341 13.908 19.385 1.00 81.12 221 ILE A C 1
ATOM 1807 O O . ILE A 1 221 ? -19.551 14.117 19.258 1.00 81.12 221 ILE A O 1
ATOM 1811 N N . PRO A 1 222 ? -17.817 12.697 19.113 1.00 81.62 222 PRO A N 1
ATOM 1812 C CA . PRO A 1 222 ? -18.650 11.543 18.774 1.00 81.62 222 PRO A CA 1
ATOM 1813 C C . PRO A 1 222 ? -19.508 11.095 19.961 1.00 81.62 222 PRO A C 1
ATOM 1815 O O . PRO A 1 222 ? -19.149 11.308 21.122 1.00 81.62 222 PRO A O 1
ATOM 1818 N N . ARG A 1 223 ? -20.652 10.469 19.660 1.00 77.69 223 ARG A N 1
ATOM 1819 C CA . ARG A 1 223 ? -21.668 10.114 20.662 1.00 77.69 223 ARG A CA 1
ATOM 1820 C C . ARG A 1 223 ? -21.272 8.897 21.498 1.00 77.69 223 ARG A C 1
ATOM 1822 O O . ARG A 1 223 ? -21.472 8.895 22.711 1.00 77.69 223 ARG A O 1
ATOM 1829 N N . THR A 1 224 ? -20.734 7.867 20.852 1.00 80.50 224 THR A N 1
ATOM 1830 C CA . THR A 1 224 ? -20.409 6.578 21.482 1.00 80.50 224 THR A CA 1
ATOM 1831 C C . THR A 1 224 ? -18.910 6.299 21.436 1.00 80.50 224 THR A C 1
ATOM 1833 O O . THR A 1 224 ? -18.195 6.805 20.567 1.00 80.50 224 THR A O 1
ATOM 1836 N N . HIS A 1 225 ? -18.427 5.459 22.357 1.00 81.88 225 HIS A N 1
ATOM 1837 C CA . HIS A 1 225 ? -17.031 5.005 22.354 1.00 81.88 225 HIS A CA 1
ATOM 1838 C C . HIS A 1 225 ? -16.665 4.280 21.053 1.00 81.88 225 HIS A C 1
ATOM 1840 O O . HIS A 1 225 ? -15.625 4.559 20.470 1.00 81.88 225 HIS A O 1
ATOM 1846 N N . MET A 1 226 ? -17.551 3.424 20.540 1.00 80.00 226 MET A N 1
ATOM 1847 C CA . MET A 1 226 ? -17.333 2.736 19.265 1.00 80.00 226 MET A CA 1
ATOM 1848 C C . MET A 1 226 ? -17.191 3.720 18.095 1.00 80.00 226 MET A C 1
ATOM 1850 O O . MET A 1 226 ? -16.316 3.557 17.250 1.00 80.00 226 MET A O 1
ATOM 1854 N N . GLU A 1 227 ? -18.024 4.762 18.036 1.00 82.25 227 GLU A N 1
ATOM 1855 C CA . GLU A 1 227 ? -17.930 5.771 16.980 1.00 82.25 227 GLU A CA 1
ATOM 1856 C C . GLU A 1 227 ? -16.634 6.592 17.081 1.00 82.25 227 GLU A C 1
ATOM 1858 O O . GLU A 1 227 ? -16.030 6.904 16.053 1.00 82.25 227 GLU A O 1
ATOM 1863 N N . TYR A 1 228 ? -16.185 6.907 18.301 1.00 86.50 228 TYR A N 1
ATOM 1864 C CA . TYR A 1 228 ? -14.888 7.543 18.539 1.00 86.50 228 TYR A CA 1
ATOM 1865 C C . TYR A 1 228 ? -13.735 6.687 18.013 1.00 86.50 228 TYR A C 1
ATOM 1867 O O . TYR A 1 228 ? -12.976 7.151 17.163 1.00 86.50 228 TYR A O 1
ATOM 1875 N N . GLU A 1 229 ? -13.657 5.430 18.455 1.00 87.56 229 GLU A N 1
ATOM 1876 C CA . GLU A 1 229 ? -12.607 4.488 18.055 1.00 87.56 229 GLU A CA 1
ATOM 1877 C C . GLU A 1 229 ? -12.598 4.268 16.536 1.00 87.56 229 GLU A C 1
ATOM 1879 O O . GLU A 1 229 ? -11.544 4.300 15.905 1.00 87.56 229 GLU A O 1
ATOM 1884 N N . ASN A 1 230 ? -13.772 4.143 15.912 1.00 87.75 230 ASN A N 1
ATOM 1885 C CA . ASN A 1 230 ? -13.914 3.994 14.464 1.00 87.75 230 ASN A CA 1
ATOM 1886 C C . ASN A 1 230 ? -13.389 5.215 13.689 1.00 87.75 230 ASN A C 1
ATOM 1888 O O . ASN A 1 230 ? -12.657 5.072 12.705 1.00 87.75 230 ASN A O 1
ATOM 1892 N N . ARG A 1 231 ? -13.746 6.430 14.130 1.00 86.12 231 ARG A N 1
ATOM 1893 C CA . ARG A 1 231 ? -13.296 7.686 13.509 1.00 86.12 231 ARG A CA 1
ATOM 1894 C C . ARG A 1 231 ? -11.802 7.916 13.716 1.00 86.12 231 ARG A C 1
ATOM 1896 O O . ARG A 1 231 ? -11.153 8.410 12.795 1.00 86.12 231 ARG A O 1
ATOM 1903 N N . LEU A 1 232 ? -11.272 7.577 14.890 1.00 88.31 232 LEU A N 1
ATOM 1904 C CA . LEU A 1 232 ? -9.848 7.669 15.204 1.00 88.31 232 LEU A CA 1
ATOM 1905 C C . LEU A 1 232 ? -9.045 6.675 14.358 1.00 88.31 232 LEU A C 1
ATOM 1907 O O . LEU A 1 232 ? -8.115 7.078 13.661 1.00 88.31 232 LEU A O 1
ATOM 1911 N N . THR A 1 233 ? -9.473 5.411 14.335 1.00 89.25 233 THR A N 1
ATOM 1912 C CA . THR A 1 233 ? -8.841 4.329 13.568 1.00 89.25 233 THR A CA 1
ATOM 1913 C C . THR A 1 233 ? -8.770 4.665 12.084 1.00 89.25 233 THR A C 1
ATOM 1915 O O . THR A 1 233 ? -7.706 4.538 11.490 1.00 89.25 233 THR A O 1
ATOM 1918 N N . MET A 1 234 ? -9.855 5.167 11.478 1.00 84.25 234 MET A N 1
ATOM 1919 C CA . MET A 1 234 ? -9.835 5.574 10.065 1.00 84.25 234 MET A CA 1
ATOM 1920 C C . MET A 1 234 ? -8.821 6.682 9.781 1.00 84.25 234 MET A C 1
ATOM 1922 O O . MET A 1 234 ? -8.090 6.608 8.794 1.00 84.25 234 MET A O 1
ATOM 1926 N N . LYS A 1 235 ? -8.754 7.710 10.638 1.00 84.31 235 LYS A N 1
ATOM 1927 C CA . LYS A 1 235 ? -7.801 8.815 10.462 1.00 84.31 235 LYS A CA 1
ATOM 1928 C C . LYS A 1 235 ? -6.360 8.337 10.619 1.00 84.31 235 LYS A C 1
ATOM 1930 O O . LYS A 1 235 ? -5.521 8.674 9.788 1.00 84.31 235 LYS A O 1
ATOM 1935 N N . MET A 1 236 ? -6.089 7.534 11.649 1.00 84.25 236 MET A N 1
ATOM 1936 C CA . MET A 1 236 ? -4.768 6.952 11.885 1.00 84.25 236 MET A CA 1
ATOM 1937 C C . MET A 1 236 ? -4.353 6.026 10.740 1.00 84.25 236 MET A C 1
ATOM 1939 O O . MET A 1 236 ? -3.233 6.139 10.254 1.00 84.25 236 MET A O 1
ATOM 1943 N N . PHE A 1 237 ? -5.262 5.174 10.260 1.00 85.25 237 PHE A N 1
ATOM 1944 C CA . PHE A 1 237 ? -5.003 4.265 9.149 1.00 85.25 237 PHE A CA 1
ATOM 1945 C C . PHE A 1 237 ? -4.696 5.013 7.851 1.00 85.25 237 PHE A C 1
ATOM 1947 O O . PHE A 1 237 ? -3.661 4.755 7.249 1.00 85.25 237 PHE A O 1
ATOM 1954 N N . LEU A 1 238 ? -5.550 5.955 7.424 1.00 80.19 238 LEU A N 1
ATOM 1955 C CA . LEU A 1 238 ? -5.324 6.722 6.190 1.00 80.19 238 LEU A CA 1
ATOM 1956 C C . LEU A 1 238 ? -3.974 7.433 6.224 1.00 80.19 238 LEU A C 1
ATOM 1958 O O . LEU A 1 238 ? -3.240 7.446 5.237 1.00 80.19 238 LEU A O 1
ATOM 1962 N N . PHE A 1 239 ? -3.638 7.988 7.385 1.00 76.00 239 PHE A N 1
ATOM 1963 C CA . PHE A 1 239 ? -2.364 8.633 7.601 1.00 76.00 239 PHE A CA 1
ATOM 1964 C C . PHE A 1 239 ? -1.188 7.644 7.471 1.00 76.00 239 PHE A C 1
ATOM 1966 O O . PHE A 1 239 ? -0.285 7.845 6.654 1.00 76.00 239 PHE A O 1
ATOM 1973 N N . GLN A 1 240 ? -1.208 6.561 8.252 1.00 78.69 240 GLN A N 1
ATOM 1974 C CA . GLN A 1 240 ? -0.144 5.556 8.265 1.00 78.69 240 GLN A CA 1
ATOM 1975 C C . GLN A 1 240 ? 0.023 4.898 6.895 1.00 78.69 240 GLN A C 1
ATOM 1977 O O . GLN A 1 240 ? 1.150 4.670 6.462 1.00 78.69 240 GLN A O 1
ATOM 1982 N N . PHE A 1 241 ? -1.081 4.656 6.190 1.00 79.75 241 PHE A N 1
ATOM 1983 C CA . PHE A 1 241 ? -1.095 4.112 4.841 1.00 79.75 241 PHE A CA 1
ATOM 1984 C C . PHE A 1 241 ? -0.319 5.011 3.872 1.00 79.75 241 PHE A C 1
ATOM 1986 O O . PHE A 1 241 ? 0.599 4.541 3.200 1.00 79.75 241 PHE A O 1
ATOM 1993 N N . VAL A 1 242 ? -0.626 6.313 3.826 1.00 76.94 242 VAL A N 1
ATOM 1994 C CA . VAL A 1 242 ? 0.097 7.245 2.946 1.00 76.94 242 VAL A CA 1
ATOM 1995 C C . VAL A 1 242 ? 1.562 7.347 3.365 1.00 76.94 242 VAL A C 1
ATOM 1997 O O . VAL A 1 242 ? 2.440 7.265 2.513 1.00 76.94 242 VAL A O 1
ATOM 2000 N N . ASN A 1 243 ? 1.857 7.462 4.660 1.00 75.19 243 ASN A N 1
ATOM 2001 C CA . ASN A 1 243 ? 3.232 7.601 5.142 1.00 75.19 243 ASN A CA 1
ATOM 2002 C C . ASN A 1 243 ? 4.097 6.378 4.797 1.00 75.19 243 ASN A C 1
ATOM 2004 O O . ASN A 1 243 ? 5.180 6.519 4.236 1.00 75.19 243 ASN A O 1
ATOM 2008 N N . TYR A 1 244 ? 3.593 5.173 5.063 1.00 76.81 244 TYR A N 1
ATOM 2009 C CA . TYR A 1 244 ? 4.339 3.934 4.866 1.00 76.81 244 TYR A CA 1
ATOM 2010 C C . TYR A 1 244 ? 4.508 3.582 3.385 1.00 76.81 244 TYR A C 1
ATOM 2012 O O . TYR A 1 244 ? 5.598 3.208 2.952 1.00 76.81 244 TYR A O 1
ATOM 2020 N N . TYR A 1 245 ? 3.446 3.736 2.587 1.00 77.00 245 TYR A N 1
ATOM 2021 C CA . TYR A 1 245 ? 3.477 3.336 1.183 1.00 77.00 245 TYR A CA 1
ATOM 2022 C C . TYR A 1 245 ? 3.935 4.447 0.226 1.00 77.00 245 TYR A C 1
ATOM 2024 O O . TYR A 1 245 ? 4.299 4.124 -0.902 1.00 77.00 245 TYR A O 1
ATOM 2032 N N . SER A 1 246 ? 3.967 5.728 0.621 1.00 75.31 246 SER A N 1
ATOM 2033 C CA . SER A 1 246 ? 4.339 6.847 -0.276 1.00 75.31 246 SER A CA 1
ATOM 2034 C C . SER A 1 246 ? 5.712 6.674 -0.928 1.00 75.31 246 SER A C 1
ATOM 2036 O O . SER A 1 246 ? 5.835 6.805 -2.146 1.00 75.31 246 SER A O 1
ATOM 2038 N N . SER A 1 247 ? 6.731 6.315 -0.143 1.00 73.81 247 SER A N 1
ATOM 2039 C CA . SER A 1 247 ? 8.091 6.070 -0.636 1.00 73.81 247 SER A CA 1
ATOM 2040 C C . SER A 1 247 ? 8.124 4.918 -1.646 1.00 73.81 247 SER A C 1
ATOM 2042 O O . SER A 1 247 ? 8.732 5.030 -2.710 1.00 73.81 247 SER A O 1
ATOM 2044 N N . CYS A 1 248 ? 7.395 3.840 -1.354 1.00 74.06 248 CYS A N 1
ATOM 2045 C CA . CYS A 1 248 ? 7.246 2.673 -2.215 1.00 74.06 248 CYS A CA 1
ATOM 2046 C C . CYS A 1 248 ? 6.533 3.025 -3.532 1.00 74.06 248 CYS A C 1
ATOM 2048 O O . CYS A 1 248 ? 6.985 2.626 -4.606 1.00 74.06 248 CYS A O 1
ATOM 2050 N N . PHE A 1 249 ? 5.458 3.819 -3.467 1.00 74.94 249 PHE A N 1
ATOM 2051 C CA . PHE A 1 249 ? 4.741 4.334 -4.636 1.00 74.94 249 PHE A CA 1
ATOM 2052 C C . PHE A 1 249 ? 5.632 5.229 -5.504 1.00 74.94 249 PHE A C 1
ATOM 2054 O O . PHE A 1 249 ? 5.637 5.085 -6.727 1.00 74.94 249 PHE A O 1
ATOM 2061 N N . TYR A 1 250 ? 6.418 6.118 -4.891 1.00 73.94 250 TYR A N 1
ATOM 2062 C CA . TYR A 1 250 ? 7.364 6.970 -5.610 1.00 73.94 250 TYR A CA 1
ATOM 2063 C C . TYR A 1 250 ? 8.416 6.148 -6.357 1.00 73.94 250 TYR A C 1
ATOM 2065 O O . TYR A 1 250 ? 8.620 6.339 -7.559 1.00 73.94 250 TYR A O 1
ATOM 2073 N N . VAL A 1 251 ? 9.052 5.203 -5.660 1.00 70.75 251 VAL A N 1
ATOM 2074 C CA . VAL A 1 251 ? 10.083 4.338 -6.243 1.00 70.75 251 VAL A CA 1
ATOM 2075 C C . VAL A 1 251 ? 9.522 3.499 -7.391 1.00 70.75 251 VAL A C 1
ATOM 2077 O O . VAL A 1 251 ? 10.211 3.322 -8.391 1.00 70.75 251 VAL A O 1
ATOM 2080 N N . ALA A 1 252 ? 8.277 3.029 -7.285 1.00 70.69 252 ALA A N 1
ATOM 2081 C CA . ALA A 1 252 ? 7.682 2.185 -8.312 1.00 70.69 252 ALA A CA 1
ATOM 2082 C C . ALA A 1 252 ? 7.198 2.942 -9.557 1.00 70.69 252 ALA A C 1
ATOM 2084 O O . ALA A 1 252 ? 7.365 2.451 -10.674 1.00 70.69 252 ALA A O 1
ATOM 2085 N N . PHE A 1 253 ? 6.585 4.117 -9.385 1.00 71.06 253 PHE A N 1
ATOM 2086 C CA . PHE A 1 253 ? 5.897 4.810 -10.480 1.00 71.06 253 PHE A CA 1
ATOM 2087 C C . PHE A 1 253 ? 6.617 6.048 -11.012 1.00 71.06 253 PHE A C 1
ATOM 2089 O O . PHE A 1 253 ? 6.472 6.366 -12.190 1.00 71.06 253 PHE A O 1
ATOM 2096 N N . PHE A 1 254 ? 7.378 6.753 -10.174 1.00 70.50 254 PHE A N 1
ATOM 2097 C CA . PHE A 1 254 ? 7.934 8.065 -10.521 1.00 70.50 254 PHE A CA 1
ATOM 2098 C C . PHE A 1 254 ? 9.455 8.038 -10.710 1.00 70.50 254 PHE A C 1
ATOM 2100 O O . PHE A 1 254 ? 9.982 8.785 -11.539 1.00 70.50 254 PHE A O 1
ATOM 2107 N N . LYS A 1 255 ? 10.173 7.162 -9.994 1.00 70.44 255 LYS A N 1
ATOM 2108 C CA . LYS A 1 255 ? 11.636 7.057 -10.091 1.00 70.44 255 LYS A CA 1
ATOM 2109 C C . LYS A 1 255 ? 12.079 6.656 -11.505 1.00 70.44 255 LYS A C 1
ATOM 2111 O O . LYS A 1 255 ? 11.648 5.638 -12.040 1.00 70.44 255 LYS A O 1
ATOM 2116 N N . GLY A 1 256 ? 12.963 7.458 -12.103 1.00 66.69 256 GLY A N 1
ATOM 2117 C CA . GLY A 1 256 ? 13.580 7.178 -13.404 1.00 66.69 256 GLY A CA 1
ATOM 2118 C C . GLY A 1 256 ? 12.663 7.305 -14.625 1.00 66.69 256 GLY A C 1
ATOM 2119 O O . GLY A 1 256 ? 13.087 6.958 -15.721 1.00 66.69 256 GLY A O 1
ATOM 2120 N N . LYS A 1 257 ? 11.417 7.782 -14.474 1.00 71.31 257 LYS A N 1
ATOM 2121 C CA . LYS A 1 257 ? 10.470 7.938 -15.599 1.00 71.31 257 LYS A CA 1
ATOM 2122 C C . LYS A 1 257 ? 10.502 9.326 -16.248 1.00 71.31 257 LYS A C 1
ATOM 2124 O O . LYS A 1 257 ? 10.157 9.449 -17.418 1.00 71.31 257 LYS A O 1
ATOM 2129 N N . PHE A 1 258 ? 10.945 10.352 -15.519 1.00 71.38 258 PHE A N 1
ATOM 2130 C CA . PHE A 1 258 ? 10.999 11.747 -15.975 1.00 71.38 258 PHE A CA 1
ATOM 2131 C C . PHE A 1 258 ? 12.436 12.269 -15.948 1.00 71.38 258 PHE A C 1
ATOM 2133 O O . PHE A 1 258 ? 12.768 13.111 -15.114 1.00 71.38 258 PHE A O 1
ATOM 2140 N N . VAL A 1 259 ? 13.309 11.719 -16.796 1.00 72.00 259 VAL A N 1
ATOM 2141 C CA . VAL A 1 259 ? 14.715 12.163 -16.862 1.00 72.00 259 VAL A CA 1
ATOM 2142 C C . VAL A 1 259 ? 15.070 12.836 -18.192 1.00 72.00 259 VAL A C 1
ATOM 2144 O O . VAL A 1 259 ? 15.923 13.721 -18.220 1.00 72.00 259 VAL A O 1
ATOM 2147 N N . GLY A 1 260 ? 14.324 12.543 -19.261 1.00 75.69 260 GLY A N 1
ATOM 2148 C CA . GLY A 1 260 ? 14.580 13.077 -20.599 1.00 75.69 260 GLY A CA 1
ATOM 2149 C C . GLY A 1 260 ? 15.512 12.161 -21.387 1.00 75.69 260 GLY A C 1
ATOM 2150 O O . GLY A 1 260 ? 15.442 10.943 -21.240 1.00 75.69 260 GLY A O 1
ATOM 2151 N N . TYR A 1 261 ? 16.348 12.740 -22.245 1.00 79.56 261 TYR A N 1
ATOM 2152 C CA . TYR A 1 261 ? 17.352 12.012 -23.024 1.00 79.56 261 TYR A CA 1
ATOM 2153 C C . TYR A 1 261 ? 18.690 12.766 -23.021 1.00 79.56 261 TYR A C 1
ATOM 2155 O O . TYR A 1 261 ? 18.702 13.980 -22.780 1.00 79.56 261 TYR A O 1
ATOM 2163 N N . PRO A 1 262 ? 19.815 12.089 -23.325 1.00 77.12 262 PRO A N 1
ATOM 2164 C CA . PRO A 1 262 ? 21.120 12.733 -23.416 1.00 77.12 262 PRO A CA 1
ATOM 2165 C C . PRO A 1 262 ? 21.097 13.915 -24.394 1.00 77.12 262 PRO A C 1
ATOM 2167 O O . PRO A 1 262 ? 20.904 13.740 -25.595 1.00 77.12 262 PRO A O 1
ATOM 2170 N N . GLY A 1 263 ? 21.249 15.131 -23.861 1.00 77.25 263 GLY A N 1
ATOM 2171 C CA . GLY A 1 263 ? 21.173 16.395 -24.606 1.00 77.25 263 GLY A CA 1
ATOM 2172 C C . GLY A 1 263 ? 20.016 17.314 -24.194 1.00 77.25 263 GLY A C 1
ATOM 2173 O O . GLY A 1 263 ? 20.128 18.525 -24.362 1.00 77.25 263 GLY A O 1
ATOM 2174 N N . ALA A 1 264 ? 18.945 16.778 -23.601 1.00 80.69 264 ALA A N 1
ATOM 2175 C CA . ALA A 1 264 ? 17.834 17.555 -23.046 1.00 80.69 264 ALA A CA 1
ATOM 2176 C C . ALA A 1 264 ? 17.256 16.862 -21.799 1.00 80.69 264 ALA A C 1
ATOM 2178 O O . ALA A 1 264 ? 16.207 16.213 -21.845 1.00 80.69 264 ALA A O 1
ATOM 2179 N N . TYR A 1 265 ? 17.961 16.994 -20.673 1.00 76.44 265 TYR A N 1
ATOM 2180 C CA . TYR A 1 265 ? 17.510 16.456 -19.390 1.00 76.44 265 TYR A CA 1
ATOM 2181 C C . TYR A 1 265 ? 16.428 17.333 -18.756 1.00 76.44 265 TYR A C 1
ATOM 2183 O O . TYR A 1 265 ? 16.454 18.563 -18.844 1.00 76.44 265 TYR A O 1
ATOM 2191 N N . THR A 1 266 ? 15.480 16.701 -18.068 1.00 76.25 266 THR A N 1
ATOM 2192 C CA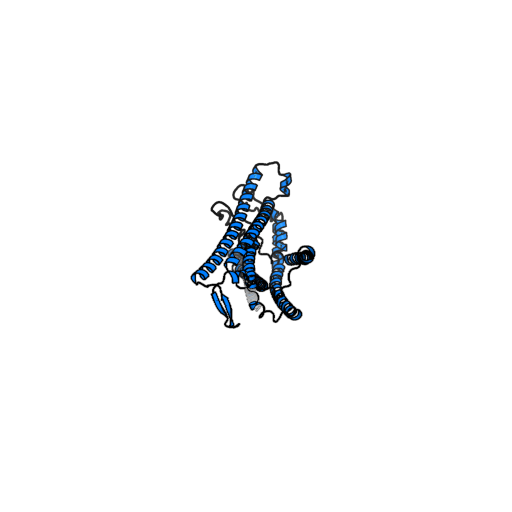 . THR A 1 266 ? 14.465 17.410 -17.283 1.00 76.25 266 THR A CA 1
ATOM 2193 C C . THR A 1 266 ? 15.005 17.729 -15.893 1.00 76.25 266 THR A C 1
ATOM 2195 O O . THR A 1 266 ? 15.235 16.830 -15.082 1.00 76.25 266 THR A O 1
ATOM 2198 N N . TYR A 1 267 ? 15.177 19.020 -15.614 1.00 73.75 267 TYR A N 1
ATOM 2199 C CA . TYR A 1 267 ? 15.677 19.516 -14.336 1.00 73.75 267 TYR A CA 1
ATOM 2200 C C . TYR A 1 267 ? 14.539 19.826 -13.368 1.00 73.75 267 TYR A C 1
ATOM 2202 O O . TYR A 1 267 ? 13.634 20.605 -13.671 1.00 73.75 267 TYR A O 1
ATOM 2210 N N . MET A 1 268 ? 14.619 19.281 -12.156 1.00 67.25 268 MET A N 1
ATOM 2211 C CA . MET A 1 268 ? 13.747 19.685 -11.063 1.00 67.25 268 MET A CA 1
ATOM 2212 C C . MET A 1 268 ? 14.231 21.033 -10.508 1.00 67.25 268 MET A C 1
ATOM 2214 O O . MET A 1 268 ? 15.412 21.205 -10.185 1.00 67.25 268 MET A O 1
ATOM 2218 N N . PHE A 1 269 ? 13.322 22.013 -10.440 1.00 66.44 269 PHE A N 1
ATOM 2219 C CA . PHE A 1 269 ? 13.616 23.399 -10.038 1.00 66.44 269 PHE A CA 1
ATOM 2220 C C . PHE A 1 269 ? 14.786 24.046 -10.809 1.00 66.44 269 PHE A C 1
ATOM 2222 O O . PHE A 1 269 ? 15.515 24.863 -10.250 1.00 66.44 269 PHE A O 1
ATOM 2229 N N . ASN A 1 270 ? 14.994 23.666 -12.078 1.00 69.44 270 ASN A N 1
ATOM 2230 C CA . ASN A 1 270 ? 16.101 24.131 -12.929 1.00 69.44 270 ASN A CA 1
ATOM 2231 C C . ASN A 1 270 ? 17.511 23.950 -12.324 1.00 69.44 270 ASN A C 1
ATOM 2233 O O . ASN A 1 270 ? 18.445 24.630 -12.746 1.00 69.44 270 ASN A O 1
ATOM 2237 N N . ARG A 1 271 ? 17.686 23.067 -11.328 1.00 64.62 271 ARG A N 1
ATOM 2238 C CA . ARG A 1 271 ? 18.968 22.919 -10.616 1.00 64.62 271 ARG A CA 1
ATOM 2239 C C . ARG A 1 271 ? 19.413 21.477 -10.398 1.00 64.62 271 ARG A C 1
ATOM 2241 O O . ARG A 1 271 ? 20.614 21.238 -10.360 1.00 64.62 271 ARG A O 1
ATOM 2248 N N . TRP A 1 272 ? 18.484 20.532 -10.272 1.00 62.47 272 TRP A N 1
ATOM 2249 C CA . TRP A 1 272 ? 18.805 19.139 -9.950 1.00 62.47 272 TRP A CA 1
ATOM 2250 C C . TRP A 1 272 ? 18.316 18.204 -11.056 1.00 62.47 272 TRP A C 1
ATOM 2252 O O . TRP A 1 272 ? 17.143 18.249 -11.428 1.00 62.47 272 TRP A O 1
ATOM 2262 N N . ARG A 1 273 ? 19.210 17.366 -11.589 1.00 66.75 273 ARG A N 1
ATOM 2263 C CA . ARG A 1 273 ? 18.869 16.300 -12.540 1.00 66.75 273 ARG A CA 1
ATOM 2264 C C . ARG A 1 273 ? 18.263 15.112 -11.791 1.00 66.75 273 ARG A C 1
ATOM 2266 O O . ARG A 1 273 ? 18.742 14.742 -10.721 1.00 66.75 273 ARG A O 1
ATOM 2273 N N . ASN A 1 274 ? 17.213 14.520 -12.354 1.00 64.38 274 ASN A N 1
ATOM 2274 C CA . ASN A 1 274 ? 16.574 13.335 -11.782 1.00 64.38 274 ASN A CA 1
ATOM 2275 C C . ASN A 1 274 ? 17.445 12.081 -11.978 1.00 64.38 274 ASN A C 1
ATOM 2277 O O . ASN A 1 274 ? 18.087 11.921 -13.013 1.00 64.38 274 ASN A O 1
ATOM 2281 N N . GLU A 1 275 ? 17.445 11.175 -10.997 1.00 59.91 275 GLU A N 1
ATOM 2282 C CA . GLU A 1 275 ? 18.152 9.891 -11.099 1.00 59.91 275 GLU A CA 1
ATOM 2283 C C . GLU A 1 275 ? 17.517 8.964 -12.149 1.00 59.91 275 GLU A C 1
ATOM 2285 O O . GLU A 1 275 ? 16.303 8.730 -12.138 1.00 59.91 275 GLU A O 1
ATOM 2290 N N . GLU A 1 276 ? 18.358 8.346 -12.978 1.00 54.72 276 GLU A N 1
ATOM 2291 C CA . GLU A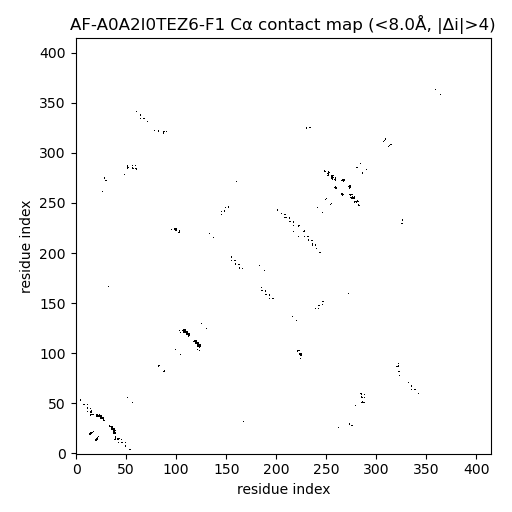 1 276 ? 17.999 7.224 -13.850 1.00 54.72 276 GLU A CA 1
AT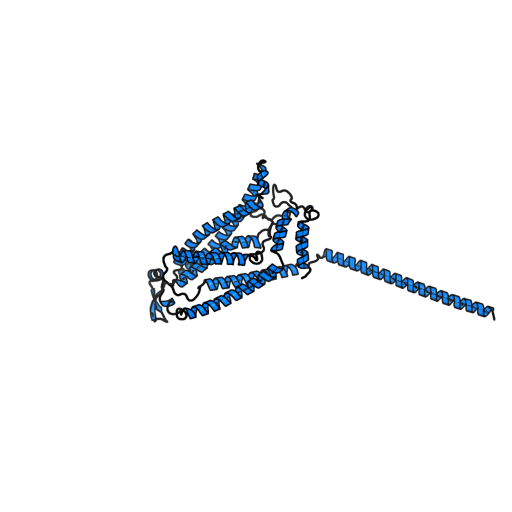OM 2292 C C . GLU A 1 276 ? 18.363 5.923 -13.136 1.00 54.72 276 GLU A C 1
ATOM 2294 O O . GLU A 1 276 ? 19.540 5.655 -12.952 1.00 54.72 276 GLU A O 1
ATOM 2299 N N . PHE A 1 277 ? 17.371 5.155 -12.674 1.00 49.88 277 PHE A N 1
ATOM 2300 C CA . PHE A 1 277 ? 17.411 3.687 -12.531 1.00 49.88 277 PHE A CA 1
ATOM 2301 C C . PHE A 1 277 ? 16.080 3.231 -11.913 1.00 49.88 277 PHE A C 1
ATOM 2303 O O . PHE A 1 277 ? 15.789 3.527 -10.750 1.00 49.88 277 PHE A O 1
ATOM 2310 N N . GLY A 1 278 ? 15.245 2.542 -12.692 1.00 43.91 278 GLY A N 1
ATOM 2311 C CA . GLY A 1 278 ? 13.893 2.158 -12.283 1.00 43.91 278 GLY A CA 1
ATOM 2312 C C . GLY A 1 278 ? 13.554 0.722 -12.657 1.00 43.91 278 GLY A C 1
ATOM 2313 O O . GLY A 1 278 ? 12.865 0.505 -13.647 1.00 43.91 278 GLY A O 1
ATOM 2314 N N . PHE A 1 279 ? 13.979 -0.237 -11.833 1.00 42.59 279 PHE A N 1
ATOM 2315 C CA . PHE A 1 279 ? 13.429 -1.597 -11.825 1.00 42.59 279 PHE A CA 1
ATOM 2316 C C . PHE A 1 279 ? 12.953 -1.963 -10.422 1.00 42.59 279 PHE A C 1
ATOM 2318 O O . PHE A 1 279 ? 13.614 -2.711 -9.718 1.00 42.59 279 PHE A O 1
ATOM 2325 N N . ILE A 1 280 ? 11.810 -1.413 -9.998 1.00 43.62 280 ILE A N 1
ATOM 2326 C CA . ILE A 1 280 ? 11.025 -1.961 -8.879 1.00 43.62 280 ILE A CA 1
ATOM 2327 C C . ILE A 1 280 ? 9.540 -1.723 -9.181 1.00 43.62 280 ILE A C 1
ATOM 2329 O O . ILE A 1 280 ? 8.968 -0.716 -8.783 1.00 43.62 280 ILE A O 1
ATOM 2333 N N . THR A 1 281 ? 8.882 -2.629 -9.904 1.00 39.34 281 THR A N 1
ATOM 2334 C CA . THR A 1 281 ? 7.429 -2.555 -10.139 1.00 39.34 281 THR A CA 1
ATOM 2335 C C . THR A 1 281 ? 6.657 -3.359 -9.083 1.00 39.34 281 THR A C 1
ATOM 2337 O O . THR A 1 281 ? 6.416 -4.548 -9.267 1.00 39.34 281 THR A O 1
ATOM 2340 N N . LEU A 1 282 ? 6.281 -2.676 -7.991 1.00 43.84 282 LEU A N 1
ATOM 2341 C CA . LEU A 1 282 ? 5.249 -2.977 -6.968 1.00 43.84 282 LEU A CA 1
ATOM 2342 C C . LEU A 1 282 ? 5.217 -4.339 -6.211 1.00 43.84 282 LEU A C 1
ATOM 2344 O O . LEU A 1 282 ? 4.617 -5.329 -6.634 1.00 43.84 282 LEU A O 1
ATOM 2348 N N . PHE A 1 283 ? 5.772 -4.279 -4.994 1.00 51.38 283 PHE A N 1
ATOM 2349 C CA . PHE A 1 283 ? 5.431 -4.787 -3.640 1.00 51.38 283 PHE A CA 1
ATOM 2350 C C . PHE A 1 283 ? 4.539 -6.011 -3.330 1.00 51.38 283 PHE A C 1
ATOM 2352 O O . PHE A 1 283 ? 4.447 -6.375 -2.163 1.00 51.38 283 PHE A O 1
ATOM 2359 N N . VAL A 1 284 ? 3.982 -6.738 -4.294 1.00 46.72 284 VAL A N 1
ATOM 2360 C CA . VAL A 1 284 ? 3.550 -8.142 -4.072 1.00 46.72 284 VAL A CA 1
ATOM 2361 C C . VAL A 1 284 ? 3.955 -9.014 -5.255 1.00 46.72 284 VAL A C 1
ATOM 2363 O O . VAL A 1 284 ? 4.380 -10.150 -5.063 1.00 46.72 284 VAL A O 1
ATOM 2366 N N . ALA A 1 285 ? 3.922 -8.457 -6.470 1.00 49.16 285 ALA A N 1
ATOM 2367 C CA . ALA A 1 285 ? 4.483 -9.104 -7.649 1.00 49.16 285 ALA A CA 1
ATOM 2368 C C . ALA A 1 285 ? 6.022 -9.124 -7.607 1.00 49.16 285 ALA A C 1
ATOM 2370 O O . ALA A 1 285 ? 6.624 -10.105 -8.028 1.00 49.16 285 ALA A O 1
ATOM 2371 N N . SER A 1 286 ? 6.663 -8.087 -7.050 1.00 59.78 286 SER A N 1
ATOM 2372 C CA . SER A 1 286 ? 8.135 -8.000 -7.027 1.00 59.78 286 SER A CA 1
ATOM 2373 C C . SER A 1 286 ? 8.802 -8.858 -5.952 1.00 59.78 286 SER A C 1
ATOM 2375 O O . SER A 1 286 ? 9.997 -9.101 -6.048 1.00 59.78 286 SER A O 1
ATOM 2377 N N . PHE A 1 287 ? 8.081 -9.286 -4.908 1.00 69.38 287 PHE A N 1
ATOM 2378 C CA . PHE A 1 287 ? 8.683 -10.051 -3.810 1.00 69.38 287 PHE A CA 1
ATOM 2379 C C . PHE A 1 287 ? 7.764 -11.185 -3.321 1.00 69.38 287 PHE A C 1
ATOM 2381 O O . PHE A 1 287 ? 7.066 -11.039 -2.314 1.00 69.38 287 PHE A O 1
ATOM 2388 N N . PRO A 1 288 ? 7.788 -12.352 -3.996 1.00 74.50 288 PRO A N 1
ATOM 2389 C CA . PRO A 1 288 ? 6.984 -13.525 -3.629 1.00 74.50 288 PRO A CA 1
ATOM 2390 C C . PRO A 1 288 ? 7.258 -14.081 -2.223 1.00 74.50 288 PRO A C 1
ATOM 2392 O O . PRO A 1 288 ? 6.468 -14.858 -1.697 1.00 74.50 288 PRO A O 1
ATOM 2395 N N . LEU A 1 289 ? 8.370 -13.683 -1.599 1.00 78.25 289 LEU A N 1
ATOM 2396 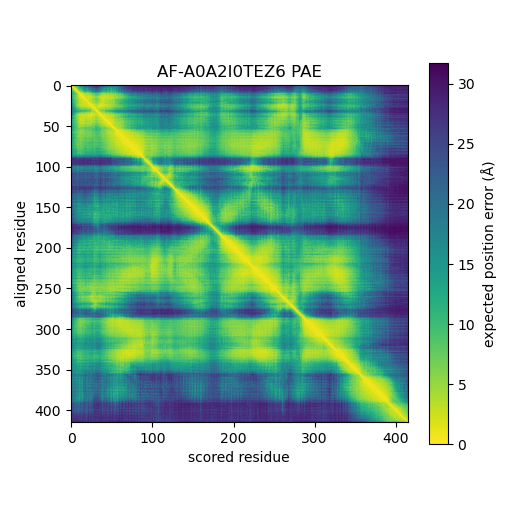C CA . LEU A 1 289 ? 8.754 -14.067 -0.240 1.00 78.25 289 LEU A CA 1
ATOM 2397 C C . LEU A 1 289 ? 8.040 -13.244 0.852 1.00 78.25 289 LEU A C 1
ATOM 2399 O O . LEU A 1 289 ? 8.130 -13.598 2.028 1.00 78.25 289 LEU A O 1
ATOM 2403 N N . ALA A 1 290 ? 7.298 -12.184 0.500 1.00 82.50 290 ALA A N 1
ATOM 2404 C CA . ALA A 1 290 ? 6.588 -11.347 1.473 1.00 82.50 290 ALA A CA 1
ATOM 2405 C C . ALA A 1 290 ? 5.626 -12.138 2.388 1.00 82.50 290 ALA A C 1
ATOM 2407 O O . ALA A 1 290 ? 5.679 -11.923 3.601 1.00 82.50 290 ALA A O 1
ATOM 2408 N N . PRO A 1 291 ? 4.795 -13.086 1.894 1.00 86.31 291 PRO A N 1
ATOM 2409 C CA . PRO A 1 291 ? 3.918 -13.869 2.765 1.00 86.31 291 PRO A CA 1
ATOM 2410 C C . PRO A 1 291 ? 4.678 -14.757 3.752 1.00 86.31 291 PRO A C 1
ATOM 2412 O O . PRO A 1 291 ? 4.204 -14.972 4.864 1.00 86.31 291 PRO A O 1
ATOM 2415 N N . LEU A 1 292 ? 5.863 -15.250 3.375 1.00 86.38 292 LEU A N 1
ATOM 2416 C CA . LEU A 1 292 ? 6.699 -16.059 4.262 1.00 86.38 292 LEU A CA 1
ATOM 2417 C C . LEU A 1 292 ? 7.272 -15.207 5.400 1.00 86.38 292 LEU A C 1
ATOM 2419 O O . LEU A 1 292 ? 7.191 -15.607 6.560 1.00 86.38 292 LEU A O 1
ATOM 2423 N N . LEU A 1 293 ? 7.766 -14.004 5.090 1.00 86.25 293 LEU A N 1
ATOM 2424 C CA . LEU A 1 293 ? 8.206 -13.053 6.114 1.00 86.25 293 LEU A CA 1
ATOM 2425 C C . LEU A 1 293 ? 7.049 -12.626 7.026 1.00 86.25 293 LEU A C 1
ATOM 2427 O O . LEU A 1 293 ? 7.216 -12.577 8.243 1.00 86.25 293 LEU A O 1
ATOM 2431 N N . ALA A 1 294 ? 5.865 -12.380 6.461 1.00 87.69 294 ALA A N 1
ATOM 2432 C CA . ALA A 1 294 ? 4.670 -12.053 7.233 1.00 87.69 294 ALA A CA 1
ATOM 2433 C C . ALA A 1 294 ? 4.251 -13.209 8.155 1.00 87.69 294 ALA A C 1
ATOM 2435 O O . ALA A 1 294 ? 3.898 -12.974 9.307 1.00 87.69 294 ALA A O 1
ATOM 2436 N N . LEU A 1 295 ? 4.334 -14.459 7.689 1.00 90.50 295 LEU A N 1
ATOM 2437 C CA . LEU A 1 295 ? 4.054 -15.638 8.508 1.00 90.50 295 LEU A CA 1
ATOM 2438 C C . LEU A 1 295 ? 5.034 -15.749 9.681 1.00 90.50 295 LEU A C 1
ATOM 2440 O O . LEU A 1 295 ? 4.601 -15.952 10.814 1.00 90.50 295 LEU A O 1
ATOM 2444 N N . MET A 1 296 ? 6.335 -15.585 9.427 1.00 92.62 296 MET A N 1
ATOM 2445 C CA . MET A 1 296 ? 7.356 -15.590 10.479 1.00 92.62 296 MET A CA 1
ATOM 2446 C C . MET A 1 296 ? 7.107 -14.479 11.501 1.00 92.62 296 MET A C 1
ATOM 2448 O O . MET A 1 296 ? 7.122 -14.744 12.704 1.00 92.62 296 MET A O 1
ATOM 2452 N N . ASN A 1 297 ? 6.813 -13.264 11.029 1.00 91.62 297 ASN A N 1
ATOM 2453 C CA . ASN A 1 297 ? 6.481 -12.139 11.893 1.00 91.62 297 ASN A CA 1
ATOM 2454 C C . ASN A 1 297 ? 5.234 -12.428 12.740 1.00 91.62 297 ASN A C 1
ATOM 2456 O O . ASN A 1 297 ? 5.273 -12.262 13.950 1.00 91.62 297 ASN A O 1
ATOM 2460 N N . ASN A 1 298 ? 4.162 -12.954 12.143 1.00 91.75 298 ASN A N 1
ATOM 2461 C CA . ASN A 1 298 ? 2.925 -13.277 12.857 1.00 91.75 298 ASN A CA 1
ATOM 2462 C C . ASN A 1 298 ? 3.118 -14.377 13.914 1.00 91.75 298 ASN A C 1
ATOM 2464 O O . ASN A 1 298 ? 2.511 -14.311 14.980 1.00 91.75 298 ASN A O 1
ATOM 2468 N N . ILE A 1 299 ? 3.965 -15.383 13.655 1.00 95.38 299 ILE A N 1
ATOM 2469 C CA . ILE A 1 299 ? 4.292 -16.420 14.650 1.00 95.38 299 ILE A CA 1
ATOM 2470 C C . ILE A 1 299 ? 4.982 -15.797 15.867 1.00 95.38 299 ILE A C 1
ATOM 2472 O O . ILE A 1 299 ? 4.652 -16.151 17.002 1.00 95.38 299 ILE A O 1
ATOM 2476 N N . LEU A 1 300 ? 5.924 -14.879 15.640 1.00 95.69 300 LEU A N 1
ATOM 2477 C CA . LEU A 1 300 ? 6.597 -14.154 16.715 1.00 95.69 300 LEU A CA 1
ATOM 2478 C C . LEU A 1 300 ? 5.626 -13.219 17.444 1.00 95.69 300 LEU A C 1
ATOM 2480 O O . LEU A 1 300 ? 5.567 -13.258 18.672 1.00 95.69 300 LEU A O 1
ATOM 2484 N N . GLU A 1 301 ? 4.812 -12.461 16.711 1.00 93.75 301 GLU A N 1
ATOM 2485 C CA . GLU A 1 301 ? 3.879 -11.482 17.272 1.00 93.75 301 GLU A CA 1
ATOM 2486 C C . GLU A 1 301 ? 2.849 -12.146 18.191 1.00 93.75 301 GLU A C 1
ATOM 2488 O O . GLU A 1 301 ? 2.664 -11.705 19.320 1.00 93.75 301 GLU A O 1
ATOM 2493 N N . ILE A 1 302 ? 2.279 -13.295 17.797 1.00 94.75 302 ILE A N 1
ATOM 2494 C CA . ILE A 1 302 ? 1.351 -14.058 18.652 1.00 94.75 302 ILE A CA 1
ATOM 2495 C C . ILE A 1 302 ? 1.996 -14.401 20.004 1.00 94.75 302 ILE A C 1
ATOM 2497 O O . ILE A 1 302 ? 1.338 -14.339 21.048 1.00 94.75 302 ILE A O 1
ATOM 2501 N N . ARG A 1 303 ? 3.283 -14.775 20.014 1.00 96.19 303 ARG A N 1
ATOM 2502 C CA . ARG A 1 303 ? 4.010 -15.118 21.247 1.00 96.19 303 ARG A CA 1
ATOM 2503 C C . ARG A 1 303 ? 4.327 -13.880 22.074 1.00 96.19 303 ARG A C 1
ATOM 2505 O O . ARG A 1 303 ? 4.126 -13.905 23.288 1.00 96.19 303 ARG A O 1
ATOM 2512 N N . VAL A 1 304 ? 4.791 -12.819 21.423 1.00 96.75 304 VAL A N 1
ATOM 2513 C CA . VAL A 1 304 ? 5.142 -11.549 22.063 1.00 96.75 304 VAL A CA 1
ATOM 2514 C C . VAL A 1 304 ? 3.909 -10.898 22.689 1.00 96.75 304 VAL A C 1
ATOM 2516 O O . VAL A 1 304 ? 3.963 -10.497 23.849 1.00 96.75 304 VAL A O 1
ATOM 2519 N N . ASP A 1 305 ? 2.779 -10.859 21.989 1.00 95.06 305 ASP A N 1
ATOM 2520 C CA . ASP A 1 305 ? 1.538 -10.280 22.505 1.00 95.06 305 ASP A CA 1
ATOM 2521 C C . ASP A 1 305 ? 0.932 -11.118 23.627 1.00 95.06 305 ASP A C 1
ATOM 2523 O O . ASP A 1 305 ? 0.505 -10.568 24.645 1.00 95.06 305 ASP A O 1
ATOM 2527 N N . SER A 1 306 ? 0.991 -12.450 23.520 1.00 95.06 306 SER A N 1
ATOM 2528 C CA . SER A 1 306 ? 0.605 -13.331 24.630 1.00 95.06 306 SER A CA 1
ATOM 2529 C C . SER A 1 306 ? 1.456 -13.057 25.876 1.00 95.06 306 SER A C 1
ATOM 2531 O O . SER A 1 306 ? 0.932 -12.985 26.988 1.00 95.06 306 SER A O 1
ATOM 2533 N N . TRP A 1 307 ? 2.768 -12.858 25.710 1.00 96.19 307 TRP A N 1
ATOM 2534 C CA . TRP A 1 307 ? 3.675 -12.539 26.814 1.00 96.19 307 TRP A CA 1
ATOM 2535 C C . TRP A 1 307 ? 3.403 -11.152 27.414 1.00 96.19 307 TRP A C 1
ATOM 2537 O O . TRP A 1 307 ? 3.298 -11.030 28.636 1.00 96.19 307 TRP A O 1
ATOM 2547 N N . LYS A 1 308 ? 3.213 -10.118 26.582 1.00 96.50 308 LYS A N 1
ATOM 2548 C CA . LYS A 1 308 ? 2.860 -8.758 27.024 1.00 96.50 308 LYS A CA 1
ATOM 2549 C C . LYS A 1 308 ? 1.572 -8.760 27.854 1.00 96.50 308 LYS A C 1
ATOM 2551 O O . LYS A 1 308 ? 1.545 -8.195 28.946 1.00 96.50 308 LYS A O 1
ATOM 2556 N N . LEU A 1 309 ? 0.520 -9.419 27.365 1.00 94.25 309 LEU A N 1
ATOM 2557 C CA . LEU A 1 309 ? -0.784 -9.467 28.035 1.00 94.25 309 LEU A CA 1
ATOM 2558 C C . LEU A 1 309 ? -0.775 -10.292 29.328 1.00 94.25 309 LEU A C 1
ATOM 2560 O O . LEU A 1 309 ? -1.551 -9.997 30.233 1.00 94.25 309 LEU A O 1
ATOM 2564 N N . THR A 1 310 ? 0.078 -11.315 29.427 1.00 94.44 310 THR A N 1
ATOM 2565 C CA . THR A 1 310 ? 0.151 -12.173 30.624 1.00 94.44 310 THR A CA 1
ATOM 2566 C C . THR A 1 310 ? 1.118 -11.666 31.690 1.00 94.44 310 THR A C 1
ATOM 2568 O O . THR A 1 310 ? 0.903 -11.964 32.863 1.00 94.44 310 THR A O 1
ATOM 2571 N N . THR A 1 311 ? 2.163 -10.911 31.320 1.00 94.50 311 THR A N 1
ATOM 2572 C CA . THR A 1 311 ? 3.234 -10.517 32.259 1.00 94.50 311 THR A CA 1
ATOM 2573 C C . THR A 1 311 ? 3.427 -9.011 32.442 1.00 94.50 311 THR A C 1
ATOM 2575 O O . THR A 1 311 ? 3.798 -8.602 33.538 1.00 94.50 311 THR A O 1
ATOM 2578 N N . GLN A 1 312 ? 3.189 -8.182 31.417 1.00 95.56 312 GLN A N 1
ATOM 2579 C CA . GLN A 1 312 ? 3.558 -6.755 31.443 1.00 95.56 312 GLN A CA 1
ATOM 2580 C C . GLN A 1 312 ? 2.385 -5.834 31.788 1.00 95.56 312 GLN A C 1
ATOM 2582 O O . GLN A 1 312 ? 2.551 -4.853 32.512 1.00 95.56 312 GLN A O 1
ATOM 2587 N N . TYR A 1 313 ? 1.194 -6.129 31.267 1.00 93.31 313 TYR A N 1
ATOM 2588 C CA . TYR A 1 313 ? 0.026 -5.270 31.444 1.00 93.31 313 TYR A CA 1
ATOM 2589 C C . TYR A 1 313 ? -0.858 -5.706 32.609 1.00 93.31 313 TYR A C 1
ATOM 2591 O O . TYR A 1 313 ? -1.008 -6.887 32.924 1.00 93.31 313 TYR A O 1
ATOM 2599 N N . ARG A 1 314 ? -1.525 -4.724 33.227 1.00 94.62 314 ARG A N 1
ATOM 2600 C CA . ARG A 1 314 ? -2.627 -5.000 34.149 1.00 94.62 31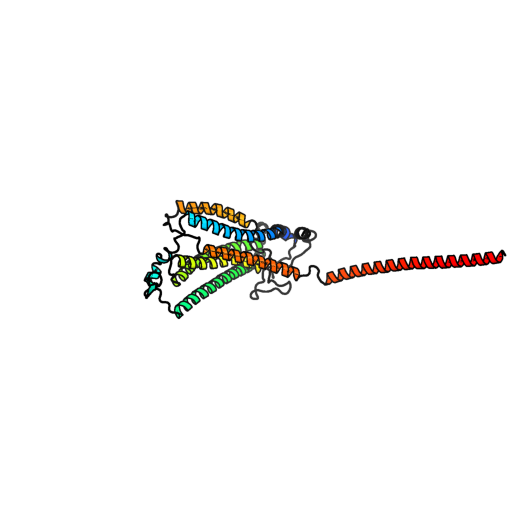4 ARG A CA 1
ATOM 2601 C C . ARG A 1 314 ? -3.783 -5.627 33.373 1.00 94.62 314 ARG A C 1
ATOM 2603 O O . ARG A 1 314 ? -4.104 -5.181 32.273 1.00 94.62 314 ARG A O 1
ATOM 2610 N N . ARG A 1 315 ? -4.444 -6.614 33.986 1.00 94.31 315 ARG A N 1
ATOM 2611 C CA . ARG A 1 315 ? -5.606 -7.289 33.399 1.00 94.31 315 ARG A CA 1
ATOM 2612 C C . ARG A 1 315 ? -6.667 -6.265 32.949 1.00 94.31 315 ARG A C 1
ATOM 2614 O O . ARG A 1 315 ? -7.171 -5.533 33.807 1.00 94.31 315 ARG A O 1
ATOM 2621 N N . PRO A 1 316 ? -7.021 -6.221 31.651 1.00 90.56 316 PRO A N 1
ATOM 2622 C CA . PRO A 1 316 ? -8.071 -5.342 31.153 1.00 90.56 316 PRO A CA 1
ATOM 2623 C C . PRO A 1 316 ? -9.455 -5.843 31.581 1.00 90.56 316 PRO A C 1
ATOM 2625 O O . PRO A 1 316 ? -9.654 -7.032 31.852 1.00 90.56 316 PRO A O 1
ATOM 2628 N N . VAL A 1 317 ? -10.426 -4.930 31.630 1.00 88.19 317 VAL A N 1
ATOM 2629 C CA . VAL A 1 317 ? -11.836 -5.286 31.830 1.00 88.19 317 VAL A CA 1
ATOM 2630 C C . VAL A 1 317 ? -12.346 -5.940 30.548 1.00 88.19 317 VAL A C 1
ATOM 2632 O O . VAL A 1 317 ? -12.149 -5.404 29.460 1.00 88.19 317 VAL A O 1
ATOM 2635 N N . ALA A 1 318 ? -12.971 -7.111 30.670 1.00 84.94 318 ALA A N 1
ATOM 2636 C CA . ALA A 1 318 ? -13.500 -7.827 29.517 1.00 84.94 318 ALA A CA 1
ATOM 2637 C C . ALA A 1 318 ? -14.640 -7.023 28.874 1.00 84.94 318 ALA A C 1
ATOM 2639 O O . ALA A 1 318 ? -15.662 -6.770 29.511 1.00 84.94 318 ALA A O 1
ATOM 2640 N N . ALA A 1 319 ? -14.458 -6.646 27.611 1.00 80.62 319 ALA A N 1
ATOM 2641 C CA . ALA A 1 319 ? -15.491 -6.059 26.772 1.00 80.62 319 ALA A CA 1
ATOM 2642 C C . ALA A 1 319 ? -15.953 -7.104 25.752 1.00 80.62 319 ALA A C 1
ATOM 2644 O O . ALA A 1 319 ? -15.134 -7.790 25.138 1.00 80.62 319 ALA A O 1
ATOM 2645 N N . LYS A 1 320 ? -17.269 -7.240 25.581 1.00 80.88 320 LYS A N 1
ATOM 2646 C CA . LYS A 1 320 ? -17.850 -8.068 24.522 1.00 80.88 320 LYS A CA 1
ATOM 2647 C C . LYS A 1 320 ? -17.719 -7.319 23.188 1.00 80.88 320 LYS A C 1
ATOM 2649 O O . LYS A 1 320 ? -17.974 -6.120 23.132 1.00 80.88 320 LYS A O 1
ATOM 2654 N N . ALA A 1 321 ? -17.318 -8.013 22.127 1.00 81.88 321 ALA A N 1
ATOM 2655 C CA . ALA A 1 321 ? -17.212 -7.459 20.778 1.00 81.88 321 ALA A CA 1
ATOM 2656 C C . ALA A 1 321 ? -17.618 -8.527 19.758 1.00 81.88 321 ALA A C 1
ATOM 2658 O O . ALA A 1 321 ? -17.098 -9.638 19.788 1.00 81.88 321 ALA A O 1
ATOM 2659 N N . HIS A 1 322 ? -18.549 -8.203 18.860 1.00 79.38 322 HIS A N 1
ATOM 2660 C CA . HIS A 1 322 ? -19.102 -9.157 17.887 1.00 79.38 322 HIS A CA 1
ATOM 2661 C C . HIS A 1 322 ? -18.289 -9.233 16.578 1.00 79.38 322 HIS A C 1
ATOM 2663 O O . HIS A 1 322 ? -18.496 -10.129 15.756 1.00 79.38 322 HIS A O 1
ATOM 2669 N N . SER A 1 323 ? -17.415 -8.254 16.343 1.00 84.19 323 SER A N 1
ATOM 2670 C CA . SER A 1 323 ? -16.595 -8.126 15.141 1.00 84.19 323 SER A CA 1
ATOM 2671 C C . SER A 1 323 ? -15.301 -7.378 15.443 1.00 84.19 323 SER A C 1
ATOM 2673 O O . SER A 1 323 ? -15.150 -6.763 16.497 1.00 84.19 323 SER A O 1
ATOM 2675 N N . ILE A 1 324 ? -14.383 -7.393 14.476 1.00 86.00 324 ILE A N 1
ATOM 2676 C CA . ILE A 1 324 ? -13.180 -6.550 14.484 1.00 86.00 324 ILE A CA 1
ATOM 2677 C C . ILE A 1 324 ? -13.485 -5.061 14.211 1.00 86.00 324 ILE A C 1
ATOM 2679 O O . ILE A 1 324 ? -12.569 -4.242 14.181 1.00 86.00 324 ILE A O 1
ATOM 2683 N N . GLY A 1 325 ? -14.755 -4.699 13.992 1.00 86.56 325 GLY A N 1
ATOM 2684 C CA . GLY A 1 325 ? -15.187 -3.332 13.713 1.00 86.56 325 GLY A CA 1
ATOM 2685 C C . GLY A 1 325 ? -14.728 -2.822 12.347 1.00 86.56 325 GLY A C 1
ATOM 2686 O O . GLY A 1 325 ? -14.715 -3.555 11.355 1.00 86.56 325 GLY A O 1
ATOM 2687 N N . VAL A 1 326 ? -14.331 -1.548 12.297 1.00 88.25 326 VAL A N 1
ATOM 2688 C CA . VAL A 1 326 ? -13.944 -0.849 11.057 1.00 88.25 326 VAL A CA 1
ATOM 2689 C C . VAL A 1 326 ? -12.735 -1.465 10.353 1.00 88.25 326 VAL A C 1
ATOM 2691 O O . VAL A 1 326 ? -12.590 -1.309 9.142 1.00 88.25 326 VAL A O 1
ATOM 2694 N N . TRP A 1 327 ? -11.911 -2.244 11.055 1.00 89.25 327 TRP A N 1
ATOM 2695 C CA . TRP A 1 327 ? -10.820 -2.993 10.434 1.00 89.25 327 TRP A CA 1
ATOM 2696 C C . TRP A 1 327 ? -11.298 -3.935 9.325 1.00 89.25 327 TRP A C 1
ATOM 2698 O O . TRP A 1 327 ? -10.590 -4.096 8.335 1.00 89.25 327 TRP A O 1
ATOM 2708 N N . GLN A 1 328 ? -12.507 -4.499 9.426 1.00 89.56 328 GLN A N 1
ATOM 2709 C CA . GLN A 1 328 ? -13.070 -5.320 8.350 1.00 89.56 328 GLN A CA 1
ATOM 2710 C C . GLN A 1 328 ? -13.289 -4.501 7.072 1.00 89.56 328 GLN A C 1
ATOM 2712 O O . GLN A 1 328 ? -12.954 -4.964 5.982 1.00 89.56 328 GLN A O 1
ATOM 2717 N N . GLU A 1 329 ? -13.821 -3.285 7.207 1.00 89.38 329 GLU A N 1
ATOM 2718 C CA . GLU A 1 329 ? -14.046 -2.371 6.084 1.00 89.38 329 GLU A CA 1
ATOM 2719 C C . GLU A 1 329 ? -12.724 -1.900 5.477 1.00 89.38 329 GLU A C 1
ATOM 2721 O O . GLU A 1 329 ? -12.574 -1.885 4.256 1.00 89.38 329 GLU A O 1
ATOM 2726 N N . ILE A 1 330 ? -11.729 -1.596 6.317 1.00 88.25 330 ILE A N 1
ATOM 2727 C CA . ILE A 1 330 ? -10.376 -1.239 5.874 1.00 88.25 330 ILE A CA 1
ATOM 2728 C C . ILE A 1 330 ? -9.744 -2.391 5.077 1.00 88.25 330 ILE A C 1
ATOM 2730 O O . ILE A 1 330 ? -9.236 -2.173 3.977 1.00 88.25 330 ILE A O 1
ATOM 2734 N N . LEU A 1 331 ? -9.802 -3.623 5.591 1.00 88.19 331 LEU A N 1
ATOM 2735 C CA . LEU A 1 331 ? -9.249 -4.806 4.926 1.00 88.19 331 LEU A CA 1
ATOM 2736 C C . LEU A 1 331 ? -9.955 -5.104 3.596 1.00 88.19 331 LEU A C 1
ATOM 2738 O O . LEU A 1 331 ? -9.285 -5.368 2.598 1.00 88.19 331 LEU A O 1
ATOM 2742 N N . ASN A 1 332 ? -11.289 -5.006 3.555 1.00 86.81 332 ASN A N 1
ATOM 2743 C CA . ASN A 1 332 ? -12.060 -5.133 2.316 1.00 86.81 332 ASN A CA 1
ATOM 2744 C C . ASN A 1 332 ? -11.671 -4.039 1.306 1.00 86.81 332 ASN A C 1
ATOM 2746 O O . ASN A 1 332 ? -11.439 -4.334 0.134 1.00 86.81 332 ASN A O 1
ATOM 2750 N N . GLY A 1 333 ? -11.554 -2.787 1.754 1.00 86.88 333 GLY A N 1
ATOM 2751 C CA . GLY A 1 333 ? -11.144 -1.661 0.917 1.00 86.88 333 GLY A CA 1
ATOM 2752 C C . GLY A 1 333 ? -9.741 -1.840 0.334 1.00 86.88 333 GLY A C 1
ATOM 2753 O O . GLY A 1 333 ? -9.546 -1.645 -0.865 1.00 86.88 333 GLY A O 1
ATOM 2754 N N . MET A 1 334 ? -8.775 -2.284 1.145 1.00 85.50 334 MET A N 1
ATOM 2755 C CA . MET A 1 334 ? -7.419 -2.600 0.681 1.00 85.50 334 MET A CA 1
ATOM 2756 C C . MET A 1 334 ? -7.398 -3.770 -0.305 1.00 85.50 334 MET A C 1
ATOM 2758 O O . MET A 1 334 ? -6.663 -3.718 -1.291 1.00 85.50 334 MET A O 1
ATOM 2762 N N . ALA A 1 335 ? -8.211 -4.804 -0.079 1.00 83.38 335 ALA A N 1
ATOM 2763 C CA . ALA A 1 335 ? -8.336 -5.927 -1.002 1.00 83.38 335 ALA A CA 1
ATOM 2764 C C . ALA A 1 335 ? -8.867 -5.478 -2.368 1.00 83.38 335 ALA A C 1
ATOM 2766 O O . ALA A 1 335 ? -8.280 -5.812 -3.396 1.00 83.38 335 ALA A O 1
ATOM 2767 N N . ILE A 1 336 ? -9.928 -4.665 -2.384 1.00 84.06 336 ILE A N 1
ATOM 2768 C CA . ILE A 1 336 ? -10.478 -4.095 -3.619 1.00 84.06 336 ILE A CA 1
ATOM 2769 C C . ILE A 1 336 ? -9.426 -3.227 -4.310 1.00 84.06 336 ILE A C 1
ATOM 2771 O O . ILE A 1 336 ? -9.177 -3.413 -5.499 1.00 84.06 336 ILE A O 1
ATOM 2775 N N . LEU A 1 337 ? -8.767 -2.326 -3.572 1.00 81.62 337 LEU A N 1
ATOM 2776 C CA . LEU A 1 337 ? -7.713 -1.473 -4.117 1.00 81.62 337 LEU A CA 1
ATOM 2777 C C . LEU A 1 337 ? -6.593 -2.307 -4.749 1.00 81.62 337 LEU A C 1
ATOM 2779 O O . LEU A 1 337 ? -6.185 -2.009 -5.865 1.00 81.62 337 LEU A O 1
ATOM 2783 N N . SER A 1 338 ? -6.136 -3.366 -4.077 1.00 78.12 338 SER A N 1
ATOM 2784 C CA . SER A 1 338 ? -5.092 -4.266 -4.579 1.00 78.12 338 SER A CA 1
ATOM 2785 C C . SER A 1 338 ? -5.511 -5.004 -5.852 1.00 78.12 338 SER A C 1
ATOM 2787 O O . SER A 1 338 ? -4.730 -5.107 -6.798 1.00 78.12 338 SER A O 1
ATOM 2789 N N . VAL A 1 339 ? -6.748 -5.499 -5.914 1.00 75.69 339 VAL A N 1
ATOM 2790 C CA . VAL A 1 339 ? -7.265 -6.159 -7.119 1.00 75.69 339 VAL A CA 1
ATOM 2791 C C . VAL A 1 339 ? -7.369 -5.157 -8.268 1.00 75.69 339 VAL A C 1
ATOM 2793 O O . VAL A 1 339 ? -6.922 -5.458 -9.376 1.00 75.69 339 VAL A O 1
ATOM 2796 N N . VAL A 1 340 ? -7.902 -3.960 -8.013 1.00 80.31 340 VAL A N 1
ATOM 2797 C CA . VAL A 1 340 ? -8.048 -2.900 -9.019 1.00 80.31 340 VAL A CA 1
ATOM 2798 C C . VAL A 1 340 ? -6.687 -2.460 -9.551 1.00 80.31 340 VAL A C 1
ATOM 2800 O O . VAL A 1 340 ? -6.509 -2.421 -10.766 1.00 80.31 340 VAL A O 1
ATOM 2803 N N . THR A 1 341 ? -5.708 -2.179 -8.687 1.00 73.56 341 THR A N 1
ATOM 2804 C CA . THR A 1 341 ? -4.367 -1.766 -9.129 1.00 73.56 341 THR A CA 1
ATOM 2805 C C . THR A 1 341 ? -3.696 -2.849 -9.965 1.00 73.56 341 THR A C 1
ATOM 2807 O O . THR A 1 341 ? -3.162 -2.536 -11.027 1.00 73.56 341 THR A O 1
ATOM 2810 N N . ASN A 1 342 ? -3.798 -4.121 -9.570 1.00 71.62 342 ASN A N 1
ATOM 2811 C CA . ASN A 1 342 ? -3.268 -5.236 -10.356 1.00 71.62 342 ASN A CA 1
ATOM 2812 C C . ASN A 1 342 ? -3.910 -5.311 -11.753 1.00 71.62 342 ASN A C 1
ATOM 2814 O O . ASN A 1 342 ? -3.198 -5.426 -12.749 1.00 71.62 342 ASN A O 1
ATOM 2818 N N . HIS A 1 343 ? -5.238 -5.188 -11.857 1.00 72.62 343 HIS A N 1
ATOM 2819 C CA . HIS A 1 343 ? -5.933 -5.213 -13.151 1.00 72.62 343 HIS A CA 1
ATOM 2820 C C . HIS A 1 343 ? -5.586 -4.004 -14.019 1.00 72.62 343 HIS A C 1
ATOM 2822 O O . HIS A 1 343 ? -5.350 -4.166 -15.213 1.00 72.62 343 HIS A O 1
ATOM 2828 N N . VAL A 1 344 ? -5.498 -2.806 -13.435 1.00 73.69 344 VAL A N 1
ATOM 2829 C CA . VAL A 1 344 ? -5.065 -1.598 -14.150 1.00 73.69 344 VAL A CA 1
ATOM 2830 C C . VAL A 1 344 ? -3.652 -1.783 -14.702 1.00 73.69 344 VAL A C 1
ATOM 2832 O O . VAL A 1 344 ? -3.423 -1.486 -15.870 1.00 73.69 344 VAL A O 1
ATOM 2835 N N . VAL A 1 345 ? -2.722 -2.339 -13.919 1.00 68.12 345 VAL A N 1
ATOM 2836 C CA . VAL A 1 345 ? -1.353 -2.624 -14.380 1.00 68.12 345 VAL A CA 1
ATOM 2837 C C . VAL A 1 345 ? -1.351 -3.629 -15.532 1.00 68.12 345 VAL A C 1
ATOM 2839 O O . VAL A 1 345 ? -0.661 -3.401 -16.525 1.00 68.12 345 VAL A O 1
ATOM 2842 N N . PHE A 1 346 ? -2.146 -4.702 -15.455 1.00 67.75 346 PHE A N 1
ATOM 2843 C CA . PHE A 1 346 ? -2.279 -5.651 -16.565 1.00 67.75 346 PHE A CA 1
ATOM 2844 C C . PHE A 1 346 ? -2.835 -4.987 -17.820 1.00 67.75 346 PHE A C 1
ATOM 2846 O O . PHE A 1 346 ? -2.244 -5.127 -18.888 1.00 67.75 346 PHE A O 1
ATOM 2853 N N . ILE A 1 347 ? -3.930 -4.236 -17.694 1.00 73.25 347 ILE A N 1
ATOM 2854 C CA . ILE A 1 347 ? -4.558 -3.535 -18.816 1.00 73.25 347 ILE A CA 1
ATOM 2855 C C . ILE A 1 347 ? -3.563 -2.569 -19.455 1.00 73.25 347 ILE A C 1
ATOM 2857 O O . ILE A 1 347 ? -3.395 -2.602 -20.668 1.00 73.25 347 ILE A O 1
ATOM 2861 N N . VAL A 1 348 ? -2.851 -1.765 -18.660 1.00 71.31 348 VAL A N 1
ATOM 2862 C CA . VAL A 1 348 ? -1.829 -0.838 -19.164 1.00 71.31 348 VAL A CA 1
ATOM 2863 C C . VAL A 1 348 ? -0.695 -1.597 -19.852 1.00 71.31 348 VAL A C 1
ATOM 2865 O O . VAL A 1 348 ? -0.304 -1.212 -20.948 1.00 71.31 348 VAL A O 1
ATOM 2868 N N . LYS A 1 349 ? -0.196 -2.701 -19.278 1.00 67.81 349 LYS A N 1
ATOM 2869 C CA . LYS A 1 349 ? 0.867 -3.516 -19.892 1.00 67.81 349 LYS A CA 1
ATOM 2870 C C . LYS A 1 349 ? 0.434 -4.086 -21.244 1.00 67.81 349 LYS A C 1
ATOM 2872 O O . LYS A 1 349 ? 1.166 -3.948 -22.220 1.00 67.81 349 LYS A O 1
ATOM 2877 N N . PHE A 1 350 ? -0.753 -4.688 -21.315 1.00 68.31 350 PHE A N 1
ATOM 2878 C CA . PHE A 1 350 ? -1.304 -5.225 -22.563 1.00 68.31 350 PHE A CA 1
ATOM 2879 C C . PHE A 1 350 ? -1.590 -4.125 -23.583 1.00 68.31 350 PHE A C 1
ATOM 2881 O O . PHE A 1 350 ? -1.323 -4.306 -24.765 1.00 68.31 350 PHE A O 1
ATOM 2888 N N . PHE A 1 351 ? -2.088 -2.977 -23.133 1.00 74.56 351 PHE A N 1
ATOM 2889 C CA . PHE A 1 351 ? -2.348 -1.830 -23.991 1.00 74.56 351 PHE A CA 1
ATOM 2890 C C . PHE A 1 351 ? -1.057 -1.244 -24.573 1.00 74.56 351 PHE A C 1
ATOM 2892 O O . PHE A 1 351 ? -1.001 -0.967 -25.766 1.00 74.56 351 PHE A O 1
ATOM 2899 N N . VAL A 1 352 ? 0.002 -1.114 -23.768 1.00 70.69 352 VAL A N 1
ATOM 2900 C CA . VAL A 1 352 ? 1.327 -0.675 -24.234 1.00 70.69 352 VAL A CA 1
ATOM 2901 C C . VAL A 1 352 ? 1.924 -1.689 -25.211 1.00 70.69 352 VAL A C 1
ATOM 2903 O O . VAL A 1 352 ? 2.400 -1.287 -26.267 1.00 70.69 352 VAL A O 1
ATOM 2906 N N . ALA A 1 353 ? 1.840 -2.990 -24.916 1.00 66.19 353 ALA A N 1
ATOM 2907 C CA . ALA A 1 353 ? 2.289 -4.043 -25.831 1.00 66.19 353 ALA A CA 1
ATOM 2908 C C . ALA A 1 353 ? 1.490 -4.064 -27.147 1.00 66.19 353 ALA A C 1
ATOM 2910 O O . ALA A 1 353 ? 2.036 -4.358 -28.199 1.00 66.19 353 ALA A O 1
ATOM 2911 N N . TRP A 1 354 ? 0.201 -3.721 -27.109 1.00 75.56 354 TRP A N 1
ATOM 2912 C CA . TRP A 1 354 ? -0.611 -3.574 -28.316 1.00 75.56 354 TRP A CA 1
ATOM 2913 C C . TRP A 1 354 ? -0.255 -2.310 -29.112 1.00 75.56 354 TRP A C 1
ATOM 2915 O O . TRP A 1 354 ? -0.296 -2.315 -30.341 1.00 75.56 354 TRP A O 1
ATOM 2925 N N . MET A 1 355 ? 0.097 -1.226 -28.418 1.00 79.25 355 MET A N 1
ATOM 2926 C CA . MET A 1 355 ? 0.443 0.054 -29.033 1.00 79.25 355 MET A CA 1
ATOM 2927 C C . MET A 1 355 ? 1.834 0.044 -29.674 1.00 79.25 355 MET A C 1
ATOM 2929 O O . MET A 1 355 ? 2.035 0.709 -30.690 1.00 79.25 355 MET A O 1
ATOM 2933 N N . ILE A 1 356 ? 2.790 -0.684 -29.092 1.00 74.69 356 ILE A N 1
ATOM 2934 C CA . ILE A 1 356 ? 4.157 -0.793 -29.603 1.00 74.69 356 ILE A CA 1
ATOM 2935 C C . ILE A 1 356 ? 4.230 -2.010 -30.535 1.00 74.69 356 ILE A C 1
ATOM 2937 O O . ILE A 1 356 ? 4.212 -3.138 -30.053 1.00 74.69 356 ILE A O 1
ATOM 2941 N N . PRO A 1 357 ? 4.323 -1.827 -31.864 1.00 67.81 357 PRO A N 1
ATOM 2942 C CA . PRO A 1 357 ? 4.487 -2.955 -32.768 1.00 67.81 357 PRO A CA 1
ATOM 2943 C C . PRO A 1 357 ? 5.854 -3.616 -32.545 1.00 67.81 357 PRO A C 1
ATOM 2945 O O . PRO A 1 357 ? 6.880 -2.943 -32.616 1.00 67.81 357 PRO A O 1
ATOM 2948 N N . ASP A 1 358 ? 5.868 -4.940 -32.360 1.00 68.12 358 ASP A N 1
ATOM 2949 C CA . ASP A 1 358 ? 7.084 -5.738 -32.098 1.00 68.12 358 ASP A CA 1
ATOM 2950 C C . ASP A 1 358 ? 8.187 -5.566 -33.156 1.00 68.12 358 ASP A C 1
ATOM 2952 O O . ASP A 1 358 ? 9.366 -5.797 -32.892 1.00 68.12 358 ASP A O 1
ATOM 2956 N N . VAL A 1 359 ? 7.811 -5.178 -34.378 1.00 73.12 359 VAL A N 1
ATOM 2957 C CA . VAL A 1 359 ? 8.744 -4.927 -35.478 1.00 73.12 359 VAL A CA 1
ATOM 2958 C C . VAL A 1 359 ? 8.570 -3.487 -35.953 1.00 73.12 359 VAL A C 1
ATOM 2960 O O . VAL A 1 359 ? 7.480 -3.137 -36.430 1.00 73.12 359 VAL A O 1
ATOM 2963 N N . PRO A 1 360 ? 9.625 -2.656 -35.890 1.00 76.12 360 PRO A N 1
ATOM 2964 C CA . PRO A 1 360 ? 9.550 -1.284 -36.359 1.00 76.12 360 PRO A CA 1
ATOM 2965 C C . PRO A 1 360 ? 9.336 -1.247 -37.883 1.00 76.12 360 PRO A C 1
ATOM 2967 O O . PRO A 1 360 ? 9.674 -2.179 -38.626 1.00 76.12 360 PRO A O 1
ATOM 2970 N N . ALA A 1 361 ? 8.677 -0.189 -38.361 1.00 77.69 361 ALA A N 1
ATOM 2971 C CA . ALA A 1 361 ? 8.147 -0.126 -39.725 1.00 77.69 361 ALA A CA 1
ATOM 2972 C C . ALA A 1 361 ? 9.237 -0.221 -40.809 1.00 77.69 361 ALA A C 1
ATOM 2974 O O . ALA A 1 361 ? 9.008 -0.798 -41.875 1.00 77.69 361 ALA A O 1
ATOM 2975 N N . ASP A 1 362 ? 10.428 0.296 -40.521 1.00 78.69 362 ASP A N 1
ATOM 2976 C CA . ASP A 1 362 ? 11.612 0.247 -41.376 1.00 78.69 362 ASP A CA 1
ATOM 2977 C C . ASP A 1 362 ? 12.141 -1.187 -41.542 1.00 78.69 362 ASP A C 1
ATOM 2979 O O . ASP A 1 362 ? 12.411 -1.626 -42.664 1.00 78.69 362 ASP A O 1
ATOM 2983 N N . VAL A 1 363 ? 12.205 -1.964 -40.457 1.00 82.00 363 VAL A N 1
ATOM 2984 C CA . VAL A 1 363 ? 12.610 -3.377 -40.491 1.00 82.00 363 VAL A CA 1
ATOM 2985 C C . VAL A 1 363 ? 11.556 -4.219 -41.207 1.00 82.00 363 VAL A C 1
ATOM 2987 O O . VAL A 1 363 ? 11.890 -5.040 -42.063 1.00 82.00 363 VAL A O 1
ATOM 2990 N N . LYS A 1 364 ? 10.266 -3.964 -40.956 1.00 79.00 364 LYS A N 1
ATOM 2991 C CA . LYS A 1 364 ? 9.168 -4.635 -41.670 1.00 79.00 364 LYS A CA 1
ATOM 2992 C C . LYS A 1 364 ? 9.238 -4.384 -43.181 1.00 79.00 364 LYS A C 1
ATOM 2994 O O . LYS A 1 364 ? 8.990 -5.301 -43.968 1.00 79.00 364 LYS A O 1
ATOM 2999 N N . ALA A 1 365 ? 9.605 -3.168 -43.593 1.00 86.25 365 ALA A N 1
ATOM 3000 C CA . ALA A 1 365 ? 9.817 -2.827 -44.995 1.00 86.25 365 ALA A CA 1
ATOM 3001 C C . ALA A 1 365 ? 11.025 -3.568 -45.596 1.00 86.25 365 ALA A C 1
ATOM 3003 O O . ALA A 1 365 ? 10.905 -4.107 -46.698 1.00 86.25 365 ALA A O 1
ATOM 3004 N N . LYS A 1 366 ? 12.149 -3.669 -44.868 1.00 85.81 366 LYS A N 1
ATOM 3005 C CA . LYS A 1 366 ? 13.337 -4.436 -45.297 1.00 85.81 366 LYS A CA 1
ATOM 3006 C C . LYS A 1 366 ? 13.023 -5.920 -45.491 1.00 85.81 366 LYS A C 1
ATOM 3008 O O . LYS A 1 366 ? 13.257 -6.440 -46.578 1.00 85.81 366 LYS A O 1
ATOM 3013 N N . ILE A 1 367 ? 12.383 -6.563 -44.512 1.00 84.81 367 ILE A N 1
ATOM 3014 C CA . ILE A 1 367 ? 11.984 -7.980 -44.600 1.00 84.81 367 ILE A CA 1
ATOM 3015 C C . ILE A 1 367 ? 11.040 -8.207 -45.789 1.00 84.81 367 ILE A C 1
ATOM 3017 O O . ILE A 1 367 ? 11.173 -9.182 -46.531 1.00 84.81 367 ILE A O 1
ATOM 3021 N N . LYS A 1 368 ? 10.075 -7.302 -46.004 1.00 90.00 368 LYS A N 1
ATOM 3022 C CA . LYS A 1 368 ? 9.151 -7.392 -47.144 1.00 90.00 368 LYS A CA 1
ATOM 3023 C C . LYS A 1 368 ? 9.885 -7.243 -48.481 1.00 90.00 368 LYS A C 1
ATOM 3025 O O . LYS A 1 368 ? 9.545 -7.942 -49.433 1.00 90.00 368 LYS A O 1
ATOM 3030 N N . ARG A 1 369 ? 10.891 -6.365 -48.546 1.00 92.06 369 ARG A N 1
ATOM 3031 C CA . ARG A 1 369 ? 11.726 -6.156 -49.734 1.00 92.06 369 ARG A CA 1
ATOM 3032 C C . ARG A 1 369 ? 12.570 -7.385 -50.056 1.00 92.06 369 ARG A C 1
ATOM 3034 O O . ARG A 1 369 ? 12.580 -7.798 -51.210 1.00 92.06 369 ARG A O 1
ATOM 3041 N N . GLU A 1 370 ? 13.226 -7.979 -49.063 1.00 88.50 370 GLU A N 1
ATOM 3042 C CA . GLU A 1 370 ? 14.018 -9.203 -49.242 1.00 88.50 370 GLU A CA 1
ATOM 3043 C C . GLU A 1 370 ? 13.148 -10.356 -49.743 1.00 88.50 370 GLU A C 1
ATOM 3045 O O . GLU A 1 370 ? 13.463 -10.948 -50.772 1.00 88.50 370 GLU A O 1
ATOM 3050 N N . LYS A 1 371 ? 11.986 -10.592 -49.114 1.00 90.38 371 LYS A N 1
ATOM 3051 C CA . LYS A 1 371 ? 11.024 -11.609 -49.575 1.00 90.38 371 LYS A CA 1
ATOM 3052 C C . LYS A 1 371 ? 10.580 -11.384 -51.020 1.00 90.38 371 LYS A C 1
ATOM 3054 O O . LYS A 1 371 ? 10.511 -12.339 -51.790 1.00 90.38 371 LYS A O 1
ATOM 3059 N N . TYR A 1 372 ? 10.293 -10.136 -51.392 1.00 93.62 372 TYR A N 1
ATOM 3060 C CA . TYR A 1 372 ? 9.919 -9.793 -52.763 1.00 93.62 372 TYR A CA 1
ATOM 3061 C C . TYR A 1 372 ? 11.056 -10.065 -53.754 1.00 93.62 372 TYR A C 1
ATOM 3063 O O . TYR A 1 372 ? 10.809 -10.657 -54.802 1.00 93.62 372 TYR A O 1
ATOM 3071 N N . LEU A 1 373 ? 12.297 -9.681 -53.426 1.00 93.81 373 LEU A N 1
ATOM 3072 C CA . LEU A 1 373 ? 13.457 -9.971 -54.271 1.00 93.81 373 LEU A CA 1
ATOM 3073 C C . LEU A 1 373 ? 13.649 -11.476 -54.458 1.00 93.81 373 LEU A C 1
ATOM 3075 O O . LEU A 1 373 ? 13.797 -11.920 -55.591 1.00 93.81 373 LEU A O 1
ATOM 3079 N N . THR A 1 374 ? 13.594 -12.264 -53.383 1.00 91.06 374 THR A N 1
ATOM 3080 C CA . THR A 1 374 ? 13.722 -13.725 -53.470 1.00 91.06 374 THR A CA 1
ATOM 3081 C C . THR A 1 374 ? 12.625 -14.331 -54.342 1.00 91.06 374 THR A C 1
ATOM 3083 O O . THR A 1 374 ? 12.914 -15.159 -55.202 1.00 91.06 374 THR A O 1
ATOM 3086 N N . GLN A 1 375 ? 11.375 -13.891 -54.172 1.00 93.75 375 GLN A N 1
ATOM 3087 C CA . GLN A 1 375 ? 10.254 -14.380 -54.974 1.00 93.75 375 GLN A CA 1
ATOM 3088 C C . GLN A 1 375 ? 10.389 -13.987 -56.452 1.00 93.75 375 GLN A C 1
ATOM 3090 O O . GLN A 1 375 ? 10.084 -14.792 -57.330 1.00 93.75 375 GLN A O 1
ATOM 3095 N N . LYS A 1 376 ? 10.885 -12.777 -56.733 1.00 96.19 376 LYS A N 1
ATOM 3096 C CA . LYS A 1 376 ? 11.167 -12.316 -58.094 1.00 96.19 376 LYS A CA 1
ATOM 3097 C C . LYS A 1 376 ? 12.271 -13.150 -58.753 1.00 96.19 376 LYS A C 1
ATOM 3099 O O . LYS A 1 376 ? 12.064 -13.620 -59.865 1.00 96.19 376 LYS A O 1
ATOM 3104 N N . ILE A 1 377 ? 13.389 -13.374 -58.056 1.00 95.62 377 ILE A N 1
ATOM 3105 C CA . ILE A 1 377 ? 14.510 -14.197 -58.545 1.00 95.62 377 ILE A CA 1
ATOM 3106 C C . ILE A 1 377 ? 14.035 -15.622 -58.848 1.00 95.62 377 ILE A C 1
ATOM 3108 O O . ILE A 1 377 ? 14.357 -16.166 -59.900 1.00 95.62 377 ILE A O 1
ATOM 3112 N N . LEU A 1 378 ? 13.234 -16.218 -57.959 1.00 95.62 378 LEU A N 1
ATOM 3113 C CA . LEU A 1 378 ? 12.689 -17.560 -58.168 1.00 95.62 378 LEU A CA 1
ATOM 3114 C C . LEU A 1 378 ? 11.782 -17.620 -59.406 1.00 95.62 378 LEU A C 1
ATOM 3116 O O . LEU A 1 378 ? 11.881 -18.558 -60.192 1.00 95.62 378 LEU A O 1
ATOM 3120 N N . HIS A 1 379 ? 10.931 -16.609 -59.605 1.00 95.56 379 HIS A N 1
ATOM 3121 C CA . HIS A 1 379 ? 10.049 -16.552 -60.768 1.00 95.56 379 HIS A CA 1
ATOM 3122 C C . HIS A 1 379 ? 10.819 -16.358 -62.082 1.00 95.56 379 HIS A C 1
ATOM 3124 O O . HIS A 1 379 ? 10.523 -17.046 -63.057 1.00 95.56 379 HIS A O 1
ATOM 3130 N N . GLU A 1 380 ? 11.813 -15.463 -62.113 1.00 95.69 380 GLU A N 1
ATOM 3131 C CA . GLU A 1 380 ? 12.683 -15.266 -63.282 1.00 95.69 380 GLU A CA 1
ATOM 3132 C C . GLU A 1 380 ? 13.443 -16.555 -63.626 1.00 95.69 380 GLU A C 1
ATOM 3134 O O . GLU A 1 380 ? 13.442 -16.968 -64.785 1.00 95.69 380 GLU A O 1
ATOM 3139 N N . TYR A 1 381 ? 13.976 -17.252 -62.617 1.00 95.12 381 TYR A N 1
ATOM 3140 C CA . TYR A 1 381 ? 14.626 -18.553 -62.789 1.00 95.12 381 TYR A CA 1
ATOM 3141 C C . TYR A 1 381 ? 13.683 -19.617 -63.380 1.00 95.12 381 TYR A C 1
ATOM 3143 O O . TYR A 1 381 ? 14.045 -20.325 -64.322 1.00 95.12 381 TYR A O 1
ATOM 3151 N N . GLU A 1 382 ? 12.453 -19.738 -62.868 1.00 95.56 382 GLU A N 1
ATOM 3152 C CA . GLU A 1 382 ? 11.461 -20.668 -63.424 1.00 95.56 382 GLU A CA 1
ATOM 3153 C C . GLU A 1 382 ? 11.071 -20.315 -64.864 1.00 95.56 382 GLU A C 1
ATOM 3155 O O . GLU A 1 382 ? 10.904 -21.210 -65.696 1.00 95.56 382 GLU A O 1
ATOM 3160 N N . LEU A 1 383 ? 10.950 -19.021 -65.171 1.00 95.62 383 LEU A N 1
ATOM 3161 C CA . LEU A 1 383 ? 10.617 -18.532 -66.504 1.00 95.62 383 LEU A CA 1
ATOM 3162 C C . LEU A 1 383 ? 11.728 -18.847 -67.514 1.00 95.62 383 LEU A C 1
ATOM 3164 O O . LEU A 1 383 ? 11.433 -19.295 -68.622 1.00 95.62 383 LEU A O 1
ATOM 3168 N N . GLU A 1 384 ? 12.995 -18.645 -67.144 1.00 93.38 384 GLU A N 1
ATOM 3169 C CA . GLU A 1 384 ? 14.147 -19.022 -67.972 1.00 93.38 384 GLU A CA 1
ATOM 3170 C C . GLU A 1 384 ? 14.183 -20.528 -68.214 1.00 93.38 384 GLU A C 1
ATOM 3172 O O . GLU A 1 384 ? 14.280 -20.969 -69.359 1.00 93.38 384 GLU A O 1
ATOM 3177 N N . LYS A 1 385 ? 13.973 -21.327 -67.166 1.00 93.62 385 LYS A N 1
ATOM 3178 C CA . LYS A 1 385 ? 13.909 -22.787 -67.278 1.00 93.62 385 LYS A CA 1
ATOM 3179 C C . LYS A 1 385 ? 12.762 -23.261 -68.178 1.00 93.62 385 LYS A C 1
ATOM 3181 O O . LYS A 1 385 ? 12.906 -24.243 -68.907 1.00 93.62 385 LYS A O 1
ATOM 3186 N N . LEU A 1 386 ? 11.610 -22.588 -68.139 1.00 92.00 386 LEU A N 1
ATOM 3187 C CA . LEU A 1 386 ? 10.486 -22.847 -69.045 1.00 92.00 386 LEU A CA 1
ATOM 3188 C C . LEU A 1 386 ? 10.822 -22.461 -70.490 1.00 92.00 386 LEU A C 1
ATOM 3190 O O . LEU A 1 386 ? 10.534 -23.236 -71.400 1.00 92.00 386 LEU A O 1
ATOM 3194 N N . LYS A 1 387 ? 11.465 -21.307 -70.707 1.00 89.38 387 LYS A N 1
ATOM 3195 C CA . LYS A 1 387 ? 11.923 -20.867 -72.033 1.00 89.38 387 LYS A CA 1
ATOM 3196 C C . LYS A 1 387 ? 12.949 -21.824 -72.629 1.00 89.38 387 LYS A C 1
ATOM 3198 O O . LYS A 1 387 ? 12.826 -22.162 -73.799 1.00 89.38 387 LYS A O 1
ATOM 3203 N N . GLU A 1 388 ? 13.913 -22.307 -71.848 1.00 87.88 388 GLU A N 1
ATOM 3204 C CA . GLU A 1 388 ? 14.876 -23.312 -72.312 1.00 87.88 388 GLU A CA 1
ATOM 3205 C C . GLU A 1 388 ? 14.182 -24.602 -72.751 1.00 87.88 388 GLU A C 1
ATOM 3207 O O . GLU A 1 388 ? 14.482 -25.120 -73.826 1.00 87.88 388 GLU A O 1
ATOM 3212 N N . LYS A 1 389 ? 13.209 -25.090 -71.970 1.00 85.75 389 LYS A N 1
ATOM 3213 C CA . LYS A 1 389 ? 12.418 -26.275 -72.333 1.00 85.75 389 LYS A CA 1
ATOM 3214 C C . LYS A 1 389 ? 11.610 -26.069 -73.613 1.00 85.75 389 LYS A C 1
ATOM 3216 O O . LYS A 1 389 ? 11.571 -26.972 -74.444 1.00 85.75 389 LYS A O 1
ATOM 3221 N N . LEU A 1 390 ? 10.981 -24.905 -73.781 1.00 84.81 390 LEU A N 1
ATOM 3222 C CA . LEU A 1 390 ? 10.225 -24.569 -74.992 1.00 84.81 390 LEU A CA 1
ATOM 3223 C C . LEU A 1 390 ? 11.150 -24.434 -76.210 1.00 84.81 390 LEU A C 1
ATOM 3225 O O . LEU A 1 390 ? 10.875 -25.040 -77.236 1.00 84.81 390 LEU A O 1
ATOM 3229 N N . CYS A 1 391 ? 12.291 -23.751 -76.081 1.00 77.69 391 CYS A N 1
ATOM 3230 C CA . CYS A 1 391 ? 13.291 -23.630 -77.147 1.00 77.69 391 CYS A CA 1
ATOM 3231 C C . CYS A 1 391 ? 13.926 -24.977 -77.528 1.00 77.69 391 CYS A C 1
ATOM 3233 O O . CYS A 1 391 ? 14.233 -25.200 -78.697 1.00 77.69 391 CYS A O 1
ATOM 3235 N N . GLN A 1 392 ? 14.151 -25.880 -76.567 1.00 76.31 392 GLN A N 1
ATOM 3236 C CA . GLN A 1 392 ? 14.580 -27.252 -76.860 1.00 76.31 392 GLN A CA 1
ATOM 3237 C C . GLN A 1 392 ? 13.474 -28.045 -77.565 1.00 76.31 392 GLN A C 1
ATOM 3239 O O . GLN A 1 392 ? 13.769 -28.786 -78.499 1.00 76.31 392 GLN A O 1
ATOM 3244 N N . GLY A 1 393 ? 12.215 -27.861 -77.157 1.00 72.31 393 GLY A N 1
ATOM 3245 C CA . GLY A 1 393 ? 11.050 -28.450 -77.815 1.00 72.31 393 GLY A CA 1
ATOM 3246 C C . GLY A 1 393 ? 10.900 -28.001 -79.270 1.00 72.31 393 GLY A C 1
ATOM 3247 O O . GLY A 1 393 ? 10.763 -28.853 -80.145 1.00 72.31 393 GLY A O 1
ATOM 3248 N N . ASP A 1 394 ? 11.008 -26.698 -79.534 1.00 70.81 394 ASP A N 1
ATOM 3249 C CA . ASP A 1 394 ? 10.941 -26.136 -80.888 1.00 70.81 394 ASP A CA 1
ATOM 3250 C C . ASP A 1 394 ? 12.109 -26.613 -81.751 1.00 70.81 394 ASP A C 1
ATOM 3252 O O . ASP A 1 394 ? 11.885 -27.083 -82.859 1.00 70.81 394 ASP A O 1
ATOM 3256 N N . LYS A 1 395 ? 13.351 -26.597 -81.244 1.00 70.69 395 LYS A N 1
ATOM 3257 C CA . LYS A 1 395 ? 14.503 -27.132 -81.993 1.00 70.69 395 LYS A CA 1
ATOM 3258 C C . LYS A 1 395 ? 14.310 -28.603 -82.370 1.00 70.69 395 LYS A C 1
ATOM 3260 O O . LYS A 1 395 ? 14.575 -28.972 -83.509 1.00 70.69 395 LYS A O 1
ATOM 3265 N N . LEU A 1 396 ? 13.797 -29.420 -81.447 1.00 67.81 396 LEU A N 1
ATOM 3266 C CA . LEU A 1 396 ? 13.509 -30.834 -81.698 1.00 67.81 396 LEU A CA 1
ATOM 3267 C C . LEU A 1 396 ? 12.363 -31.025 -82.709 1.00 67.81 396 LEU A C 1
ATOM 3269 O O . LEU A 1 396 ? 12.369 -31.994 -83.466 1.00 67.81 396 LEU A O 1
ATOM 3273 N N . ALA A 1 397 ? 11.371 -30.130 -82.721 1.00 68.31 397 ALA A N 1
ATOM 3274 C CA . ALA A 1 397 ? 10.285 -30.147 -83.696 1.00 68.31 397 ALA A CA 1
ATOM 3275 C C . ALA A 1 397 ? 10.790 -29.779 -85.100 1.00 68.31 397 ALA A C 1
ATOM 3277 O O . ALA A 1 397 ? 10.548 -30.535 -86.041 1.00 68.31 397 ALA A O 1
ATOM 3278 N N . THR A 1 398 ? 11.568 -28.700 -85.226 1.00 69.00 398 THR A N 1
ATOM 3279 C CA . THR A 1 398 ? 12.155 -28.254 -86.499 1.00 69.00 398 THR A CA 1
ATOM 3280 C C . THR A 1 398 ? 13.132 -29.283 -87.070 1.00 69.00 398 THR A C 1
ATOM 3282 O O . THR A 1 398 ? 13.158 -29.509 -88.276 1.00 69.00 398 THR A O 1
ATOM 3285 N N . GLU A 1 399 ? 13.909 -29.960 -86.220 1.00 69.25 399 GLU A N 1
ATOM 3286 C CA . GLU A 1 399 ? 14.838 -31.014 -86.645 1.00 69.25 399 GLU A CA 1
ATOM 3287 C C . GLU A 1 399 ? 14.105 -32.272 -87.137 1.00 69.25 399 GLU A C 1
ATOM 3289 O O . GLU A 1 399 ? 14.460 -32.835 -88.172 1.00 69.25 399 GLU A O 1
ATOM 3294 N N . LYS A 1 400 ? 13.016 -32.678 -86.470 1.00 70.94 400 LYS A N 1
ATOM 3295 C CA . LYS A 1 400 ? 12.155 -33.773 -86.953 1.00 70.94 400 LYS A CA 1
ATOM 3296 C C . LYS A 1 400 ? 11.472 -33.436 -88.274 1.00 70.94 400 LYS A C 1
ATOM 3298 O O . LYS A 1 400 ? 11.328 -34.314 -89.123 1.00 70.94 400 LYS A O 1
ATOM 3303 N N . GLU A 1 401 ? 11.045 -32.189 -88.443 1.00 72.50 401 GLU A N 1
ATOM 3304 C CA . GLU A 1 401 ? 10.439 -31.721 -89.686 1.00 72.50 401 GLU A CA 1
ATOM 3305 C C . GLU A 1 401 ? 11.471 -31.719 -90.820 1.00 72.50 401 GLU A C 1
ATOM 3307 O O . GLU A 1 401 ? 11.207 -32.290 -91.877 1.00 72.50 401 GLU A O 1
ATOM 3312 N N . PHE A 1 402 ? 12.689 -31.229 -90.565 1.00 71.00 402 PHE A N 1
ATOM 3313 C CA . PHE A 1 402 ? 13.805 -31.272 -91.512 1.00 71.00 402 PHE A CA 1
ATOM 3314 C C . PHE A 1 402 ? 14.125 -32.709 -91.963 1.00 71.00 402 PHE A C 1
ATOM 3316 O O . PHE A 1 402 ? 14.071 -32.988 -93.163 1.00 71.00 402 PHE A O 1
ATOM 3323 N N . ILE A 1 403 ? 14.310 -33.648 -91.026 1.00 71.62 403 ILE A N 1
ATOM 3324 C CA . ILE A 1 403 ? 14.566 -35.073 -91.321 1.00 71.62 403 ILE A CA 1
ATOM 3325 C C . ILE A 1 403 ? 13.413 -35.705 -92.125 1.00 71.62 403 ILE A C 1
ATOM 3327 O O . ILE A 1 403 ? 13.647 -36.486 -93.048 1.00 71.62 403 ILE A O 1
ATOM 3331 N N . ALA A 1 404 ? 12.155 -35.357 -91.835 1.00 70.81 404 ALA A N 1
ATOM 3332 C CA . ALA A 1 404 ? 10.999 -35.857 -92.586 1.00 70.81 404 ALA A CA 1
ATOM 3333 C C . ALA A 1 404 ? 10.914 -35.303 -94.023 1.00 70.81 404 ALA A C 1
ATOM 3335 O O . ALA A 1 404 ? 10.310 -35.934 -94.898 1.00 70.81 404 ALA A O 1
ATOM 3336 N N . THR A 1 405 ? 11.481 -34.121 -94.278 1.00 71.00 405 THR A N 1
ATOM 3337 C CA . THR A 1 405 ? 11.617 -33.550 -95.630 1.00 71.00 405 THR A CA 1
ATOM 3338 C C . THR A 1 405 ? 12.773 -34.178 -96.398 1.00 71.00 405 THR A C 1
ATOM 3340 O O . THR A 1 405 ? 12.608 -34.506 -97.571 1.00 71.00 405 THR A O 1
ATOM 3343 N N . GLU A 1 406 ? 13.910 -34.404 -95.742 1.00 71.38 406 GLU A N 1
ATOM 3344 C CA . GLU A 1 406 ? 15.080 -35.048 -96.343 1.00 71.38 406 GLU A CA 1
ATOM 3345 C C . GLU A 1 406 ? 14.786 -36.511 -96.701 1.00 71.38 406 GLU A C 1
ATOM 3347 O O . GLU A 1 406 ? 14.991 -36.920 -97.841 1.00 71.38 406 GLU A O 1
ATOM 3352 N N . GLY A 1 407 ? 14.133 -37.260 -95.804 1.00 67.75 407 GLY A N 1
ATOM 3353 C CA . GLY A 1 407 ? 13.649 -38.612 -96.101 1.00 67.75 407 GLY A CA 1
ATOM 3354 C C . GLY A 1 407 ? 12.625 -38.659 -97.246 1.00 67.75 407 GLY A C 1
ATOM 3355 O O . GLY A 1 407 ? 12.607 -39.617 -98.017 1.00 67.75 407 GLY A O 1
ATOM 3356 N N . ARG A 1 408 ? 11.804 -37.611 -97.421 1.00 69.06 408 ARG A N 1
ATOM 3357 C CA . ARG A 1 408 ? 10.910 -37.480 -98.589 1.00 69.06 408 ARG A CA 1
ATOM 3358 C C . ARG A 1 408 ? 11.665 -37.179 -99.887 1.00 69.06 408 ARG A C 1
ATOM 3360 O O . ARG A 1 408 ? 11.239 -37.661 -100.933 1.00 69.06 408 ARG A O 1
ATOM 3367 N N . MET A 1 409 ? 12.759 -36.418 -99.831 1.00 62.28 409 MET A N 1
ATOM 3368 C CA . MET A 1 409 ? 13.637 -36.166 -100.983 1.00 62.28 409 MET A CA 1
ATOM 3369 C C . MET A 1 409 ? 14.472 -37.388 -101.376 1.00 62.28 409 MET A C 1
ATOM 3371 O O . MET A 1 409 ? 14.733 -37.579 -102.559 1.00 62.28 409 MET A O 1
ATOM 3375 N N . GLU A 1 410 ? 14.892 -38.220 -100.424 1.00 68.25 410 GLU A N 1
ATOM 3376 C CA . GLU A 1 410 ? 15.605 -39.461 -100.747 1.00 68.25 410 GLU A CA 1
ATOM 3377 C C . GLU A 1 410 ? 14.669 -40.518 -101.344 1.00 68.25 410 GLU A C 1
ATOM 3379 O O . GLU A 1 410 ? 15.024 -41.165 -102.329 1.00 68.25 410 GLU A O 1
ATOM 3384 N N . LEU A 1 411 ? 13.436 -40.634 -100.835 1.00 61.12 411 LEU A N 1
ATOM 3385 C CA . LEU A 1 411 ? 12.427 -41.539 -101.394 1.00 61.12 411 LEU A CA 1
ATOM 3386 C C . LEU A 1 411 ? 12.038 -41.162 -102.836 1.00 61.12 411 LEU A C 1
ATOM 3388 O O . LEU A 1 411 ? 11.813 -42.046 -103.657 1.00 61.12 411 LEU A O 1
ATOM 3392 N N . SER A 1 412 ? 11.995 -39.865 -103.166 1.00 60.53 412 SER A N 1
ATOM 3393 C CA . SER A 1 412 ? 11.716 -39.390 -104.530 1.00 60.53 412 SER A CA 1
ATOM 3394 C C . SER A 1 412 ? 12.901 -39.512 -105.493 1.00 60.53 412 SER A C 1
ATOM 3396 O O . SER A 1 412 ? 12.714 -39.351 -106.693 1.00 60.53 412 SER A O 1
ATOM 3398 N N . ARG A 1 413 ? 14.109 -39.787 -104.986 1.00 64.75 413 ARG A N 1
ATOM 3399 C CA . ARG A 1 413 ? 15.314 -40.065 -105.787 1.00 64.75 413 ARG A CA 1
ATOM 3400 C C . ARG A 1 413 ? 15.534 -41.563 -106.040 1.00 64.75 413 ARG A C 1
ATOM 3402 O O . ARG A 1 413 ? 16.341 -41.907 -106.898 1.00 64.75 413 ARG A O 1
ATOM 3409 N N . ALA A 1 414 ? 14.872 -42.425 -105.266 1.00 60.47 414 ALA A N 1
ATOM 3410 C CA . ALA A 1 414 ? 14.955 -43.886 -105.346 1.00 60.47 414 ALA A CA 1
ATOM 3411 C C . ALA A 1 414 ? 13.776 -44.541 -106.105 1.00 60.47 414 ALA A C 1
ATOM 3413 O O . ALA A 1 414 ? 13.813 -45.748 -106.352 1.00 60.47 414 ALA A O 1
ATOM 3414 N N . MET A 1 415 ? 12.753 -43.758 -106.465 1.00 49.81 415 MET A N 1
ATOM 3415 C CA . MET A 1 415 ? 11.723 -44.077 -107.468 1.00 49.81 415 MET A CA 1
ATOM 3416 C C . MET A 1 415 ? 12.102 -43.449 -108.804 1.00 49.81 415 MET A C 1
ATOM 3418 O O . MET A 1 415 ? 11.804 -44.083 -109.841 1.00 49.81 415 MET A O 1
#

Radius of gyration: 38.03 Å; Cα con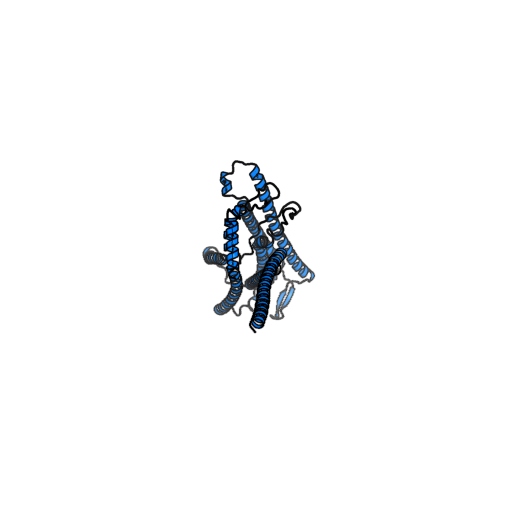tacts (8 Å, |Δi|>4): 234; chains: 1; bounding box: 83×71×142 Å

InterPro domains:
  IPR007632 Anoctamin [PTHR12308] (40-275)
  IPR049452 Anoctamin, transmembrane domain [PF04547] (39-276)

Sequence (415 aa):
MKTDTVQYFLLSKEICDPAIGGEIIMCPLCDRECEYWRLNTTCESSEYSHLFDNVATLFFAIFMGIWVTLFLEFWKRRQARLKYEWDLVDFEEEQQQLQLRPEYEAKCTQKKKNPVTQELELVAKKRTLHEHGKLFMCYMGILAWVSLIIASMIAVIVYRLAVYAAFASLMENTQSLESISGLLTPQLATSVTASCLNFVIIMILNFFYERIAIWITDMEIPRTHMEYENRLTMKMFLFQFVNYYSSCFYVAFFKGKFVGYPGAYTYMFNRWRNEEFGFITLFVASFPLAPLLALMNNILEIRVDSWKLTTQYRRPVAAKAHSIGVWQEILNGMAILSVVTNHVVFIVKFFVAWMIPDVPADVKAKIKREKYLTQKILHEYELEKLKEKLCQGDKLATEKEFIATEGRMELSRAM

Mean predicted aligned error: 14.6 Å

Solvent-accessible surface area (backbone atoms only — not comparable to full-atom values): 23569 Å² total; per-residue (Å²): 121,82,62,58,68,54,52,57,57,47,50,42,47,44,31,51,30,66,85,52,13,48,69,41,74,41,80,44,84,52,95,69,94,49,70,73,44,48,46,31,81,45,25,69,62,41,52,56,46,49,72,35,68,38,76,65,32,55,54,47,43,54,49,50,48,52,46,54,54,51,49,54,54,51,47,52,54,51,45,54,51,49,22,57,77,66,73,36,73,79,51,70,73,60,49,79,72,70,46,67,34,69,70,38,59,74,73,27,84,43,76,44,71,39,91,83,82,65,44,79,39,71,36,69,85,83,47,72,70,60,53,52,50,50,54,47,52,52,50,51,46,53,50,53,50,53,50,50,50,52,50,52,53,50,49,53,52,52,48,44,55,51,50,51,54,50,52,58,62,51,66,75,77,50,97,81,51,72,88,56,48,86,79,55,45,71,68,56,50,46,49,53,54,46,51,54,49,52,50,52,48,51,53,57,48,53,60,54,48,57,57,48,43,50,53,53,46,64,72,67,59,50,62,31,57,66,55,41,52,46,55,37,49,52,54,50,46,59,49,50,50,49,64,68,44,44,63,57,49,40,49,40,71,52,40,42,71,66,34,70,48,99,92,56,64,43,49,54,91,80,74,43,77,50,61,80,72,64,89,49,72,56,89,55,40,48,42,80,59,52,65,57,54,50,50,56,49,49,59,49,46,58,52,52,52,52,46,41,62,72,73,73,49,79,85,74,82,90,73,90,74,64,64,81,58,61,57,55,57,50,52,51,50,51,50,50,50,52,45,49,52,52,50,51,50,49,52,51,52,54,49,51,58,68,70,50,66,95,63,53,70,68,59,52,50,50,55,53,48,53,52,49,50,55,53,49,54,52,50,52,51,53,50,50,56,50,49,53,53,49,53,53,50,50,51,54,49,54,50,53,51,48,52,57,50,51,55,50,53,52,55,66,72,77,108

Nearest PDB structures (foldseek):
  6qpb-assembly1_B  TM=7.483E-01  e=2.189E-23  Mus musculus
  7zk3-assembly1_A  TM=8.187E-01  e=5.586E-17  Mus musculus
  8qzc-assembly1_A  TM=7.828E-01  e=2.242E-16  Mus musculus
  7b5d-assembly1_B  TM=7.218E-01  e=2.777E-16  Mus musculus
  7b5e-assembly1_A  TM=7.674E-01  e=5.539E-15  Mus musculus